Protein AF-A0A7S3W035-F1 (afdb_monomer_lite)

Secondary structure (DSSP, 8-state):
-----------------------------EEEEEESS---STT-HHHHHHHTSSS-EEEEEEE-HHHHTSTT--HHHHHHHHHHHHHHHHHHHHHBSSTT-S-EEEES-HHHHHHHHHHHS-EEEEEEE-----HHHHHHHHHHHHHHHHTT-EEEEE--SS--SS-GGGSPTTHHHHHHHHHHTSPPPPPPS-B-BPPTTTS----PPPGGGGT-SS----TTPPP-SHHHHHHHHHHHHHTGGGGHHHHTTSTTTHHHHS---HHHHHTTSS-HHHHHHHHHHHHHHHHHHHHHT---TTHHHHHHHHHHHHHHHHHHHHHHHH-GGGGTS-SSGGGGGS--S--HHHHHHHHTT-SS-HHHHHHHHHHHHHS---HHHHHHHHHIIIIIS---HHHHHHHHHHH-TT--HHHHHHHHHHHHTTTSSS------HHHHHHHHS-TT-HHHHHH-GGGTTS-TTTTT-GGG--HHHHHHTT--BTTTBPPPSS-HHHHHHHHHHHHHHHHHSHHHHHHHHHHHHHHS----SS-----------------------------PPPPPSEEEEE-SSTTEE-TTT--EE-TT-EEEEEEEEETTEEEEEEEEHHHHHTT-EEEE-SSS--B-TTT-PBPPTTSEEEEEESSSSS-EEEEEHHHHHHHGGGTS-TT----GGGSBTGGGS-HHHHHHHHHHHGGGS---------

Structure (mmCIF, N/CA/C/O backbone):
data_AF-A0A7S3W035-F1
#
_entry.id   AF-A0A7S3W035-F1
#
loop_
_atom_site.group_PDB
_atom_site.id
_atom_site.type_symbol
_atom_site.label_atom_id
_atom_site.label_alt_id
_atom_site.label_comp_id
_atom_site.label_asym_id
_atom_site.label_entity_id
_atom_site.label_seq_id
_atom_site.pdbx_PDB_ins_code
_atom_site.Cartn_x
_atom_site.Cartn_y
_atom_site.Cartn_z
_atom_site.occupancy
_atom_site.B_iso_or_equiv
_atom_site.auth_seq_id
_atom_site.auth_comp_id
_atom_site.auth_asym_id
_atom_site.auth_atom_id
_atom_site.pdbx_PDB_model_num
ATOM 1 N N . ARG A 1 1 ? -17.293 -54.272 6.374 1.00 42.38 1 ARG A N 1
ATOM 2 C CA . ARG A 1 1 ? -18.521 -54.902 5.817 1.00 42.38 1 ARG A CA 1
ATOM 3 C C . ARG A 1 1 ? -19.071 -55.854 6.870 1.00 42.38 1 ARG A C 1
ATOM 5 O O . ARG A 1 1 ? -18.225 -56.438 7.535 1.00 42.38 1 ARG A O 1
ATOM 12 N N . PRO A 1 2 ? -20.395 -56.060 6.983 1.00 57.91 2 PRO A N 1
ATOM 13 C CA . PRO A 1 2 ? -21.488 -55.572 6.114 1.00 57.91 2 PRO A CA 1
ATOM 14 C C . PRO A 1 2 ? -22.520 -54.720 6.912 1.00 57.91 2 PRO A C 1
ATOM 16 O O . PRO A 1 2 ? -22.476 -54.746 8.128 1.00 57.91 2 PRO A O 1
ATOM 19 N N . PHE A 1 3 ? -23.456 -53.915 6.401 1.00 31.78 3 PHE A N 1
ATOM 20 C CA . PHE A 1 3 ? -23.942 -53.481 5.083 1.00 31.78 3 PHE A CA 1
ATOM 21 C C . PHE A 1 3 ? -24.877 -52.262 5.343 1.00 31.78 3 PHE A C 1
ATOM 23 O O . PHE A 1 3 ? -25.584 -52.309 6.339 1.00 31.78 3 PHE A O 1
ATOM 30 N N . SER A 1 4 ? -24.902 -51.267 4.432 1.00 29.27 4 SER A N 1
ATOM 31 C CA . SER A 1 4 ? -26.074 -50.461 3.963 1.00 29.27 4 SER A CA 1
ATOM 32 C C . SER A 1 4 ? -26.972 -49.710 4.991 1.00 29.27 4 SER A C 1
ATOM 34 O O . SER A 1 4 ? -27.381 -50.297 5.973 1.00 29.27 4 SER A O 1
ATOM 36 N N . SER A 1 5 ? -27.443 -48.457 4.859 1.00 29.66 5 SER A N 1
ATOM 37 C CA . SER A 1 5 ? -27.673 -47.534 3.727 1.00 29.66 5 SER A CA 1
ATOM 38 C C . SER A 1 5 ? -27.994 -46.099 4.211 1.00 29.66 5 SER A C 1
ATOM 40 O O . SER A 1 5 ? -28.545 -45.910 5.289 1.00 29.66 5 SER A O 1
ATOM 42 N N . SER A 1 6 ? -27.746 -45.142 3.303 1.00 27.81 6 SER A N 1
ATOM 43 C CA . SER A 1 6 ? -28.499 -43.899 3.006 1.00 27.81 6 SER A CA 1
ATOM 44 C C . SER A 1 6 ? -28.492 -42.684 3.957 1.00 27.81 6 SER A C 1
ATOM 46 O O . SER A 1 6 ? -29.177 -42.654 4.969 1.00 27.81 6 SER A O 1
ATOM 48 N N . PHE A 1 7 ? -27.814 -41.631 3.470 1.00 31.16 7 PHE A N 1
ATOM 49 C CA . PHE A 1 7 ? -28.279 -40.240 3.283 1.00 31.16 7 PHE A CA 1
ATOM 50 C C . PHE A 1 7 ? -29.055 -39.515 4.403 1.00 31.16 7 PHE A C 1
ATOM 52 O O . PHE A 1 7 ? -30.216 -39.811 4.662 1.00 31.16 7 PHE A O 1
ATOM 59 N N . GLY A 1 8 ? -28.491 -38.393 4.882 1.00 24.72 8 GLY A N 1
ATOM 60 C CA . GLY A 1 8 ? -29.287 -37.307 5.472 1.00 24.72 8 GLY A CA 1
ATOM 61 C C . GLY A 1 8 ? -28.534 -36.312 6.363 1.00 24.72 8 GLY A C 1
ATOM 62 O O . GLY A 1 8 ? -28.319 -36.588 7.530 1.00 24.72 8 GLY A O 1
ATOM 63 N N . ARG A 1 9 ? -28.217 -35.132 5.806 1.00 31.11 9 ARG A N 1
ATOM 64 C CA . ARG A 1 9 ? -28.062 -33.802 6.453 1.00 31.11 9 ARG A CA 1
ATOM 65 C C . ARG A 1 9 ? -27.147 -33.662 7.687 1.00 31.11 9 ARG A C 1
ATOM 67 O O . ARG A 1 9 ? -27.488 -34.013 8.809 1.00 31.11 9 ARG A O 1
ATOM 74 N N . LYS A 1 10 ? -26.035 -32.949 7.471 1.00 31.86 10 LYS A N 1
ATOM 75 C CA . LYS A 1 10 ? -25.221 -32.297 8.506 1.00 31.86 10 LYS A CA 1
ATOM 76 C C . LYS A 1 10 ? -26.030 -31.169 9.167 1.00 31.86 10 LYS A C 1
ATOM 78 O O . LYS A 1 10 ? -26.100 -30.073 8.620 1.00 31.86 10 LYS A O 1
ATOM 83 N N . HIS A 1 11 ? -26.617 -31.428 10.331 1.00 30.22 11 HIS A N 1
ATOM 84 C CA . HIS A 1 11 ? -26.972 -30.379 11.285 1.00 30.22 11 HIS A CA 1
ATOM 85 C C . HIS A 1 11 ? -25.835 -30.260 12.302 1.00 30.22 11 HIS A C 1
ATOM 87 O O . HIS A 1 11 ? -25.464 -31.236 12.951 1.00 30.22 11 HIS A O 1
ATOM 93 N N . ALA A 1 12 ? -25.246 -29.068 12.387 1.00 34.44 12 ALA A N 1
ATOM 94 C CA . ALA A 1 12 ? -24.288 -28.722 13.422 1.00 34.44 12 ALA A CA 1
ATOM 95 C C . ALA A 1 12 ? -24.976 -28.783 14.796 1.00 34.44 12 ALA A C 1
ATOM 97 O O . ALA A 1 12 ? -26.074 -28.256 14.976 1.00 34.44 12 ALA A O 1
ATOM 98 N N . HIS A 1 13 ? -24.324 -29.449 15.746 1.00 27.88 13 HIS A N 1
ATOM 99 C CA . HIS A 1 13 ? -24.750 -29.554 17.136 1.00 27.88 13 HIS A CA 1
ATOM 100 C C . HIS A 1 13 ? -24.834 -28.163 17.791 1.00 27.88 13 HIS A C 1
ATOM 102 O O . HIS A 1 13 ? -23.810 -27.557 18.092 1.00 27.88 13 HIS A O 1
ATOM 108 N N . PHE A 1 14 ? -26.051 -27.694 18.068 1.00 34.38 14 PHE A N 1
ATOM 109 C CA . PHE A 1 14 ? -26.333 -26.668 19.073 1.00 34.38 14 PHE A CA 1
ATOM 110 C C . PHE A 1 14 ? -26.990 -27.362 20.268 1.00 34.38 14 PHE A C 1
ATOM 112 O O . PHE A 1 14 ? -28.100 -27.875 20.151 1.00 34.38 14 PHE A O 1
ATOM 119 N N . ALA A 1 15 ? -26.305 -27.402 21.409 1.00 30.62 15 ALA A N 1
ATOM 120 C CA . ALA A 1 15 ? -26.891 -27.817 22.680 1.00 30.62 15 ALA A CA 1
ATOM 121 C C . ALA A 1 15 ? -26.846 -26.621 23.640 1.00 30.62 15 ALA A C 1
ATOM 123 O O . ALA A 1 15 ? -25.821 -26.344 24.260 1.00 30.62 15 ALA A O 1
ATOM 124 N N . LEU A 1 16 ? -27.958 -25.887 23.708 1.00 34.09 16 LEU A N 1
ATOM 125 C CA . LEU A 1 16 ? -28.251 -24.906 24.752 1.00 34.09 16 LEU A CA 1
ATOM 126 C C . LEU A 1 16 ? -28.730 -25.671 25.993 1.00 34.09 16 LEU A C 1
ATOM 128 O O . LEU A 1 16 ? -29.737 -26.373 25.937 1.00 34.09 16 LEU A O 1
ATOM 132 N N . LEU A 1 17 ? -28.009 -25.548 27.107 1.00 32.38 17 LEU A N 1
ATOM 133 C CA . LEU A 1 17 ? -28.499 -25.919 28.435 1.00 32.38 17 LEU A CA 1
ATOM 134 C C . LEU A 1 17 ? -28.838 -24.625 29.178 1.00 32.38 17 LEU A C 1
ATOM 136 O O . LEU A 1 17 ? -27.963 -23.991 29.764 1.00 32.38 17 LEU A O 1
ATOM 140 N N . GLU A 1 18 ? -30.107 -24.229 29.137 1.00 33.41 18 GLU A N 1
ATOM 141 C CA . GLU A 1 18 ? -30.648 -23.192 30.015 1.00 33.41 18 GLU A CA 1
ATOM 142 C C . GLU A 1 18 ? -30.858 -23.764 31.427 1.00 33.41 18 GLU A C 1
ATOM 144 O O . GLU A 1 18 ? -31.394 -24.861 31.601 1.00 33.41 18 GLU A O 1
ATOM 149 N N . ARG A 1 19 ? -30.450 -23.016 32.458 1.00 32.94 19 ARG A N 1
ATOM 150 C CA . ARG A 1 19 ? -30.878 -23.234 33.849 1.00 32.94 19 ARG A CA 1
ATOM 151 C C . ARG A 1 19 ? -31.781 -22.073 34.277 1.00 32.94 19 ARG A C 1
ATOM 153 O O . ARG A 1 19 ? -31.381 -20.926 34.089 1.00 32.94 19 ARG A O 1
ATOM 160 N N . PRO A 1 20 ? -32.941 -22.329 34.904 1.00 35.97 20 PRO A N 1
ATOM 161 C CA . PRO A 1 20 ? -33.797 -21.273 35.423 1.00 35.97 20 PRO A CA 1
ATOM 162 C C . PRO A 1 20 ? -33.386 -20.892 36.851 1.00 35.97 20 PRO A C 1
ATOM 164 O O . PRO A 1 20 ? -33.220 -21.763 37.704 1.00 35.97 20 PRO A O 1
ATOM 167 N N . GLY A 1 21 ? -33.276 -19.588 37.129 1.00 36.16 21 GLY A N 1
ATOM 168 C CA . GLY A 1 21 ? -33.298 -19.083 38.506 1.00 36.16 21 GLY A CA 1
ATOM 169 C C . GLY A 1 21 ? -32.361 -17.921 38.828 1.00 36.16 21 GLY A C 1
ATOM 170 O O . GLY A 1 21 ? -31.463 -18.091 39.642 1.00 36.16 21 GLY A O 1
ATOM 171 N N . TYR A 1 22 ? -32.611 -16.731 38.271 1.00 33.91 22 TYR A N 1
ATOM 172 C CA . TYR A 1 22 ? -32.360 -15.466 38.979 1.00 33.91 22 TYR A CA 1
ATOM 173 C C . TYR A 1 22 ? -33.192 -14.342 38.338 1.00 33.91 22 TYR A C 1
ATOM 175 O O . TYR A 1 22 ? -32.880 -13.871 37.248 1.00 33.91 22 TYR A O 1
ATOM 183 N N . ARG A 1 23 ? -34.293 -13.940 38.989 1.00 37.91 23 ARG A N 1
ATOM 184 C CA . ARG A 1 23 ? -35.063 -12.735 38.640 1.00 37.91 23 ARG A CA 1
ATOM 185 C C . ARG A 1 23 ? -34.602 -11.588 39.533 1.00 37.91 23 ARG A C 1
ATOM 187 O O . ARG A 1 23 ? -35.079 -11.431 40.650 1.00 37.91 23 ARG A O 1
ATOM 194 N N . GLY A 1 24 ? -33.678 -10.803 38.999 1.00 33.62 24 GLY A N 1
ATOM 195 C CA . GLY A 1 24 ? -33.437 -9.413 39.359 1.00 33.62 24 GLY A CA 1
ATOM 196 C C . GLY A 1 24 ? -33.071 -8.709 38.059 1.00 33.62 24 GLY A C 1
ATOM 197 O O . GLY A 1 24 ? -31.995 -8.961 37.526 1.00 33.62 24 GLY A O 1
ATOM 198 N N . GLU A 1 25 ? -33.995 -7.933 37.494 1.00 41.16 25 GLU A N 1
ATOM 199 C CA . GLU A 1 25 ? -33.812 -7.208 36.231 1.00 41.16 25 GLU A CA 1
ATOM 200 C C . GLU A 1 25 ? -32.757 -6.106 36.396 1.00 41.16 25 GLU A C 1
ATOM 202 O O . GLU A 1 25 ? -33.057 -4.945 36.653 1.00 41.16 25 GLU A O 1
ATOM 207 N N . ILE A 1 26 ? -31.492 -6.476 36.233 1.00 46.69 26 ILE A N 1
ATOM 208 C CA . ILE A 1 26 ? -30.501 -5.586 35.642 1.00 46.69 26 ILE A CA 1
ATOM 209 C C . ILE A 1 26 ? -30.361 -6.104 34.214 1.00 46.69 26 ILE A C 1
ATOM 211 O O . ILE A 1 26 ? -29.697 -7.118 33.999 1.00 46.69 26 ILE A O 1
ATOM 215 N N . SER A 1 27 ? -31.028 -5.468 33.243 1.00 52.34 27 SER A N 1
ATOM 216 C CA . SER A 1 27 ? -30.672 -5.681 31.834 1.00 52.34 27 SER A CA 1
ATOM 217 C C . SER A 1 27 ? -29.228 -5.221 31.683 1.00 52.34 27 SER A C 1
ATOM 219 O O . SER A 1 27 ? -28.939 -4.025 31.677 1.00 52.34 27 SER A O 1
ATOM 221 N N . LEU A 1 28 ? -28.297 -6.171 31.700 1.00 77.12 28 LEU A N 1
ATOM 222 C CA . LEU A 1 28 ? -26.893 -5.897 31.452 1.00 77.12 28 LEU A CA 1
ATOM 223 C C . LEU A 1 28 ? -26.729 -5.781 29.942 1.00 77.12 28 LEU A C 1
ATOM 225 O O . LEU A 1 28 ? -26.446 -6.764 29.273 1.00 77.12 28 LEU A O 1
ATOM 229 N N . ASP A 1 29 ? -26.922 -4.589 29.393 1.00 92.12 29 ASP A N 1
ATOM 230 C CA . ASP A 1 29 ? -26.545 -4.355 28.003 1.00 92.12 29 ASP A CA 1
ATOM 231 C C . ASP A 1 29 ? -25.012 -4.402 27.872 1.00 92.12 29 ASP A C 1
ATOM 233 O O . ASP A 1 29 ? -24.284 -4.216 28.852 1.00 92.12 29 ASP A O 1
ATOM 237 N N . MET A 1 30 ? -24.499 -4.600 26.658 1.00 95.56 30 MET A N 1
ATOM 238 C CA . MET A 1 30 ? -23.063 -4.540 26.373 1.00 95.56 30 MET A CA 1
ATOM 239 C C . MET A 1 30 ? -22.697 -3.471 25.345 1.00 95.56 30 MET A C 1
ATOM 241 O O . MET A 1 30 ? -23.485 -3.105 24.469 1.00 95.56 30 MET A O 1
ATOM 245 N N . ASN A 1 31 ? -21.452 -3.008 25.419 1.00 97.31 31 ASN A N 1
ATOM 246 C CA . ASN A 1 31 ? -20.800 -2.280 24.337 1.00 97.31 31 ASN A CA 1
ATOM 247 C C . ASN A 1 31 ? -19.947 -3.265 23.523 1.00 97.31 31 ASN A C 1
ATOM 249 O O . ASN A 1 31 ? -19.255 -4.109 24.092 1.00 97.31 31 ASN A O 1
ATOM 253 N N . VAL A 1 32 ? -19.953 -3.145 22.198 1.00 98.50 32 VAL A N 1
ATOM 254 C CA . VAL A 1 32 ? -19.107 -3.945 21.304 1.00 98.50 32 VAL A CA 1
ATOM 255 C C . VAL A 1 32 ? -18.087 -3.037 20.638 1.00 98.50 32 VAL A C 1
ATOM 257 O O . VAL A 1 32 ? -18.467 -2.091 19.955 1.00 98.50 32 VAL A O 1
ATOM 260 N N . VAL A 1 33 ? -16.797 -3.342 20.784 1.00 98.62 33 VAL A N 1
ATOM 261 C CA . VAL A 1 33 ? -15.747 -2.762 19.935 1.00 98.62 33 VAL A CA 1
ATOM 262 C C . VAL A 1 33 ? -15.455 -3.746 18.818 1.00 98.62 33 VAL A C 1
ATOM 264 O O . VAL A 1 33 ? -14.944 -4.837 19.061 1.00 98.62 33 VAL A O 1
ATOM 267 N N . TRP A 1 34 ? -15.792 -3.361 17.594 1.00 98.62 34 TRP A N 1
ATOM 268 C CA . TRP A 1 34 ? -15.636 -4.198 16.414 1.00 98.62 34 TRP A CA 1
ATOM 269 C C . TRP A 1 34 ? -14.353 -3.865 15.654 1.00 98.62 34 TRP A C 1
ATOM 271 O O . TRP A 1 34 ? -14.269 -2.867 14.925 1.00 98.62 34 TRP A O 1
ATOM 281 N N . LEU A 1 35 ? -13.372 -4.744 15.844 1.00 98.25 35 LEU A N 1
ATOM 282 C CA . LEU A 1 35 ? -12.059 -4.730 15.219 1.00 98.25 35 LEU A CA 1
ATOM 283 C C . LEU A 1 35 ? -12.166 -5.179 13.757 1.00 98.25 35 LEU A C 1
ATOM 285 O O . LEU A 1 35 ? -12.800 -6.189 13.445 1.00 98.25 35 LEU A O 1
ATOM 289 N N . LYS A 1 36 ? -11.511 -4.434 12.867 1.00 95.19 36 LYS A N 1
ATOM 290 C CA . LYS A 1 36 ? -11.405 -4.711 11.428 1.00 95.19 36 LYS A CA 1
ATOM 291 C C . LYS A 1 36 ? -9.947 -4.611 10.976 1.00 95.19 36 LYS A C 1
ATOM 293 O O . LYS A 1 36 ? -9.233 -5.606 10.925 1.00 95.19 36 LYS A O 1
ATOM 298 N N . ARG A 1 37 ? -9.494 -3.390 10.675 1.00 94.31 37 ARG A N 1
ATOM 299 C CA . ARG A 1 37 ? -8.126 -3.039 10.250 1.00 94.31 37 ARG A CA 1
ATOM 300 C C . ARG A 1 37 ? -7.476 -2.123 11.287 1.00 94.31 37 ARG A C 1
ATOM 302 O O . ARG A 1 37 ? -7.019 -1.026 10.972 1.00 94.31 37 ARG A O 1
ATOM 309 N N . ASP A 1 38 ? -7.555 -2.528 12.545 1.00 95.88 38 ASP A N 1
ATOM 310 C CA . ASP A 1 38 ? -7.178 -1.750 13.728 1.00 95.88 38 ASP A CA 1
ATOM 311 C C . ASP A 1 38 ? -6.825 -2.655 14.919 1.00 95.88 38 ASP A C 1
ATOM 313 O O . ASP A 1 38 ? -7.077 -2.310 16.067 1.00 95.88 38 ASP A O 1
ATOM 317 N N . VAL A 1 39 ? -6.215 -3.813 14.647 1.00 95.25 39 VAL A N 1
ATOM 318 C CA . VAL A 1 39 ? -5.842 -4.815 15.660 1.00 95.25 39 VAL A CA 1
ATOM 319 C C . VAL A 1 39 ? -4.646 -4.323 16.494 1.00 95.25 39 VAL A C 1
ATOM 321 O O . VAL A 1 39 ? -3.496 -4.688 16.250 1.00 95.25 39 VAL A O 1
ATOM 324 N N . ARG A 1 40 ? -4.919 -3.428 17.452 1.00 96.19 40 ARG A N 1
ATOM 325 C CA . ARG A 1 40 ? -3.947 -2.798 18.360 1.00 96.19 40 ARG A CA 1
ATOM 326 C C . ARG A 1 40 ? -4.616 -2.277 19.639 1.00 96.19 40 ARG A C 1
ATOM 328 O O . ARG A 1 40 ? -5.827 -2.071 19.660 1.00 96.19 40 ARG A O 1
ATOM 335 N N . LEU A 1 41 ? -3.822 -1.985 20.671 1.00 94.12 41 LEU A N 1
ATOM 336 C CA . LEU A 1 41 ? -4.283 -1.307 21.894 1.00 94.12 41 LEU A CA 1
ATOM 337 C C . LEU A 1 41 ? -3.989 0.192 21.894 1.00 94.12 41 LEU A C 1
ATOM 339 O O . LEU A 1 41 ? -4.834 0.977 22.326 1.00 94.12 41 LEU A O 1
ATOM 343 N N . HIS A 1 42 ? -2.798 0.601 21.445 1.00 93.56 42 HIS A N 1
ATOM 344 C CA . HIS A 1 42 ? -2.399 1.998 21.565 1.00 93.56 42 HIS A CA 1
ATOM 345 C C . HIS A 1 42 ? -3.132 2.852 20.542 1.00 93.56 42 HIS A C 1
ATOM 347 O O . HIS A 1 42 ? -3.320 2.475 19.380 1.00 93.56 42 HIS A O 1
ATOM 353 N N . ASP A 1 43 ? -3.489 4.061 20.962 1.00 96.38 43 ASP A N 1
ATOM 354 C CA . ASP A 1 43 ? -4.095 5.051 20.094 1.00 96.38 43 ASP A CA 1
ATOM 355 C C . ASP A 1 43 ? -5.390 4.549 19.426 1.00 96.38 43 ASP A C 1
ATOM 357 O O . ASP A 1 43 ? -5.606 4.740 18.224 1.00 96.38 43 ASP A O 1
ATOM 361 N N . HIS A 1 44 ? -6.223 3.845 20.201 1.00 97.06 44 HIS A N 1
ATOM 362 C CA . HIS A 1 44 ? -7.436 3.175 19.734 1.00 97.06 44 HIS A CA 1
ATOM 363 C C . HIS A 1 44 ? -8.705 3.833 20.316 1.00 97.06 44 HIS A C 1
ATOM 365 O O . HIS A 1 44 ? -9.233 3.420 21.349 1.00 97.06 44 HIS A O 1
ATOM 371 N N . GLU A 1 45 ? -9.227 4.859 19.633 1.00 96.75 45 GLU A N 1
ATOM 372 C CA . GLU A 1 45 ? -10.331 5.713 20.123 1.00 96.75 45 GLU A CA 1
ATOM 373 C C . GLU A 1 45 ? -11.621 4.942 20.480 1.00 96.75 45 GLU A C 1
ATOM 375 O O . GLU A 1 45 ? -12.114 5.129 21.592 1.00 96.75 45 GLU A O 1
ATOM 380 N N . PRO A 1 46 ? -12.130 4.002 19.655 1.00 97.56 46 PRO A N 1
ATOM 381 C CA . PRO A 1 46 ? -13.303 3.193 20.003 1.00 97.56 46 PRO A CA 1
ATOM 382 C C . PRO A 1 46 ? -13.127 2.379 21.288 1.00 97.56 46 PRO A C 1
ATOM 384 O O . PRO A 1 46 ? -14.084 2.178 22.029 1.00 97.56 46 PRO A O 1
ATOM 387 N N . LEU A 1 47 ? -11.900 1.919 21.552 1.00 96.88 47 LEU A N 1
ATOM 388 C CA . LEU A 1 47 ? -11.595 1.079 22.708 1.00 96.88 47 LEU A CA 1
ATOM 389 C C . LEU A 1 47 ? -11.576 1.923 23.979 1.00 96.88 47 LEU A C 1
ATOM 391 O O . LEU A 1 47 ? -12.194 1.545 24.967 1.00 96.88 47 LEU A O 1
ATOM 395 N N . ALA A 1 48 ? -10.924 3.086 23.934 1.00 96.00 48 ALA A N 1
ATOM 396 C CA . ALA A 1 48 ? -10.909 4.020 25.053 1.00 96.00 48 ALA A CA 1
ATOM 397 C C . ALA A 1 48 ? -12.312 4.548 25.388 1.00 96.00 48 ALA A C 1
ATOM 399 O O . ALA A 1 48 ? -12.682 4.592 26.559 1.00 96.00 48 ALA A O 1
ATOM 400 N N . LEU A 1 49 ? -13.117 4.881 24.369 1.00 95.69 49 LEU A N 1
ATOM 401 C CA . LEU A 1 49 ? -14.515 5.276 24.563 1.00 95.69 49 LEU A CA 1
ATOM 402 C C . LEU A 1 49 ? -15.314 4.164 25.243 1.00 95.69 49 LEU A C 1
ATOM 404 O O . LEU A 1 49 ? -16.016 4.428 26.212 1.00 95.69 49 LEU A O 1
ATOM 408 N N . ALA A 1 50 ? -15.183 2.923 24.772 1.00 95.31 50 ALA A N 1
ATOM 409 C CA . ALA A 1 50 ? -15.914 1.806 25.350 1.00 95.31 50 ALA A CA 1
ATOM 410 C C . ALA A 1 50 ? -15.454 1.457 26.775 1.00 95.31 50 ALA A C 1
ATOM 412 O O . ALA A 1 50 ? -16.285 1.135 27.619 1.00 95.31 50 ALA A O 1
ATOM 413 N N . ALA A 1 51 ? -14.154 1.559 27.063 1.00 93.69 51 ALA A N 1
ATOM 414 C CA . ALA A 1 51 ? -13.595 1.311 28.392 1.00 93.69 51 ALA A CA 1
ATOM 415 C C . ALA A 1 51 ? -14.053 2.343 29.440 1.00 93.69 51 ALA A C 1
ATOM 417 O O . ALA A 1 51 ? -14.142 2.016 30.622 1.00 93.69 51 ALA A O 1
ATOM 418 N N . ALA A 1 52 ? -14.371 3.570 29.017 1.00 93.50 52 ALA A N 1
ATOM 419 C CA . ALA A 1 52 ? -14.884 4.625 29.891 1.00 93.50 52 ALA A CA 1
ATOM 420 C C . ALA A 1 52 ? -16.383 4.479 30.227 1.00 93.50 52 ALA A C 1
ATOM 422 O O . ALA A 1 52 ? -16.897 5.207 31.078 1.00 93.50 52 ALA A O 1
ATOM 423 N N . LEU A 1 53 ? -17.099 3.567 29.563 1.00 92.38 53 LEU A N 1
ATOM 424 C CA . LEU A 1 53 ? -18.534 3.370 29.750 1.00 92.38 53 LEU A CA 1
ATOM 425 C C . LEU A 1 53 ? -18.841 2.351 30.867 1.00 92.38 53 LEU A C 1
ATOM 427 O O . LEU A 1 53 ? -18.041 1.448 31.137 1.00 92.38 53 LEU A O 1
ATOM 431 N N . PRO A 1 54 ? -20.003 2.476 31.540 1.00 90.50 54 PRO A N 1
ATOM 432 C CA . PRO A 1 54 ? -20.383 1.600 32.646 1.00 90.50 54 PRO A CA 1
ATOM 433 C C . PRO A 1 54 ? -20.754 0.177 32.204 1.00 90.50 54 PRO A C 1
ATOM 435 O O . PRO A 1 54 ? -20.642 -0.748 33.007 1.00 90.50 54 PRO A O 1
ATOM 438 N N . GLU A 1 55 ? -21.194 -0.019 30.961 1.00 91.75 55 GLU A N 1
ATOM 439 C CA . GLU A 1 55 ? -21.571 -1.344 30.465 1.00 91.75 55 GLU A CA 1
ATOM 440 C C . GLU A 1 55 ? -20.331 -2.215 30.169 1.00 91.75 55 GLU A C 1
ATOM 442 O O . GLU A 1 55 ? -19.279 -1.688 29.790 1.00 91.75 55 GLU A O 1
ATOM 447 N N . PRO A 1 56 ? -20.412 -3.549 30.339 1.00 92.88 56 PRO A N 1
ATOM 448 C CA . PRO A 1 56 ? -19.330 -4.451 29.965 1.00 92.88 56 PRO A CA 1
ATOM 449 C C . PRO A 1 56 ? -19.036 -4.403 28.460 1.00 92.88 56 PRO A C 1
ATOM 451 O O . PRO A 1 56 ? -19.912 -4.162 27.626 1.00 92.88 56 PRO A O 1
ATOM 454 N N . LEU A 1 57 ? -17.775 -4.659 28.119 1.00 94.62 57 LEU A N 1
ATOM 455 C CA . LEU A 1 57 ? -17.241 -4.580 26.766 1.00 94.62 57 LEU A CA 1
ATOM 456 C C . LEU A 1 57 ? -17.035 -5.967 26.151 1.00 94.62 57 LEU A C 1
ATOM 458 O O . LEU A 1 57 ? -16.468 -6.868 26.768 1.00 94.62 57 LEU A O 1
ATOM 462 N N . LEU A 1 58 ? -17.416 -6.124 24.892 1.00 96.50 58 LEU A N 1
ATOM 463 C CA . LEU A 1 58 ? -17.020 -7.238 24.047 1.00 96.50 58 LEU A CA 1
ATOM 464 C C . LEU A 1 58 ? -16.116 -6.733 22.913 1.00 96.50 58 LEU A C 1
ATOM 466 O O . LEU A 1 58 ? -16.521 -5.903 22.102 1.00 96.50 58 LEU A O 1
ATOM 470 N N . LEU A 1 59 ? -14.881 -7.234 22.854 1.00 97.56 59 LEU A N 1
ATOM 471 C CA . LEU A 1 59 ? -13.968 -6.986 21.734 1.00 97.56 59 LEU A CA 1
ATOM 472 C C . LEU A 1 59 ? -14.235 -8.030 20.654 1.00 97.56 59 LEU A C 1
ATOM 474 O O . LEU A 1 59 ? -13.980 -9.208 20.887 1.00 97.56 59 LEU A O 1
ATOM 478 N N . LEU A 1 60 ? -14.766 -7.623 19.505 1.00 98.69 60 LEU A N 1
ATOM 479 C CA . LEU A 1 60 ? -15.185 -8.518 18.429 1.00 98.69 60 LEU A CA 1
ATOM 480 C C . LEU A 1 60 ? -14.243 -8.413 17.231 1.00 98.69 60 LEU A C 1
ATOM 482 O O . LEU A 1 60 ? -14.049 -7.322 16.705 1.00 98.69 60 LEU A O 1
ATOM 486 N N . TYR A 1 61 ? -13.761 -9.548 16.735 1.00 98.69 61 TYR A N 1
ATOM 487 C CA . TYR A 1 61 ? -13.229 -9.676 15.380 1.00 98.69 61 TYR A CA 1
ATOM 488 C C . TYR A 1 61 ? -14.021 -10.747 14.624 1.00 98.69 61 TYR A C 1
ATOM 490 O O . TYR A 1 61 ? -14.295 -11.826 15.160 1.00 98.69 61 TYR A O 1
ATOM 498 N N . VAL A 1 62 ? -14.396 -10.445 13.381 1.00 98.69 62 VAL A N 1
ATOM 499 C CA . VAL A 1 62 ? -15.163 -11.356 12.525 1.00 98.69 62 VAL A CA 1
ATOM 500 C C . VAL A 1 62 ? -14.310 -11.751 11.325 1.00 98.69 62 VAL A C 1
ATOM 502 O O . VAL A 1 62 ? -13.893 -10.904 10.541 1.00 98.69 62 VAL A O 1
ATOM 505 N N . TYR A 1 63 ? -14.064 -13.048 11.180 1.00 98.56 63 TYR A N 1
ATOM 506 C CA . TYR A 1 63 ? -13.595 -13.667 9.950 1.00 98.56 63 TYR A CA 1
ATOM 507 C C . TYR A 1 63 ? -14.772 -13.690 8.969 1.00 98.56 63 TYR A C 1
ATOM 509 O O . TYR A 1 63 ? -15.708 -14.468 9.131 1.00 98.56 63 TYR A O 1
ATOM 517 N N . GLU A 1 64 ? -14.761 -12.795 7.986 1.00 97.94 64 GLU A N 1
ATOM 518 C CA . GLU A 1 64 ? -15.893 -12.589 7.078 1.00 97.94 64 GLU A CA 1
ATOM 519 C C . GLU A 1 64 ? -15.677 -13.335 5.750 1.00 97.94 64 GLU A C 1
ATOM 521 O O . GLU A 1 64 ? -14.762 -12.968 5.002 1.00 97.94 64 GLU A O 1
ATOM 526 N N . PRO A 1 65 ? -16.514 -14.332 5.392 1.00 97.75 65 PRO A N 1
ATOM 527 C CA . PRO A 1 65 ? -16.357 -15.094 4.149 1.00 97.75 65 PRO A CA 1
ATOM 528 C C . PRO A 1 65 ? -16.292 -14.218 2.893 1.00 97.75 65 PRO A C 1
ATOM 530 O O . PRO A 1 65 ? -15.487 -14.480 2.003 1.00 97.75 65 PRO A O 1
ATOM 533 N N . CYS A 1 66 ? -17.054 -13.117 2.855 1.00 96.56 66 CYS A N 1
ATOM 534 C CA . CYS A 1 66 ? -17.046 -12.174 1.734 1.00 96.56 66 CYS A CA 1
ATOM 535 C C . CYS A 1 66 ? -15.664 -11.551 1.472 1.00 96.56 66 CYS A C 1
ATOM 537 O O . CYS A 1 66 ? -15.343 -11.238 0.329 1.00 96.56 66 CYS A O 1
ATOM 539 N N . HIS A 1 67 ? -14.828 -11.400 2.502 1.00 95.88 67 HIS A N 1
ATOM 540 C CA . HIS A 1 67 ? -13.447 -10.951 2.361 1.00 95.88 67 HIS A CA 1
ATOM 541 C C . HIS A 1 67 ? -12.500 -12.121 2.094 1.00 95.88 67 HIS A C 1
ATOM 543 O O . HIS A 1 67 ? -11.697 -12.043 1.163 1.00 95.88 67 HIS A O 1
ATOM 549 N N . LEU A 1 68 ? -12.614 -13.201 2.873 1.00 97.44 68 LEU A N 1
ATOM 550 C CA . LEU A 1 68 ? -11.728 -14.373 2.821 1.00 97.44 68 LEU A CA 1
ATOM 551 C C . LEU A 1 68 ? -11.740 -15.083 1.459 1.00 97.44 68 LEU A C 1
ATOM 553 O O . LEU A 1 68 ? -10.726 -15.651 1.050 1.00 97.44 68 LEU A O 1
ATOM 557 N N . GLN A 1 69 ? -12.876 -15.026 0.763 1.00 97.06 69 GLN A N 1
ATOM 558 C CA . GLN A 1 69 ? -13.087 -15.637 -0.550 1.00 97.06 69 GLN A CA 1
ATOM 559 C C . GLN A 1 69 ? -12.935 -14.644 -1.711 1.00 97.06 69 GLN A C 1
ATOM 561 O O . GLN A 1 69 ? -13.130 -15.013 -2.865 1.00 97.06 69 GLN A O 1
ATOM 566 N N . SER A 1 70 ? -12.609 -13.378 -1.430 1.00 96.81 70 SER A N 1
ATOM 567 C CA . SER A 1 70 ? -12.478 -12.361 -2.475 1.00 96.81 70 SER A CA 1
ATOM 568 C C . SER A 1 70 ? -11.183 -12.507 -3.272 1.00 96.81 70 SER A C 1
ATOM 570 O O . SER A 1 70 ? -10.126 -12.818 -2.720 1.00 96.81 70 SER A O 1
ATOM 572 N N . ASP A 1 71 ? -11.229 -12.113 -4.546 1.00 95.88 71 ASP A N 1
ATOM 573 C CA . ASP A 1 71 ? -10.070 -12.153 -5.446 1.00 95.88 71 ASP A CA 1
ATOM 574 C C . ASP A 1 71 ? -8.892 -11.273 -4.997 1.00 95.88 71 ASP A C 1
ATOM 576 O O . ASP A 1 71 ? -7.803 -11.367 -5.558 1.00 95.88 71 ASP A O 1
ATOM 580 N N . SER A 1 72 ? -9.089 -10.383 -4.021 1.00 96.50 72 SER A N 1
ATOM 581 C CA . SER A 1 72 ? -8.052 -9.478 -3.503 1.00 96.50 72 SER A CA 1
ATOM 582 C C . SER A 1 72 ? -7.422 -9.948 -2.190 1.00 96.50 72 SER A C 1
ATOM 584 O O . SER A 1 72 ? -6.496 -9.299 -1.702 1.00 96.50 72 SER A O 1
ATOM 586 N N . TYR A 1 73 ? -7.909 -11.047 -1.611 1.00 97.62 73 TYR A N 1
ATOM 587 C CA . TYR A 1 73 ? -7.449 -11.567 -0.327 1.00 97.62 73 TYR A CA 1
ATOM 588 C C . TYR A 1 73 ? -6.559 -12.796 -0.509 1.00 97.62 73 TYR A C 1
ATOM 590 O O . TYR A 1 73 ? -6.738 -13.588 -1.432 1.00 97.62 73 TYR A O 1
ATOM 598 N N . HIS A 1 74 ? -5.563 -12.946 0.356 1.00 97.62 74 HIS A N 1
ATOM 599 C CA . HIS A 1 74 ? -4.613 -14.051 0.306 1.00 97.62 74 HIS A CA 1
ATOM 600 C C . HIS A 1 74 ? -4.309 -14.563 1.712 1.00 97.62 74 HIS A C 1
ATOM 602 O O . HIS A 1 74 ? -4.298 -13.797 2.672 1.00 97.62 74 HIS A O 1
ATOM 608 N N . GLU A 1 75 ? -3.962 -15.841 1.827 1.00 97.50 75 GLU A N 1
ATOM 609 C CA . GLU A 1 75 ? -3.543 -16.486 3.076 1.00 97.50 75 GLU A CA 1
ATOM 610 C C . GLU A 1 75 ? -2.480 -15.688 3.846 1.00 97.50 75 GLU A C 1
ATOM 612 O O . GLU A 1 75 ? -2.570 -15.541 5.055 1.00 97.50 75 GLU A O 1
ATOM 617 N N . ALA A 1 76 ? -1.499 -15.107 3.160 1.00 97.44 76 ALA A N 1
ATOM 618 C CA . ALA A 1 76 ? -0.496 -14.247 3.798 1.00 97.44 76 ALA A CA 1
ATOM 619 C C . ALA A 1 76 ? -1.102 -13.036 4.543 1.00 97.44 76 ALA A C 1
ATOM 621 O O . ALA A 1 76 ? -0.573 -12.641 5.578 1.00 97.44 76 ALA A O 1
ATOM 622 N N . HIS A 1 77 ? -2.208 -12.455 4.054 1.00 97.94 77 HIS A N 1
ATOM 623 C CA . HIS A 1 77 ? -2.944 -11.420 4.795 1.00 97.94 77 HIS A CA 1
ATOM 624 C C . HIS A 1 77 ? -3.570 -12.007 6.055 1.00 97.94 77 HIS A C 1
ATOM 626 O O . HIS A 1 77 ? -3.455 -11.423 7.125 1.00 97.94 77 HIS A O 1
ATOM 632 N N . HIS A 1 78 ? -4.194 -13.178 5.928 1.00 97.69 78 HIS A N 1
ATOM 633 C CA . HIS A 1 78 ? -4.827 -13.886 7.035 1.00 97.69 78 HIS A CA 1
ATOM 634 C C . HIS A 1 78 ? -3.838 -14.228 8.148 1.00 97.69 78 HIS A C 1
ATOM 636 O O . HIS A 1 78 ? -4.080 -13.904 9.305 1.00 97.69 78 HIS A O 1
ATOM 642 N N . VAL A 1 79 ? -2.690 -14.808 7.791 1.00 97.69 79 VAL A N 1
ATOM 643 C CA . VAL A 1 79 ? -1.610 -15.131 8.732 1.00 97.69 79 VAL A CA 1
ATOM 644 C C . VAL A 1 79 ? -1.131 -13.871 9.452 1.00 97.69 79 VAL A C 1
ATOM 646 O O . VAL A 1 79 ? -1.081 -13.862 10.679 1.00 97.69 79 VAL A O 1
ATOM 649 N N . PHE A 1 80 ? -0.874 -12.785 8.716 1.00 98.19 80 PHE A N 1
ATOM 650 C CA . PHE A 1 80 ? -0.443 -11.514 9.302 1.00 98.19 80 PHE A CA 1
ATOM 651 C C . PHE A 1 80 ? -1.464 -10.954 10.299 1.00 98.19 80 PHE A C 1
ATOM 653 O O . PHE A 1 80 ? -1.098 -10.483 11.375 1.00 98.19 80 PHE A O 1
ATOM 660 N N . ILE A 1 81 ? -2.755 -11.012 9.967 1.00 98.00 81 ILE A N 1
ATOM 661 C CA . ILE A 1 81 ? -3.824 -10.562 10.864 1.00 98.00 81 ILE A CA 1
ATOM 662 C C . ILE A 1 81 ? -3.920 -11.473 12.091 1.00 98.00 81 ILE A C 1
ATOM 664 O O . ILE A 1 81 ? -4.031 -10.965 13.200 1.00 98.00 81 ILE A O 1
ATOM 668 N N . ASN A 1 82 ? -3.825 -12.795 11.927 1.00 98.25 82 ASN A N 1
ATOM 669 C CA . ASN A 1 82 ? -3.881 -13.754 13.032 1.00 98.25 82 ASN A CA 1
ATOM 670 C C . ASN A 1 82 ? -2.732 -13.564 14.026 1.00 98.25 82 ASN A C 1
ATOM 672 O O . ASN A 1 82 ? -2.956 -13.620 15.233 1.00 98.25 82 ASN A O 1
ATOM 676 N N . GLU A 1 83 ? -1.522 -13.287 13.540 1.00 98.50 83 GLU A N 1
ATOM 677 C CA . GLU A 1 83 ? -0.388 -12.903 14.389 1.00 98.50 83 GLU A CA 1
ATOM 678 C C . GLU A 1 83 ? -0.691 -11.606 15.160 1.00 98.50 83 GLU A C 1
ATOM 680 O O . GLU A 1 83 ? -0.400 -11.506 16.352 1.00 98.50 83 GLU A O 1
ATOM 685 N N . GLY A 1 84 ? -1.353 -10.641 14.511 1.00 98.38 84 GLY A N 1
ATOM 686 C CA . GLY A 1 84 ? -1.869 -9.431 15.154 1.00 98.38 84 GLY A CA 1
ATOM 687 C C . GLY A 1 84 ? -2.915 -9.698 16.233 1.00 98.38 84 GLY A C 1
ATOM 688 O O . GLY A 1 84 ? -2.835 -9.137 17.325 1.00 98.38 84 GLY A O 1
ATOM 689 N N . LEU A 1 85 ? -3.877 -10.576 15.953 1.00 98.44 85 LEU A N 1
ATOM 690 C CA . LEU A 1 85 ? -4.930 -10.963 16.890 1.00 98.44 85 LEU A CA 1
ATOM 691 C C . LEU A 1 85 ? -4.352 -11.699 18.097 1.00 98.44 85 LEU A C 1
ATOM 693 O O . LEU A 1 85 ? -4.792 -11.441 19.212 1.00 98.44 85 LEU A O 1
ATOM 697 N N . ALA A 1 86 ? -3.352 -12.561 17.900 1.00 98.25 86 ALA A N 1
ATOM 698 C CA . ALA A 1 86 ? -2.662 -13.249 18.988 1.00 98.25 86 ALA A CA 1
ATOM 699 C C . ALA A 1 86 ? -1.904 -12.264 19.894 1.00 98.25 86 ALA A C 1
ATOM 701 O O . ALA A 1 86 ? -2.035 -12.324 21.118 1.00 98.25 86 ALA A O 1
ATOM 702 N N . ASP A 1 87 ? -1.163 -11.322 19.300 1.00 98.06 87 ASP A N 1
ATOM 703 C CA . ASP A 1 87 ? -0.464 -10.256 20.029 1.00 98.06 87 ASP A CA 1
ATOM 704 C C . ASP A 1 87 ? -1.435 -9.349 20.807 1.00 98.06 87 ASP A C 1
ATOM 706 O O . ASP A 1 87 ? -1.175 -8.978 21.955 1.00 98.06 87 ASP A O 1
ATOM 710 N N . LEU A 1 88 ? -2.574 -8.994 20.207 1.00 97.19 88 LEU A N 1
ATOM 711 C CA . LEU A 1 88 ? -3.606 -8.200 20.869 1.00 97.19 88 LEU A CA 1
ATOM 712 C C . LEU A 1 88 ? -4.291 -8.981 22.001 1.00 97.19 88 LEU A C 1
ATOM 714 O O . LEU A 1 88 ? -4.424 -8.449 23.101 1.00 97.19 88 LEU A O 1
ATOM 718 N N . ASP A 1 89 ? -4.703 -10.229 21.761 1.00 96.06 89 ASP A N 1
ATOM 719 C CA . ASP A 1 89 ? -5.394 -11.067 22.750 1.00 96.06 89 ASP A CA 1
ATOM 720 C C . ASP A 1 89 ? -4.536 -11.290 23.999 1.00 96.06 89 ASP A C 1
ATOM 722 O O . ASP A 1 89 ? -5.022 -11.119 25.118 1.00 96.06 89 ASP A O 1
ATOM 726 N N . GLY A 1 90 ? -3.239 -11.568 23.820 1.00 94.94 90 GLY A N 1
ATOM 727 C CA . GLY A 1 90 ? -2.297 -11.712 24.930 1.00 94.94 90 GLY A CA 1
ATOM 728 C C . GLY A 1 90 ? -2.265 -10.481 25.841 1.00 94.94 90 GLY A C 1
ATOM 729 O O . GLY A 1 90 ? -2.302 -10.615 27.061 1.00 94.94 90 GLY A O 1
ATOM 730 N N . ARG A 1 91 ? -2.277 -9.274 25.264 1.00 93.88 91 ARG A N 1
ATOM 731 C CA . ARG A 1 91 ? -2.237 -8.008 26.020 1.00 93.88 91 ARG A CA 1
ATOM 732 C C . ARG A 1 91 ? -3.595 -7.603 26.588 1.00 93.88 91 ARG A C 1
ATOM 734 O O . ARG A 1 91 ? -3.663 -7.048 27.681 1.00 93.88 91 ARG A O 1
ATOM 741 N N . VAL A 1 92 ? -4.690 -7.921 25.900 1.00 94.25 92 VAL A N 1
ATOM 742 C CA . VAL A 1 92 ? -6.047 -7.747 26.442 1.00 94.25 92 VAL A CA 1
ATOM 743 C C . VAL A 1 92 ? -6.227 -8.596 27.700 1.00 94.25 92 VAL A C 1
ATOM 745 O O . VAL A 1 92 ? -6.750 -8.099 28.694 1.00 94.25 92 VAL A O 1
ATOM 748 N N . ARG A 1 93 ? -5.751 -9.848 27.696 1.00 92.75 93 ARG A N 1
ATOM 749 C CA . ARG A 1 93 ? -5.821 -10.739 28.865 1.00 92.75 93 ARG A CA 1
ATOM 750 C C . ARG A 1 93 ? -5.089 -10.182 30.082 1.00 92.75 93 ARG A C 1
ATOM 752 O O . ARG A 1 93 ? -5.565 -10.382 31.191 1.00 92.75 93 ARG A O 1
ATOM 759 N N . THR A 1 94 ? -3.990 -9.445 29.896 1.00 92.12 94 THR A N 1
ATOM 760 C CA . THR A 1 94 ? -3.252 -8.847 31.024 1.00 92.12 94 THR A CA 1
ATOM 761 C C . THR A 1 94 ? -3.972 -7.675 31.689 1.00 92.12 94 THR A C 1
ATOM 763 O O . THR A 1 94 ? -3.693 -7.383 32.846 1.00 92.12 94 THR A O 1
ATOM 766 N N . ILE A 1 95 ? -4.881 -6.998 30.978 1.00 91.88 95 ILE A N 1
ATOM 767 C CA . ILE A 1 95 ? -5.607 -5.819 31.488 1.00 91.88 95 ILE A CA 1
ATOM 768 C C . ILE A 1 95 ? -7.090 -6.106 31.772 1.00 91.88 95 ILE A C 1
ATOM 770 O O . ILE A 1 95 ? -7.808 -5.243 32.274 1.00 91.88 95 ILE A O 1
ATOM 774 N N . ALA A 1 96 ? -7.590 -7.299 31.452 1.00 91.06 96 ALA A N 1
ATOM 775 C CA . ALA A 1 96 ? -8.969 -7.676 31.731 1.00 91.06 96 ALA A CA 1
ATOM 776 C C . ALA A 1 96 ? -9.182 -7.941 33.230 1.00 91.06 96 ALA A C 1
ATOM 778 O O . ALA A 1 96 ? -8.370 -8.590 33.880 1.00 91.06 96 ALA A O 1
ATOM 779 N N . SER A 1 97 ? -10.303 -7.478 33.787 1.00 77.62 97 SER A N 1
ATOM 780 C CA . SER A 1 97 ? -10.610 -7.596 35.224 1.00 77.62 97 SER A CA 1
ATOM 781 C C . SER A 1 97 ? -11.088 -8.996 35.679 1.00 77.62 97 SER A C 1
ATOM 783 O O . SER A 1 97 ? -11.849 -9.089 36.638 1.00 77.62 97 SER A O 1
ATOM 785 N N . GLY A 1 98 ? -10.670 -10.083 35.015 1.00 70.31 98 GLY A N 1
ATOM 786 C CA . GLY A 1 98 ? -11.043 -11.464 35.362 1.00 70.31 98 GLY A CA 1
ATOM 787 C C . GLY A 1 98 ? -10.379 -12.544 34.492 1.00 70.31 98 GLY A C 1
ATOM 788 O O . GLY A 1 98 ? -9.839 -12.247 33.427 1.00 70.31 98 GLY A O 1
ATOM 789 N N . ASP A 1 99 ? -10.461 -13.806 34.933 1.00 69.25 99 ASP A N 1
ATOM 790 C CA . ASP A 1 99 ? -9.730 -14.956 34.358 1.00 69.25 99 ASP A CA 1
ATOM 791 C C . ASP A 1 99 ? -10.211 -15.404 32.958 1.00 69.25 99 ASP A C 1
ATOM 793 O O . ASP A 1 99 ? -9.575 -16.235 32.310 1.00 69.25 99 ASP A O 1
ATOM 797 N N . ASP A 1 100 ? -11.334 -14.871 32.465 1.00 74.38 100 ASP A N 1
ATOM 798 C CA . ASP A 1 100 ? -11.964 -15.230 31.183 1.00 74.38 100 ASP A CA 1
ATOM 799 C C . ASP A 1 100 ? -12.011 -14.066 30.163 1.00 74.38 100 ASP A C 1
ATOM 801 O O . ASP A 1 100 ? -12.781 -14.068 29.186 1.00 74.38 100 ASP A O 1
ATOM 805 N N . GLY A 1 101 ? -11.162 -13.056 30.374 1.00 81.62 101 GLY A N 1
ATOM 806 C CA . GLY A 1 101 ? -10.949 -11.943 29.452 1.00 81.62 101 GLY A CA 1
ATOM 807 C C . GLY A 1 101 ? -10.284 -12.355 28.132 1.00 81.62 101 GLY A C 1
ATOM 808 O O . GLY A 1 101 ? -9.616 -13.384 28.050 1.00 81.62 101 GLY A O 1
ATOM 809 N N . GLY A 1 102 ? -10.480 -11.561 27.077 1.00 91.94 102 GLY A N 1
ATOM 810 C CA . GLY A 1 102 ? -9.874 -11.784 25.760 1.00 91.94 102 GLY A CA 1
ATOM 811 C C . GLY A 1 102 ? -10.733 -11.279 24.602 1.00 91.94 102 GLY A C 1
ATOM 812 O O . GLY A 1 102 ? -11.824 -10.732 24.795 1.00 91.94 102 GLY A O 1
ATOM 813 N N . LEU A 1 103 ? -10.233 -11.484 23.389 1.00 96.12 103 LEU A N 1
ATOM 814 C CA . LEU A 1 103 ? -10.942 -11.210 22.145 1.00 96.12 103 LEU A CA 1
ATOM 815 C C . LEU A 1 103 ? -12.050 -12.236 21.908 1.00 96.12 103 LEU A C 1
ATOM 817 O O . LEU A 1 103 ? -11.907 -13.420 22.195 1.00 96.12 103 LEU A O 1
ATOM 821 N N . THR A 1 104 ? -13.156 -11.774 21.337 1.00 97.44 104 THR A N 1
ATOM 822 C CA . THR A 1 104 ? -14.242 -12.610 20.830 1.00 97.44 104 THR A CA 1
ATOM 823 C C . THR A 1 104 ? -14.109 -12.717 19.316 1.00 97.44 104 THR A C 1
ATOM 825 O O . THR A 1 104 ? -14.183 -11.724 18.598 1.00 97.44 104 THR A O 1
ATOM 828 N N . LEU A 1 105 ? -13.899 -13.934 18.834 1.00 98.06 105 LEU A N 1
ATOM 829 C CA . LEU A 1 105 ? -13.620 -14.289 17.454 1.00 98.06 105 LEU A CA 1
ATOM 830 C C . LEU A 1 105 ? -14.797 -15.087 16.891 1.00 98.06 105 LEU A C 1
ATOM 832 O O . LEU A 1 105 ? -15.301 -16.021 17.530 1.00 98.06 105 LEU A O 1
ATOM 836 N N . ARG A 1 106 ? -15.261 -14.709 15.703 1.00 98.19 106 ARG A N 1
ATOM 837 C CA . ARG A 1 106 ? -16.374 -15.364 15.000 1.00 98.19 106 ARG A CA 1
ATOM 838 C C . ARG A 1 106 ? -16.047 -15.530 13.527 1.00 98.19 106 ARG A C 1
ATOM 840 O O . ARG A 1 106 ? -15.376 -14.679 12.965 1.00 98.19 106 ARG A O 1
ATOM 847 N N . LEU A 1 107 ? -16.536 -16.602 12.916 1.00 98.31 107 LEU A N 1
ATOM 848 C CA . LEU A 1 107 ? -16.540 -16.804 11.467 1.00 98.31 107 LEU A CA 1
ATOM 849 C C . LEU A 1 107 ? -17.982 -16.676 10.985 1.00 98.31 107 LEU A C 1
ATOM 851 O O . LEU A 1 107 ? -18.855 -17.349 11.531 1.00 98.31 107 LEU A O 1
ATOM 855 N N . GLY A 1 108 ? -18.228 -15.818 10.000 1.00 98.25 108 GLY A N 1
ATOM 856 C CA . GLY A 1 108 ? -19.560 -15.642 9.427 1.00 98.25 108 GLY A CA 1
ATOM 857 C C . GLY A 1 108 ? -19.803 -14.254 8.850 1.00 98.25 108 GLY A C 1
ATOM 858 O O . GLY A 1 108 ? -18.901 -13.421 8.764 1.00 98.25 108 GLY A O 1
ATOM 859 N N . ASP A 1 109 ? -21.044 -14.018 8.441 1.00 98.44 109 ASP A N 1
ATOM 860 C CA . ASP A 1 109 ? -21.504 -12.701 8.019 1.00 98.44 109 ASP A CA 1
ATOM 861 C C . ASP A 1 109 ? -21.603 -11.751 9.227 1.00 98.44 109 ASP A C 1
ATOM 863 O O . ASP A 1 109 ? -22.114 -12.122 10.285 1.00 98.44 109 ASP A O 1
ATOM 867 N N . ALA A 1 110 ? -21.110 -10.516 9.090 1.00 98.38 110 ALA A N 1
ATOM 868 C CA . ALA A 1 110 ? -21.057 -9.572 10.206 1.00 98.38 110 ALA A CA 1
ATOM 869 C C . ALA A 1 110 ? -22.435 -9.248 10.801 1.00 98.38 110 ALA A C 1
ATOM 871 O O . ALA A 1 110 ? -22.540 -9.111 12.018 1.00 98.38 110 ALA A O 1
ATOM 872 N N . VAL A 1 111 ? -23.484 -9.145 9.979 1.00 98.69 111 VAL A N 1
ATOM 873 C CA . VAL A 1 111 ? -24.840 -8.850 10.467 1.00 98.69 111 VAL A CA 1
ATOM 874 C C . VAL A 1 111 ? -25.398 -10.046 11.225 1.00 98.69 111 VAL A C 1
ATOM 876 O O . VAL A 1 111 ? -25.931 -9.872 12.316 1.00 98.69 111 VAL A O 1
ATOM 879 N N . GLU A 1 112 ? -25.227 -11.258 10.699 1.00 98.75 112 GLU A N 1
ATOM 880 C CA . GLU A 1 112 ? -25.668 -12.485 11.375 1.00 98.75 112 GLU A CA 1
ATOM 881 C C . GLU A 1 112 ? -24.949 -12.679 12.715 1.00 98.75 112 GLU A C 1
ATOM 883 O O . GLU A 1 112 ? -25.574 -12.999 13.727 1.00 98.75 112 GLU A O 1
ATOM 888 N N . VAL A 1 113 ? -23.638 -12.422 12.749 1.00 98.75 113 VAL A N 1
ATOM 889 C CA . VAL A 1 113 ? -22.834 -12.483 13.974 1.00 98.75 113 VAL A CA 1
ATOM 890 C C . VAL A 1 113 ? -23.298 -11.444 14.994 1.00 98.75 113 VAL A C 1
ATOM 892 O O . VAL A 1 113 ? -23.477 -11.781 16.164 1.00 98.75 113 VAL A O 1
ATOM 895 N N . LEU A 1 114 ? -23.501 -10.191 14.577 1.00 98.75 114 LEU A N 1
ATOM 896 C CA . LEU A 1 114 ? -23.974 -9.126 15.462 1.00 98.75 114 LEU A CA 1
ATOM 897 C C . LEU A 1 114 ? -25.389 -9.410 15.981 1.00 98.75 114 LEU A C 1
ATOM 899 O O . LEU A 1 114 ? -25.626 -9.250 17.176 1.00 98.75 114 LEU A O 1
ATOM 903 N N . ALA A 1 115 ? -26.293 -9.905 15.132 1.00 98.69 115 ALA A N 1
ATOM 904 C CA . ALA A 1 115 ? -27.641 -10.314 15.520 1.00 98.69 115 ALA A CA 1
ATOM 905 C C . ALA A 1 115 ? -27.617 -11.451 16.552 1.00 98.69 115 ALA A C 1
ATOM 907 O O . ALA A 1 115 ? -28.297 -11.373 17.575 1.00 98.69 115 ALA A O 1
ATOM 908 N N . ALA A 1 116 ? -26.786 -12.474 16.333 1.00 98.25 116 ALA A N 1
ATOM 909 C CA . ALA A 1 116 ? -26.628 -13.580 17.273 1.00 98.25 116 ALA A CA 1
ATOM 910 C C . ALA A 1 116 ? -26.055 -13.117 18.622 1.00 98.25 116 ALA A C 1
ATOM 912 O O . ALA A 1 116 ? -26.509 -13.561 19.673 1.00 98.25 116 ALA A O 1
ATOM 913 N N . LEU A 1 117 ? -25.078 -12.204 18.613 1.00 97.75 117 LEU A N 1
ATOM 914 C CA . LEU A 1 117 ? -24.525 -11.628 19.841 1.00 97.75 117 LEU A CA 1
ATOM 915 C C . LEU A 1 117 ? -25.553 -10.759 20.574 1.00 97.75 117 LEU A C 1
ATOM 917 O O . LEU A 1 117 ? -25.672 -10.883 21.789 1.00 97.75 117 LEU A O 1
ATOM 921 N N . HIS A 1 118 ? -26.315 -9.938 19.847 1.00 97.38 118 HIS A N 1
ATOM 922 C CA . HIS A 1 118 ? -27.382 -9.102 20.400 1.00 97.38 118 HIS A CA 1
ATOM 923 C C . HIS A 1 118 ? -28.500 -9.935 21.042 1.00 97.38 118 HIS A C 1
ATOM 925 O O . HIS A 1 118 ? -29.034 -9.542 22.074 1.00 97.38 118 HIS A O 1
ATOM 931 N N . ALA A 1 119 ? -28.818 -11.105 20.477 1.00 95.88 119 ALA A N 1
ATOM 932 C CA . ALA A 1 119 ? -29.789 -12.034 21.053 1.00 95.88 119 ALA A CA 1
ATOM 933 C C . ALA A 1 119 ? -29.305 -12.689 22.362 1.00 95.88 119 ALA A C 1
ATOM 935 O O . ALA A 1 119 ? -30.125 -13.018 23.214 1.00 95.88 119 ALA A O 1
ATOM 936 N N . LEU A 1 120 ? -27.990 -12.883 22.532 1.00 94.31 120 LEU A N 1
ATOM 937 C CA . LEU A 1 120 ? -27.408 -13.426 23.769 1.00 94.31 120 LEU A CA 1
ATOM 938 C C . LEU A 1 120 ? -27.293 -12.370 24.872 1.00 94.31 120 LEU A C 1
ATOM 940 O O . LEU A 1 120 ? -27.523 -12.664 26.043 1.00 94.31 120 LEU A O 1
ATOM 944 N N . LEU A 1 121 ? -26.888 -11.157 24.499 1.00 94.88 121 LEU A N 1
ATOM 945 C CA . LEU A 1 121 ? -26.768 -10.015 25.393 1.00 94.88 121 LEU A CA 1
ATOM 946 C C . LEU A 1 121 ? -27.023 -8.742 24.576 1.00 94.88 121 LEU A C 1
ATOM 948 O O . LEU A 1 121 ? -26.263 -8.489 23.637 1.00 94.88 121 LEU A O 1
ATOM 952 N N . PRO A 1 122 ? -28.047 -7.931 24.896 1.00 96.38 122 PRO A N 1
ATOM 953 C CA . PRO A 1 122 ? -28.383 -6.761 24.095 1.00 96.38 122 PRO A CA 1
ATOM 954 C C . PRO A 1 122 ? -27.179 -5.840 23.877 1.00 96.38 122 PRO A C 1
ATOM 956 O O . PRO A 1 122 ? -26.529 -5.376 24.816 1.00 96.38 122 PRO A O 1
ATOM 959 N N . ILE A 1 123 ? -26.866 -5.573 22.611 1.00 98.06 123 ILE A N 1
ATOM 960 C CA . ILE A 1 123 ? -25.838 -4.598 22.236 1.00 98.06 123 ILE A CA 1
ATOM 961 C C . ILE A 1 123 ? -26.457 -3.211 22.349 1.00 98.06 123 ILE A C 1
ATOM 963 O O . ILE A 1 123 ? -27.363 -2.882 21.594 1.00 98.06 123 ILE A O 1
ATOM 967 N N . LYS A 1 124 ? -25.931 -2.374 23.239 1.00 97.19 124 LYS A N 1
ATOM 968 C CA . LYS A 1 124 ? -26.342 -0.971 23.361 1.00 97.19 124 LYS A CA 1
ATOM 969 C C . LYS A 1 124 ? -25.617 -0.077 22.370 1.00 97.19 124 LYS A C 1
ATOM 971 O O . LYS A 1 124 ? -26.204 0.822 21.768 1.00 97.19 124 LYS A O 1
ATOM 976 N N . ARG A 1 125 ? -24.308 -0.302 22.230 1.00 98.25 125 ARG A N 1
ATOM 977 C CA . ARG A 1 125 ? -23.440 0.487 21.353 1.00 98.25 125 ARG A CA 1
ATOM 978 C C . ARG A 1 125 ? -22.488 -0.409 20.592 1.00 98.25 125 ARG A C 1
ATOM 980 O O . ARG A 1 125 ? -21.826 -1.266 21.175 1.00 98.25 125 ARG A O 1
ATOM 987 N N . LEU A 1 126 ? -22.376 -0.139 19.302 1.00 98.75 126 LEU A N 1
ATOM 988 C CA . LEU A 1 126 ? -21.318 -0.644 18.448 1.00 98.75 126 LEU A CA 1
ATOM 989 C C . LEU A 1 126 ? -20.296 0.482 18.272 1.00 98.75 126 LEU A C 1
ATOM 991 O O . LEU A 1 126 ? -20.650 1.604 17.922 1.00 98.75 126 LEU A O 1
ATOM 995 N N . LEU A 1 127 ? -19.022 0.211 18.518 1.00 98.69 127 LEU A N 1
ATOM 996 C CA . LEU A 1 127 ? -17.934 1.166 18.353 1.00 98.69 127 LEU A CA 1
ATOM 997 C C . LEU A 1 127 ? -16.884 0.563 17.431 1.00 98.69 127 LEU A C 1
ATOM 999 O O . LEU A 1 127 ? -16.512 -0.600 17.562 1.00 98.69 127 LEU A O 1
ATOM 1003 N N . SER A 1 128 ? -16.377 1.344 16.489 1.00 98.38 128 SER A N 1
ATOM 1004 C CA . SER A 1 128 ? -15.269 0.900 15.643 1.00 98.38 128 SER A CA 1
ATOM 1005 C C . SER A 1 128 ? -14.528 2.078 15.045 1.00 98.38 128 SER A C 1
ATOM 1007 O O . SER A 1 128 ? -15.053 3.190 15.030 1.00 98.38 128 SER A O 1
ATOM 1009 N N . HIS A 1 129 ? -13.335 1.862 14.502 1.00 97.12 129 HIS A N 1
ATOM 1010 C CA . HIS A 1 129 ? -12.810 2.853 13.581 1.00 97.12 129 HIS A CA 1
ATOM 1011 C C . HIS A 1 129 ? -13.541 2.772 12.239 1.00 97.12 129 HIS A C 1
ATOM 1013 O O . HIS A 1 129 ? -13.954 1.694 11.792 1.00 97.12 129 HIS A O 1
ATOM 1019 N N . ARG A 1 130 ? -13.661 3.926 11.582 1.00 93.62 130 ARG A N 1
ATOM 1020 C CA . ARG A 1 130 ? -14.077 4.008 10.184 1.00 93.62 130 ARG A CA 1
ATOM 1021 C C . ARG A 1 130 ? -13.042 3.310 9.301 1.00 93.62 130 ARG A C 1
ATOM 1023 O O . ARG A 1 130 ? -11.836 3.460 9.502 1.00 93.62 130 ARG A O 1
ATOM 1030 N N . GLU A 1 131 ? -13.530 2.582 8.305 1.00 90.75 131 GLU A N 1
ATOM 1031 C CA . GLU A 1 131 ? -12.718 1.946 7.269 1.00 90.75 131 GLU A CA 1
ATOM 1032 C C . GLU A 1 131 ? -12.962 2.637 5.922 1.00 90.75 131 GLU A C 1
ATOM 1034 O O . GLU A 1 131 ? -14.106 2.771 5.485 1.00 90.75 131 GLU A O 1
ATOM 1039 N N . VAL A 1 132 ? -11.889 3.046 5.242 1.00 89.94 132 VAL A N 1
ATOM 1040 C CA . VAL A 1 132 ? -11.938 3.467 3.834 1.00 89.94 132 VAL A CA 1
ATOM 1041 C C . VAL A 1 132 ? -11.574 2.269 2.972 1.00 89.94 132 VAL A C 1
ATOM 1043 O O . VAL A 1 132 ? -10.421 2.070 2.595 1.00 89.94 132 VAL A O 1
ATOM 1046 N N . GLY A 1 133 ? -12.572 1.429 2.722 1.00 92.25 133 GLY A N 1
ATOM 1047 C CA . GLY A 1 133 ? -12.370 0.143 2.075 1.00 92.25 133 GLY A CA 1
ATOM 1048 C C . GLY A 1 133 ? -12.978 0.019 0.675 1.00 92.25 133 GLY A C 1
ATOM 1049 O O . GLY A 1 133 ? -13.510 0.961 0.077 1.00 92.25 133 GLY A O 1
ATOM 1050 N N . ASN A 1 134 ? -12.845 -1.191 0.140 1.00 95.81 134 ASN A N 1
ATOM 1051 C CA . ASN A 1 134 ? -13.333 -1.611 -1.172 1.00 95.81 134 ASN A CA 1
ATOM 1052 C C . ASN A 1 134 ? -14.859 -1.865 -1.171 1.00 95.81 134 ASN A C 1
ATOM 1054 O O . ASN A 1 134 ? -15.516 -1.738 -0.134 1.00 95.81 134 ASN A O 1
ATOM 1058 N N . ALA A 1 135 ? -15.432 -2.241 -2.314 1.00 96.88 135 ALA A N 1
ATOM 1059 C CA . ALA A 1 135 ? -16.871 -2.435 -2.491 1.00 96.88 135 ALA A CA 1
ATOM 1060 C C . ALA A 1 135 ? -17.462 -3.420 -1.479 1.00 96.88 135 ALA A C 1
ATOM 1062 O O . ALA A 1 135 ? -18.521 -3.150 -0.916 1.00 96.88 135 ALA A O 1
ATOM 1063 N N . ILE A 1 136 ? -16.729 -4.495 -1.183 1.00 96.81 136 ILE A N 1
ATOM 1064 C CA . ILE A 1 136 ? -17.120 -5.529 -0.219 1.00 96.81 136 ILE A CA 1
ATOM 1065 C C . ILE A 1 136 ? -17.299 -4.917 1.175 1.00 96.81 136 ILE A C 1
ATOM 1067 O O . ILE A 1 136 ? -18.380 -5.007 1.755 1.00 96.81 136 ILE A O 1
ATOM 1071 N N . SER A 1 137 ? -16.281 -4.215 1.684 1.00 96.00 137 SER A N 1
ATOM 1072 C CA . SER A 1 137 ? -16.341 -3.590 3.017 1.00 96.00 137 SER A CA 1
ATOM 1073 C C . SER A 1 137 ? -17.405 -2.489 3.121 1.00 96.00 137 SER A C 1
ATOM 1075 O O . SER A 1 137 ? -18.034 -2.341 4.169 1.00 96.00 137 SER A O 1
ATOM 1077 N N . ARG A 1 138 ? -17.647 -1.736 2.034 1.00 96.19 138 ARG A N 1
ATOM 1078 C CA . ARG A 1 138 ? -18.680 -0.689 1.980 1.00 96.19 138 ARG A CA 1
ATOM 1079 C C . ARG A 1 138 ? -20.081 -1.289 2.027 1.00 96.19 138 ARG A C 1
ATOM 1081 O O . ARG A 1 138 ? -20.893 -0.839 2.827 1.00 96.19 138 ARG A O 1
ATOM 1088 N N . ALA A 1 139 ? -20.344 -2.315 1.215 1.00 97.31 139 ALA A N 1
ATOM 1089 C CA . ALA A 1 139 ? -21.622 -3.023 1.211 1.00 97.31 139 ALA A CA 1
ATOM 1090 C C . ALA A 1 139 ? -21.898 -3.674 2.574 1.00 97.31 139 ALA A C 1
ATOM 1092 O O . ALA A 1 139 ? -22.995 -3.559 3.118 1.00 97.31 139 ALA A O 1
ATOM 1093 N N . ARG A 1 140 ? -20.868 -4.282 3.170 1.00 97.44 140 ARG A N 1
ATOM 1094 C CA . ARG A 1 140 ? -20.908 -4.830 4.526 1.00 97.44 140 ARG A CA 1
ATOM 1095 C C . ARG A 1 140 ? -21.250 -3.759 5.565 1.00 97.44 140 ARG A C 1
ATOM 1097 O O . ARG A 1 140 ? -22.143 -3.972 6.376 1.00 97.44 140 ARG A O 1
ATOM 1104 N N . ASN A 1 141 ? -20.592 -2.598 5.533 1.00 96.94 141 ASN A N 1
ATOM 1105 C CA . ASN A 1 141 ? -20.872 -1.508 6.474 1.00 96.94 141 ASN A CA 1
ATOM 1106 C C . ASN A 1 141 ? -22.286 -0.933 6.305 1.00 96.94 141 ASN A C 1
ATOM 1108 O O . ASN A 1 141 ? -22.918 -0.629 7.310 1.00 96.94 141 ASN A O 1
ATOM 1112 N N . ALA A 1 142 ? -22.797 -0.811 5.075 1.00 97.56 142 ALA A N 1
ATOM 1113 C CA . ALA A 1 142 ? -24.168 -0.356 4.833 1.00 97.56 142 ALA A CA 1
ATOM 1114 C C . ALA A 1 142 ? -25.188 -1.287 5.508 1.00 97.56 142 ALA A C 1
ATOM 1116 O O . ALA A 1 142 ? -26.013 -0.832 6.295 1.00 97.56 142 ALA A O 1
ATOM 1117 N N . ARG A 1 143 ? -25.035 -2.602 5.313 1.00 98.50 143 ARG A N 1
ATOM 1118 C CA . ARG A 1 143 ? -25.886 -3.615 5.951 1.00 98.50 143 ARG A CA 1
ATOM 1119 C C . ARG A 1 143 ? -25.796 -3.610 7.481 1.00 98.50 143 ARG A C 1
ATOM 1121 O O . ARG A 1 143 ? -26.803 -3.798 8.154 1.00 98.50 143 ARG A O 1
ATOM 1128 N N . VAL A 1 144 ? -24.603 -3.403 8.044 1.00 98.56 144 VAL A N 1
ATOM 1129 C CA . VAL A 1 144 ? -24.430 -3.278 9.505 1.00 98.56 144 VAL A CA 1
ATOM 1130 C C . VAL A 1 144 ? -25.096 -2.007 10.036 1.00 98.56 144 VAL A C 1
ATOM 1132 O O . VAL A 1 144 ? -25.675 -2.056 11.117 1.00 98.56 144 VAL A O 1
ATOM 1135 N N . SER A 1 145 ? -25.066 -0.902 9.282 1.00 98.38 145 SER A N 1
ATOM 1136 C CA . SER A 1 145 ? -25.790 0.325 9.640 1.00 98.38 145 SER A CA 1
ATOM 1137 C C . SER A 1 145 ? -27.294 0.080 9.697 1.00 98.38 145 SER A C 1
ATOM 1139 O O . SER A 1 145 ? -27.911 0.357 10.717 1.00 98.38 145 SER A O 1
ATOM 1141 N N . GLU A 1 146 ? -27.860 -0.508 8.639 1.00 98.62 146 GLU A N 1
ATOM 1142 C CA . GLU A 1 146 ? -29.288 -0.838 8.563 1.00 98.62 146 GLU A CA 1
ATOM 1143 C C . GLU A 1 146 ? -29.716 -1.762 9.712 1.00 98.62 146 GLU A C 1
ATOM 1145 O O . GLU A 1 146 ? -30.747 -1.541 10.347 1.00 98.62 146 GLU A O 1
ATOM 1150 N N . TRP A 1 147 ? -28.901 -2.776 10.022 1.00 98.75 147 TRP A N 1
ATOM 1151 C CA . TRP A 1 147 ? -29.145 -3.663 11.156 1.00 98.75 147 TRP A CA 1
ATOM 1152 C C . TRP A 1 147 ? -29.107 -2.918 12.496 1.00 98.75 147 TRP A C 1
ATOM 1154 O O . TRP A 1 147 ? -29.984 -3.136 13.333 1.00 98.75 147 TRP A O 1
ATOM 1164 N N . ALA A 1 148 ? -28.117 -2.045 12.702 1.00 98.62 148 ALA A N 1
ATOM 1165 C CA . ALA A 1 148 ? -27.960 -1.292 13.941 1.00 98.62 148 ALA A CA 1
ATOM 1166 C C . ALA A 1 148 ? -29.152 -0.350 14.175 1.00 98.62 148 ALA A C 1
ATOM 1168 O O . ALA A 1 148 ? -29.727 -0.356 15.265 1.00 98.62 148 ALA A O 1
ATOM 1169 N N . ASP A 1 149 ? -29.580 0.367 13.132 1.00 98.19 149 ASP A N 1
ATOM 1170 C CA . ASP A 1 149 ? -30.743 1.257 13.170 1.00 98.19 149 ASP A CA 1
ATOM 1171 C C . ASP A 1 149 ? -32.030 0.481 13.500 1.00 98.19 149 ASP A C 1
ATOM 1173 O O . ASP A 1 149 ? -32.803 0.894 14.367 1.00 98.19 149 ASP A O 1
ATOM 1177 N N . ALA A 1 150 ? -32.230 -0.689 12.882 1.00 98.38 150 ALA A N 1
ATOM 1178 C CA . ALA A 1 150 ? -33.406 -1.532 13.111 1.00 98.38 150 ALA A CA 1
ATOM 1179 C C . ALA A 1 150 ? -33.505 -2.102 14.541 1.00 98.38 150 ALA A C 1
ATOM 1181 O O . ALA A 1 150 ? -34.603 -2.428 14.990 1.00 98.38 150 ALA A O 1
ATOM 1182 N N . HIS A 1 151 ? -32.383 -2.218 15.258 1.00 98.06 151 HIS A N 1
ATOM 1183 C CA . HIS A 1 151 ? -32.320 -2.789 16.611 1.00 98.06 151 HIS A CA 1
ATOM 1184 C C . HIS A 1 151 ? -32.034 -1.738 17.696 1.00 98.06 151 HIS A C 1
ATOM 1186 O O . HIS A 1 151 ? -31.764 -2.093 18.842 1.00 98.06 151 HIS A O 1
ATOM 1192 N N . GLY A 1 152 ? -32.066 -0.443 17.357 1.00 97.56 152 GLY A N 1
ATOM 1193 C CA . GLY A 1 152 ? -31.778 0.636 18.308 1.00 97.56 152 GLY A CA 1
ATOM 1194 C C . GLY A 1 152 ? -30.337 0.630 18.837 1.00 97.56 152 GLY A C 1
ATOM 1195 O O . GLY A 1 152 ? -30.069 1.163 19.914 1.00 97.56 152 GLY A O 1
ATOM 1196 N N . VAL A 1 153 ? -29.403 0.028 18.097 1.00 98.25 153 VAL A N 1
ATOM 1197 C CA . VAL A 1 153 ? -27.984 -0.039 18.452 1.00 98.25 153 VAL A CA 1
ATOM 1198 C C . VAL A 1 153 ? -27.289 1.226 17.966 1.00 98.25 153 VAL A C 1
ATOM 1200 O O . VAL A 1 153 ? -27.208 1.486 16.769 1.00 98.25 153 VAL A O 1
ATOM 1203 N N . SER A 1 154 ? -26.704 2.005 18.877 1.00 97.56 154 SER A N 1
ATOM 1204 C CA . SER A 1 154 ? -25.945 3.194 18.473 1.00 97.56 154 SER A CA 1
ATOM 1205 C C . SER A 1 154 ? -24.583 2.795 17.899 1.00 97.56 154 SER A C 1
ATOM 1207 O O . SER A 1 154 ? -23.713 2.327 18.639 1.00 97.56 154 SER A O 1
ATOM 1209 N N . TRP A 1 155 ? -24.372 2.990 16.592 1.00 98.38 155 TRP A N 1
ATOM 1210 C CA . TRP A 1 155 ? -23.078 2.737 15.954 1.00 98.38 155 TRP A CA 1
ATOM 1211 C C . TRP A 1 155 ? -22.225 4.006 15.835 1.00 98.38 155 TRP A C 1
ATOM 1213 O O . TRP A 1 155 ? -22.519 4.915 15.064 1.00 98.38 155 TRP A O 1
ATOM 1223 N N . THR A 1 156 ? -21.117 4.052 16.578 1.00 97.88 156 THR A N 1
ATOM 1224 C CA . THR A 1 156 ? -20.122 5.133 16.519 1.00 97.88 156 THR A CA 1
ATOM 1225 C C . THR A 1 156 ? -18.885 4.701 15.733 1.00 97.88 156 THR A C 1
ATOM 1227 O O . THR A 1 156 ? -18.257 3.684 16.041 1.00 97.88 156 THR A O 1
ATOM 1230 N N . GLN A 1 157 ? -18.500 5.505 14.737 1.00 96.00 157 GLN A N 1
ATOM 1231 C CA . GLN A 1 157 ? -17.307 5.277 13.918 1.00 96.00 157 GLN A CA 1
ATOM 1232 C C . GLN A 1 157 ? -16.272 6.394 14.106 1.00 96.00 157 GLN A C 1
ATOM 1234 O O . GLN A 1 157 ? -16.515 7.544 13.745 1.00 96.00 157 GLN A O 1
ATOM 1239 N N . CYS A 1 158 ? -15.098 6.060 14.644 1.00 95.00 158 CYS A N 1
ATOM 1240 C CA . CYS A 1 158 ? -14.015 7.018 14.896 1.00 95.00 158 CYS A CA 1
ATOM 1241 C C . CYS A 1 158 ? -13.035 7.090 13.713 1.00 95.00 158 CYS A C 1
ATOM 1243 O O . CYS A 1 158 ? -12.633 6.067 13.157 1.00 95.00 158 CYS A O 1
ATOM 1245 N N . ALA A 1 159 ? -12.599 8.290 13.329 1.00 91.75 159 ALA A N 1
ATOM 1246 C CA . ALA A 1 159 ? -11.655 8.477 12.225 1.00 91.75 159 ALA A CA 1
ATOM 1247 C C . ALA A 1 159 ? -10.191 8.254 12.663 1.00 91.75 159 ALA A C 1
ATOM 1249 O O . ALA A 1 159 ? -9.734 8.881 13.617 1.00 91.75 159 ALA A O 1
ATOM 1250 N N . GLN A 1 160 ? -9.414 7.460 11.913 1.00 91.19 160 GLN A N 1
ATOM 1251 C CA . GLN A 1 160 ? -7.998 7.161 12.234 1.00 91.19 160 GLN A CA 1
ATOM 1252 C C . GLN A 1 160 ? -6.997 7.372 11.086 1.00 91.19 160 GLN A C 1
ATOM 1254 O O . GLN A 1 160 ? -5.787 7.417 11.299 1.00 91.19 160 GLN A O 1
ATOM 1259 N N . ASP A 1 161 ? -7.477 7.481 9.854 1.00 87.44 161 ASP A N 1
ATOM 1260 C CA . ASP A 1 161 ? -6.684 7.318 8.633 1.00 87.44 161 ASP A CA 1
ATOM 1261 C C . ASP A 1 161 ? -6.312 8.636 7.942 1.00 87.44 161 ASP A C 1
ATOM 1263 O O . ASP A 1 161 ? -5.662 8.615 6.897 1.00 87.44 161 ASP A O 1
ATOM 1267 N N . GLY A 1 162 ? -6.688 9.778 8.522 1.00 88.94 162 GLY A N 1
ATOM 1268 C CA . GLY A 1 162 ? -6.458 11.088 7.920 1.00 88.94 162 GLY A CA 1
ATOM 1269 C C . GLY A 1 162 ? -7.409 11.425 6.767 1.00 88.94 162 GLY A C 1
ATOM 1270 O O . GLY A 1 162 ? -7.152 12.398 6.056 1.00 88.94 162 GLY A O 1
ATOM 1271 N N . VAL A 1 163 ? -8.458 10.628 6.540 1.00 91.00 163 VAL A N 1
ATOM 1272 C CA . VAL A 1 163 ? -9.474 10.880 5.510 1.00 91.00 163 VAL A CA 1
ATOM 1273 C C . VAL A 1 163 ? -10.596 11.735 6.096 1.00 91.00 163 VAL A C 1
ATOM 1275 O O . VAL A 1 163 ? -11.080 11.480 7.198 1.00 91.00 163 VAL A O 1
ATOM 1278 N N . SER A 1 164 ? -10.997 12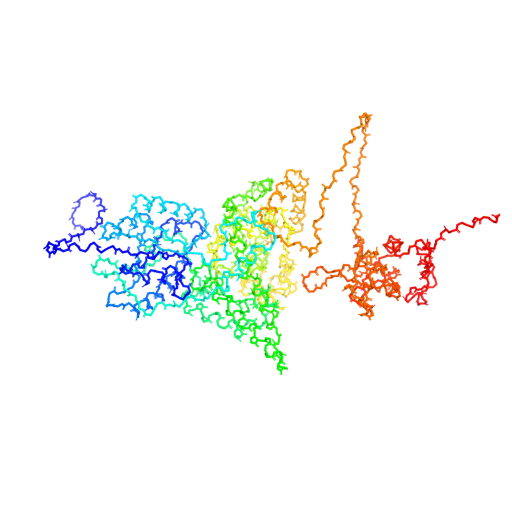.772 5.364 1.00 85.44 164 SER A N 1
ATOM 1279 C CA . SER A 1 164 ? -12.058 13.705 5.743 1.00 85.44 164 SER A CA 1
ATOM 1280 C C . SER A 1 164 ? -13.392 13.265 5.142 1.00 85.44 164 SER A C 1
ATOM 1282 O O . SER A 1 164 ? -13.432 12.914 3.970 1.00 85.44 164 SER A O 1
ATOM 1284 N N . ASP A 1 165 ? -14.485 13.409 5.897 1.00 80.62 165 ASP A N 1
ATOM 1285 C CA . ASP A 1 165 ? -15.855 13.188 5.383 1.00 80.62 165 ASP A CA 1
ATOM 1286 C C . ASP A 1 165 ? -16.350 14.324 4.470 1.00 80.62 165 ASP A C 1
ATOM 1288 O O . ASP A 1 165 ? -17.356 14.206 3.783 1.00 80.62 165 ASP A O 1
ATOM 1292 N N . VAL A 1 166 ? -15.634 15.451 4.468 1.00 76.81 166 VAL A N 1
ATOM 1293 C CA . VAL A 1 166 ? -15.868 16.555 3.536 1.00 76.81 166 VAL A CA 1
ATOM 1294 C C . VAL A 1 166 ? -15.064 16.261 2.282 1.00 76.81 166 VAL A C 1
ATOM 1296 O O . VAL A 1 166 ? -13.836 16.126 2.371 1.00 76.81 166 VAL A O 1
ATOM 1299 N N . ARG A 1 167 ? -15.748 16.180 1.137 1.00 71.25 167 ARG A N 1
ATOM 1300 C CA . ARG A 1 167 ? -15.121 15.796 -0.130 1.00 71.25 167 ARG A CA 1
ATOM 1301 C C . ARG A 1 167 ? -14.028 16.772 -0.505 1.00 71.25 167 ARG A C 1
ATOM 1303 O O . ARG A 1 167 ? -14.130 17.971 -0.241 1.00 71.25 167 ARG A O 1
ATOM 1310 N N . HIS A 1 168 ? -13.001 16.290 -1.199 1.00 69.62 168 HIS A N 1
ATOM 1311 C CA . HIS A 1 168 ? -11.924 17.164 -1.625 1.00 69.62 168 HIS A CA 1
ATOM 1312 C C . HIS A 1 168 ? -12.452 18.318 -2.490 1.00 69.62 168 HIS A C 1
ATOM 1314 O O . HIS A 1 168 ? -12.026 19.440 -2.267 1.00 69.62 168 HIS A O 1
ATOM 1320 N N . SER A 1 169 ? -13.447 18.129 -3.357 1.00 60.94 169 SER A N 1
ATOM 1321 C CA . SER A 1 169 ? -14.081 19.229 -4.113 1.00 60.94 169 SER A CA 1
ATOM 1322 C C . SER A 1 169 ? -14.710 20.329 -3.239 1.00 60.94 169 SER A C 1
ATOM 1324 O O . SER A 1 169 ? -14.740 21.483 -3.646 1.00 60.94 169 SER A O 1
ATOM 1326 N N . GLU A 1 170 ? -15.160 20.003 -2.026 1.00 61.56 170 GLU A N 1
ATOM 1327 C CA . GLU A 1 170 ? -15.892 20.898 -1.105 1.00 61.56 170 GLU A CA 1
ATOM 1328 C C . GLU A 1 170 ? -14.980 21.626 -0.109 1.00 61.56 170 GLU A C 1
ATOM 1330 O O . GLU A 1 170 ? -15.415 22.443 0.697 1.00 61.56 170 GLU A O 1
ATOM 1335 N N . LEU A 1 171 ? -13.696 21.294 -0.125 1.00 64.44 171 LEU A N 1
ATOM 1336 C CA . LEU A 1 171 ? -12.686 21.868 0.750 1.00 64.44 171 LEU A CA 1
ATOM 1337 C C . LEU A 1 171 ? -12.101 23.145 0.115 1.00 64.44 171 LEU A C 1
ATOM 1339 O O . LEU A 1 171 ? -11.826 23.145 -1.073 1.00 64.44 171 LEU A O 1
ATOM 1343 N N . ASP A 1 172 ? -11.785 24.203 0.860 1.00 60.91 172 ASP A N 1
ATOM 1344 C CA . ASP A 1 172 ? -10.991 25.317 0.301 1.00 60.91 172 ASP A CA 1
ATOM 1345 C C . ASP A 1 172 ? -9.528 24.903 0.047 1.00 60.91 172 ASP A C 1
ATOM 1347 O O . ASP A 1 172 ? -9.053 23.888 0.577 1.00 60.91 172 ASP A O 1
ATOM 1351 N N . GLU A 1 173 ? -8.770 25.692 -0.725 1.00 53.47 173 GLU A N 1
ATOM 1352 C CA . GLU A 1 173 ? -7.352 25.417 -1.000 1.00 53.47 173 GLU A CA 1
ATOM 1353 C C . GLU A 1 173 ? -6.536 25.177 0.286 1.00 53.47 173 GLU A C 1
ATOM 1355 O O . GLU A 1 173 ? -6.537 25.963 1.236 1.00 53.47 173 GLU A O 1
ATOM 1360 N N . GLY A 1 174 ? -5.805 24.060 0.326 1.00 59.97 174 GLY A N 1
ATOM 1361 C CA . GLY A 1 174 ? -4.970 23.684 1.470 1.00 59.97 174 GLY A CA 1
ATOM 1362 C C . GLY A 1 174 ? -5.725 23.264 2.739 1.00 59.97 174 GLY A C 1
ATOM 1363 O O . GLY A 1 174 ? -5.070 22.897 3.718 1.00 59.97 174 GLY A O 1
ATOM 1364 N N . SER A 1 175 ? -7.062 23.264 2.752 1.00 76.44 175 SER A N 1
ATOM 1365 C CA . SER A 1 175 ? -7.842 22.889 3.941 1.00 76.44 175 SER A CA 1
ATOM 1366 C C . SER A 1 175 ? -7.767 21.389 4.256 1.00 76.44 175 SER A C 1
ATOM 1368 O O . SER A 1 175 ? -7.673 21.044 5.431 1.00 76.44 175 SER A O 1
ATOM 1370 N N . TRP A 1 176 ? -7.659 20.501 3.254 1.00 85.19 176 TRP A N 1
ATOM 1371 C CA . TRP A 1 176 ? -7.434 19.064 3.495 1.00 85.19 176 TRP A CA 1
ATOM 1372 C C . TRP A 1 176 ? -6.136 18.810 4.269 1.00 85.19 176 TRP A C 1
ATOM 1374 O O . TRP A 1 176 ? -6.142 18.160 5.308 1.00 85.19 176 TRP A O 1
ATOM 1384 N N . ALA A 1 177 ? -5.016 19.385 3.815 1.00 83.88 177 ALA A N 1
ATOM 1385 C CA . ALA A 1 177 ? -3.721 19.191 4.466 1.00 83.88 177 ALA A CA 1
ATOM 1386 C C . ALA A 1 177 ? -3.707 19.754 5.898 1.00 83.88 177 ALA A C 1
ATOM 1388 O O . ALA A 1 177 ? -3.074 19.168 6.780 1.00 83.88 177 ALA A O 1
ATOM 1389 N N . LYS A 1 178 ? -4.422 20.863 6.142 1.00 85.38 178 LYS A N 1
ATOM 1390 C CA . LYS A 1 178 ? -4.615 21.424 7.486 1.00 85.38 178 LYS A CA 1
ATOM 1391 C C . LYS A 1 178 ? -5.432 20.478 8.366 1.00 85.38 178 LYS A C 1
ATOM 1393 O O . LYS A 1 178 ? -4.979 20.176 9.463 1.00 85.38 178 LYS A O 1
ATOM 1398 N N . LYS A 1 179 ? -6.571 19.968 7.876 1.00 88.00 179 LYS A N 1
ATOM 1399 C CA . LYS A 1 179 ? -7.413 18.992 8.594 1.00 88.00 179 LYS A CA 1
ATOM 1400 C C . LYS A 1 179 ? -6.638 17.718 8.925 1.00 88.00 179 LYS A C 1
ATOM 1402 O O . LYS A 1 179 ? -6.610 17.304 10.079 1.00 88.00 179 LYS A O 1
ATOM 1407 N N . TRP A 1 180 ? -5.927 17.170 7.941 1.00 91.75 180 TRP A N 1
ATOM 1408 C CA . TRP A 1 180 ? -5.038 16.027 8.125 1.00 91.75 180 TRP A CA 1
ATOM 1409 C C . TRP A 1 180 ? -3.998 16.296 9.215 1.00 91.75 180 TRP A C 1
ATOM 1411 O O . TRP A 1 180 ? -3.846 15.507 10.142 1.00 91.75 180 TRP A O 1
ATOM 1421 N N . SER A 1 181 ? -3.307 17.440 9.143 1.00 91.94 181 SER A N 1
ATOM 1422 C CA . SER A 1 181 ? -2.271 17.786 10.125 1.00 91.94 181 SER A CA 1
ATOM 1423 C C . SER A 1 181 ? -2.866 17.960 11.521 1.00 91.94 181 SER A C 1
ATOM 1425 O O . SER A 1 181 ? -2.304 17.446 12.479 1.00 91.94 181 SER A O 1
ATOM 1427 N N . ALA A 1 182 ? -4.024 18.614 11.638 1.00 91.75 182 ALA A N 1
ATOM 1428 C CA . ALA A 1 182 ? -4.724 18.766 12.908 1.00 91.75 182 ALA A CA 1
ATOM 1429 C C . ALA A 1 182 ? -5.085 17.404 13.518 1.00 91.75 182 ALA A C 1
ATOM 1431 O O . ALA A 1 182 ? -4.835 17.186 14.699 1.00 91.75 182 ALA A O 1
ATOM 1432 N N . GLN A 1 183 ? -5.590 16.460 12.715 1.00 92.44 183 GLN A N 1
ATOM 1433 C CA . GLN A 1 183 ? -5.903 15.108 13.183 1.00 92.44 183 GLN A CA 1
ATOM 1434 C C . GLN A 1 183 ? -4.652 14.353 13.651 1.00 92.44 183 GLN A C 1
ATOM 1436 O O . GLN A 1 183 ? -4.671 13.754 14.725 1.00 92.44 183 GLN A O 1
ATOM 1441 N N . MET A 1 184 ? -3.556 14.411 12.888 1.00 95.25 184 MET A N 1
ATOM 1442 C CA . MET A 1 184 ? -2.301 13.734 13.241 1.00 95.25 184 MET A CA 1
ATOM 1443 C C . MET A 1 184 ? -1.585 14.371 14.441 1.00 95.25 184 MET A C 1
ATOM 1445 O O . MET A 1 184 ? -0.795 13.704 15.108 1.00 95.25 184 MET A O 1
ATOM 1449 N N . CYS A 1 185 ? -1.868 15.640 14.741 1.00 95.06 185 CYS A N 1
ATOM 1450 C CA . CYS A 1 185 ? -1.355 16.343 15.918 1.00 95.06 185 CYS A CA 1
ATOM 1451 C C . CYS A 1 185 ? -2.260 16.234 17.156 1.00 95.06 185 CYS A C 1
ATOM 1453 O O . CYS A 1 185 ? -1.875 16.743 18.207 1.00 95.06 185 CYS A O 1
ATOM 1455 N N . ARG A 1 186 ? -3.439 15.593 17.076 1.00 95.31 186 ARG A N 1
ATOM 1456 C CA . ARG A 1 186 ? -4.251 15.312 18.277 1.00 95.31 186 ARG A CA 1
ATOM 1457 C C . ARG A 1 186 ? -3.420 14.499 19.284 1.00 95.31 186 ARG A C 1
ATOM 1459 O O . ARG A 1 186 ? -2.614 13.679 18.845 1.00 95.31 186 ARG A O 1
ATOM 1466 N N . PRO A 1 187 ? -3.621 14.664 20.602 1.00 95.75 187 PRO A N 1
ATOM 1467 C CA . PRO A 1 187 ? -2.991 13.795 21.591 1.00 95.75 187 PRO A CA 1
ATOM 1468 C C . PRO A 1 187 ? -3.229 12.315 21.275 1.00 95.75 187 PRO A C 1
ATOM 1470 O O . PRO A 1 187 ? -4.288 11.950 20.750 1.00 95.75 187 PRO A O 1
ATOM 1473 N N . GLN A 1 188 ? -2.224 11.485 21.556 1.00 94.25 188 GLN A N 1
ATOM 1474 C CA . GLN A 1 188 ? -2.387 10.035 21.484 1.00 94.25 188 GLN A CA 1
ATOM 1475 C C . GLN A 1 188 ? -3.360 9.591 22.568 1.00 94.25 188 GLN A C 1
ATOM 1477 O O . GLN A 1 188 ? -3.482 10.241 23.605 1.00 94.25 188 GLN A O 1
ATOM 1482 N N . ILE A 1 189 ? -4.053 8.491 22.307 1.00 93.94 189 ILE A N 1
ATOM 1483 C CA . ILE A 1 189 ? -4.939 7.875 23.288 1.00 93.94 189 ILE A CA 1
ATOM 1484 C C . ILE A 1 189 ? -4.183 6.723 23.941 1.00 93.94 189 ILE A C 1
ATOM 1486 O O . ILE A 1 189 ? -3.771 5.785 23.252 1.00 93.94 189 ILE A O 1
ATOM 1490 N N . ASP A 1 190 ? -3.999 6.809 25.254 1.00 90.00 190 ASP A N 1
ATOM 1491 C CA . ASP A 1 190 ? -3.365 5.747 26.026 1.00 90.00 190 ASP A CA 1
ATOM 1492 C C . ASP A 1 190 ? -4.217 4.474 26.004 1.00 90.00 190 ASP A C 1
ATOM 1494 O O . ASP A 1 190 ? -5.450 4.517 25.935 1.00 90.00 190 ASP A O 1
ATOM 1498 N N . ALA A 1 191 ? -3.547 3.323 26.050 1.00 89.00 191 ALA A N 1
ATOM 1499 C CA . ALA A 1 191 ? -4.238 2.054 26.210 1.00 89.00 191 ALA A CA 1
ATOM 1500 C C . ALA A 1 191 ? -4.951 2.029 27.580 1.00 89.00 191 ALA A C 1
ATOM 1502 O O . ALA A 1 191 ? -4.366 2.477 28.571 1.00 89.00 191 ALA A O 1
ATOM 1503 N N . PRO A 1 192 ? -6.186 1.503 27.674 1.00 90.06 192 PRO A N 1
ATOM 1504 C CA . PRO A 1 192 ? -6.869 1.380 28.958 1.00 90.06 192 PRO A CA 1
ATOM 1505 C C . PRO A 1 192 ? -6.053 0.547 29.954 1.00 90.06 192 PRO A C 1
ATOM 1507 O O . PRO A 1 192 ? -5.564 -0.527 29.611 1.00 90.06 192 PRO A O 1
ATOM 1510 N N . GLY A 1 193 ? -5.934 1.027 31.196 1.00 89.12 193 GLY A N 1
ATOM 1511 C CA . GLY A 1 193 ? -5.231 0.303 32.263 1.00 89.12 193 GLY A CA 1
ATOM 1512 C C . GLY A 1 193 ? -5.992 -0.923 32.777 1.00 89.12 193 GLY A C 1
ATOM 1513 O O . GLY A 1 193 ? -5.385 -1.848 33.308 1.00 89.12 193 GLY A O 1
ATOM 1514 N N . SER A 1 194 ? -7.315 -0.947 32.601 1.00 91.44 194 SER A N 1
ATOM 1515 C CA . SER A 1 194 ? -8.156 -2.107 32.880 1.00 91.44 194 SER A CA 1
ATOM 1516 C C . SER A 1 194 ? -9.362 -2.159 31.941 1.00 91.44 194 SER A C 1
ATOM 1518 O O . SER A 1 194 ? -9.847 -1.127 31.471 1.00 91.44 194 SER A O 1
ATOM 1520 N N . LEU A 1 195 ? -9.848 -3.368 31.652 1.00 92.75 195 LEU A N 1
ATOM 1521 C CA . LEU A 1 195 ? -11.024 -3.615 30.820 1.00 92.75 195 LEU A CA 1
ATOM 1522 C C . LEU A 1 195 ? -12.042 -4.493 31.553 1.00 92.75 195 LEU A C 1
ATOM 1524 O O . LEU A 1 195 ? -11.761 -5.638 31.916 1.00 92.75 195 LEU A O 1
ATOM 1528 N N . ARG A 1 196 ? -13.271 -3.985 31.683 1.00 92.62 196 ARG A N 1
ATOM 1529 C CA . ARG A 1 196 ? -14.431 -4.765 32.125 1.00 92.62 196 ARG A CA 1
ATOM 1530 C C . ARG A 1 196 ? -15.038 -5.488 30.928 1.00 92.62 196 ARG A C 1
ATOM 1532 O O . ARG A 1 196 ? -15.874 -4.930 30.220 1.00 92.62 196 ARG A O 1
ATOM 1539 N N . LEU A 1 197 ? -14.595 -6.715 30.689 1.00 93.25 197 LEU A N 1
ATOM 1540 C CA . LEU A 1 197 ? -15.081 -7.518 29.570 1.00 93.25 197 LEU A CA 1
ATOM 1541 C C . LEU A 1 197 ? -16.343 -8.312 29.940 1.00 93.25 197 LEU A C 1
ATOM 1543 O O . LEU A 1 197 ? -16.500 -8.738 31.082 1.00 93.25 197 LEU A O 1
ATOM 1547 N N . VAL A 1 198 ? -17.227 -8.546 28.967 1.00 91.69 198 VAL A N 1
ATOM 1548 C CA . VAL A 1 198 ? -18.341 -9.509 29.095 1.00 91.69 198 VAL A CA 1
ATOM 1549 C C . VAL A 1 198 ? -17.757 -10.880 29.413 1.00 91.69 198 VAL A C 1
ATOM 1551 O O . VAL A 1 198 ? -16.878 -11.304 28.675 1.00 91.69 198 VAL A O 1
ATOM 1554 N N . SER A 1 199 ? -18.225 -11.580 30.449 1.00 85.56 199 SER A N 1
ATOM 1555 C CA . SER A 1 199 ? -17.678 -12.889 30.843 1.00 85.56 199 SER A CA 1
ATOM 1556 C C . SER A 1 199 ? -17.666 -13.890 29.682 1.00 85.56 199 SER A C 1
ATOM 1558 O O . SER A 1 199 ? -18.642 -14.031 28.939 1.00 85.56 199 SER A O 1
ATOM 1560 N N . GLY A 1 200 ? -16.567 -14.638 29.569 1.00 77.75 200 GLY A N 1
ATOM 1561 C CA . GLY A 1 200 ? -16.416 -15.756 28.640 1.00 77.75 200 GLY A CA 1
ATOM 1562 C C . GLY A 1 200 ? -17.392 -16.907 28.909 1.00 77.75 200 GLY A C 1
ATOM 1563 O O . GLY A 1 200 ? -17.624 -17.726 28.023 1.00 77.75 200 GLY A O 1
ATOM 1564 N N . ARG A 1 201 ? -17.999 -16.954 30.105 1.00 79.62 201 ARG A N 1
ATOM 1565 C CA . ARG A 1 201 ? -19.095 -17.875 30.445 1.00 79.62 201 ARG A CA 1
ATOM 1566 C C . ARG A 1 201 ? -20.431 -17.449 29.834 1.00 79.62 201 ARG A C 1
ATOM 1568 O O . ARG A 1 201 ? -21.249 -18.311 29.540 1.00 79.62 201 ARG A O 1
ATOM 1575 N N . THR A 1 202 ? -20.643 -16.146 29.643 1.00 83.88 202 THR A N 1
ATOM 1576 C CA . THR A 1 202 ? -21.838 -15.598 28.982 1.00 83.88 202 THR A CA 1
ATOM 1577 C C . THR A 1 202 ? -21.694 -15.678 27.467 1.00 83.88 202 THR A C 1
ATOM 1579 O O . THR A 1 202 ? -22.578 -16.182 26.783 1.00 83.88 202 THR A O 1
ATOM 1582 N N . ILE A 1 203 ? -20.560 -15.210 26.934 1.00 87.56 203 ILE A N 1
ATOM 1583 C CA . ILE A 1 203 ? -20.266 -15.252 25.500 1.00 87.56 203 ILE A CA 1
ATOM 1584 C C . ILE A 1 203 ? -18.900 -15.897 25.285 1.00 87.56 203 ILE A C 1
ATOM 1586 O O . ILE A 1 203 ? -17.860 -15.309 25.583 1.00 87.56 203 ILE A O 1
ATOM 1590 N N . LEU A 1 204 ? -18.902 -17.096 24.696 1.00 90.25 204 LEU A N 1
ATOM 1591 C CA . LEU A 1 204 ? -17.678 -17.833 24.380 1.00 90.25 204 LEU A CA 1
ATOM 1592 C C . LEU A 1 204 ? -16.763 -17.016 23.457 1.00 90.25 204 LEU A C 1
ATOM 1594 O O . LEU A 1 204 ? -17.210 -16.456 22.455 1.00 90.25 204 LEU A O 1
ATOM 1598 N N . ARG A 1 205 ? -15.460 -16.990 23.743 1.00 90.19 205 ARG A N 1
ATOM 1599 C CA . ARG A 1 205 ? -14.486 -16.201 22.971 1.00 90.19 205 ARG A CA 1
ATOM 1600 C C . ARG A 1 205 ? -14.235 -16.728 21.562 1.00 90.19 205 ARG A C 1
ATOM 1602 O O . ARG A 1 205 ? -14.003 -15.932 20.671 1.00 90.19 205 ARG A O 1
ATOM 1609 N N . GLY A 1 206 ? -14.361 -18.030 21.318 1.00 91.25 206 GLY A N 1
ATOM 1610 C CA . GLY A 1 206 ? -13.875 -18.627 20.069 1.00 91.25 206 GLY A CA 1
ATOM 1611 C C . GLY A 1 206 ? -12.344 -18.711 20.043 1.00 91.25 206 GLY A C 1
ATOM 1612 O O . GLY A 1 206 ? -11.685 -18.413 21.038 1.00 91.25 206 GLY A O 1
ATOM 1613 N N . ALA A 1 207 ? -11.783 -19.150 18.919 1.00 94.44 207 ALA A N 1
ATOM 1614 C CA . ALA A 1 207 ? -10.345 -19.333 18.738 1.00 94.44 207 ALA A CA 1
ATOM 1615 C C . ALA A 1 207 ? -9.855 -18.600 17.485 1.00 94.44 207 ALA A C 1
ATOM 1617 O O . ALA A 1 207 ? -10.639 -18.312 16.579 1.00 94.44 207 ALA A O 1
ATOM 1618 N N . ILE A 1 208 ? -8.553 -18.307 17.432 1.00 97.12 208 ILE A N 1
ATOM 1619 C CA . ILE A 1 208 ? -7.906 -17.866 16.194 1.00 97.12 208 ILE A CA 1
ATOM 1620 C C . ILE A 1 208 ? -7.948 -19.044 15.225 1.00 97.12 208 ILE A C 1
ATOM 1622 O O . ILE A 1 208 ? -7.469 -20.134 15.541 1.00 97.12 208 ILE A O 1
ATOM 1626 N N . LEU A 1 209 ? -8.572 -18.830 14.072 1.00 97.38 209 LEU A N 1
ATOM 1627 C CA . LEU A 1 209 ? -8.807 -19.881 13.094 1.00 97.38 209 LEU A CA 1
ATOM 1628 C C . LEU A 1 209 ? -7.692 -19.855 12.045 1.00 97.38 209 LEU A C 1
ATOM 1630 O O . LEU A 1 209 ? -7.389 -18.782 11.531 1.00 97.38 209 LEU A O 1
ATOM 1634 N N . PRO A 1 210 ? -7.073 -20.999 11.708 1.00 96.94 210 PRO A N 1
ATOM 1635 C CA . PRO A 1 210 ? -6.129 -21.062 10.597 1.00 96.94 210 PRO A CA 1
ATOM 1636 C C . PRO A 1 210 ? -6.851 -20.879 9.254 1.00 96.94 210 PRO A C 1
ATOM 1638 O O . PRO A 1 210 ? -8.053 -21.127 9.153 1.00 96.94 210 PRO A O 1
ATOM 1641 N N . SER A 1 211 ? -6.102 -20.556 8.194 1.00 95.50 211 SER A N 1
ATOM 1642 C CA . SER A 1 211 ? -6.640 -20.295 6.846 1.00 95.50 211 SER A CA 1
ATOM 1643 C C . SER A 1 211 ? -7.586 -21.391 6.346 1.00 95.50 211 SER A C 1
ATOM 1645 O O . SER A 1 211 ? -8.626 -21.096 5.766 1.00 95.50 211 SER A O 1
ATOM 1647 N N . VAL A 1 212 ? -7.240 -22.656 6.614 1.00 95.00 212 VAL A N 1
ATOM 1648 C CA . VAL A 1 212 ? -8.030 -23.835 6.225 1.00 95.00 212 VAL A CA 1
ATOM 1649 C C . VAL A 1 212 ? -9.386 -23.905 6.926 1.00 95.00 212 VAL A C 1
ATOM 1651 O O . VAL A 1 212 ? -10.351 -24.358 6.331 1.00 95.00 212 VAL A O 1
ATOM 1654 N N . ALA A 1 213 ? -9.485 -23.442 8.174 1.00 96.25 213 ALA A N 1
ATOM 1655 C CA . ALA A 1 213 ? -10.746 -23.428 8.915 1.00 96.25 213 ALA A CA 1
ATOM 1656 C C . ALA A 1 213 ? -11.657 -22.259 8.500 1.00 96.25 213 ALA A C 1
ATOM 1658 O O . ALA A 1 213 ? -12.829 -22.239 8.862 1.00 96.25 213 ALA A O 1
ATOM 1659 N N . CYS A 1 214 ? -11.106 -21.289 7.767 1.00 95.00 214 CYS A N 1
ATOM 1660 C CA . CYS A 1 214 ? -11.793 -20.100 7.274 1.00 95.00 214 CYS A CA 1
ATOM 1661 C C . CYS A 1 214 ? -12.131 -20.176 5.774 1.00 95.00 214 CYS A C 1
ATOM 1663 O O . CYS A 1 214 ? -12.618 -19.187 5.232 1.00 95.00 214 CYS A O 1
ATOM 1665 N N . ASP A 1 215 ? -11.831 -21.290 5.095 1.00 96.25 215 ASP A N 1
ATOM 1666 C CA . ASP A 1 215 ? -12.006 -21.454 3.644 1.00 96.25 215 ASP A CA 1
ATOM 1667 C C . ASP A 1 215 ? -11.405 -20.292 2.822 1.00 96.25 215 ASP A C 1
ATOM 1669 O O . ASP A 1 215 ? -12.027 -19.763 1.897 1.00 96.25 215 ASP A O 1
ATOM 1673 N N . VAL A 1 216 ? -10.185 -19.858 3.172 1.00 97.12 216 VAL A N 1
ATOM 1674 C CA . VAL A 1 216 ? -9.473 -18.805 2.426 1.00 97.12 216 VAL A CA 1
ATOM 1675 C C . VAL A 1 216 ? -9.224 -19.266 0.986 1.00 97.12 216 VAL A C 1
ATOM 1677 O O . VAL A 1 216 ? -8.529 -20.256 0.763 1.00 97.12 216 VAL A O 1
ATOM 1680 N N . ALA A 1 217 ? -9.747 -18.523 0.004 1.00 96.81 217 ALA A N 1
ATOM 1681 C CA . ALA A 1 217 ? -9.782 -18.969 -1.395 1.00 96.81 217 ALA A CA 1
ATOM 1682 C C . ALA A 1 217 ? -8.406 -19.020 -2.080 1.00 96.81 217 ALA A C 1
ATOM 1684 O O . ALA A 1 217 ? -8.190 -19.819 -2.991 1.00 96.81 217 ALA A O 1
ATOM 1685 N N . HIS A 1 218 ? -7.468 -18.167 -1.661 1.00 96.94 218 HIS A N 1
ATOM 1686 C CA . HIS A 1 218 ? -6.148 -18.061 -2.279 1.00 96.94 218 HIS A CA 1
ATOM 1687 C C . HIS A 1 218 ? -5.038 -18.297 -1.256 1.00 96.94 218 HIS A C 1
ATOM 1689 O O . HIS A 1 218 ? -4.786 -17.460 -0.385 1.00 96.94 218 HIS A O 1
ATOM 1695 N N . THR A 1 219 ? -4.348 -19.425 -1.396 1.00 95.56 219 THR A N 1
ATOM 1696 C CA . THR A 1 219 ? -3.313 -19.897 -0.467 1.00 95.56 219 THR A CA 1
ATOM 1697 C C . THR A 1 219 ? -1.932 -19.916 -1.112 1.00 95.56 219 THR A C 1
ATOM 1699 O O . THR A 1 219 ? -1.810 -20.049 -2.330 1.00 95.56 219 THR A O 1
ATOM 1702 N N . GLY A 1 220 ? -0.880 -19.840 -0.300 1.00 91.75 220 GLY A N 1
ATOM 1703 C CA . GLY A 1 220 ? 0.494 -19.866 -0.794 1.00 91.75 220 GLY A CA 1
ATOM 1704 C C . GLY A 1 220 ? 1.507 -19.385 0.238 1.00 91.75 220 GLY A C 1
ATOM 1705 O O . GLY A 1 220 ? 1.308 -18.373 0.913 1.00 91.75 220 GLY A O 1
ATOM 1706 N N . ARG A 1 221 ? 2.639 -20.090 0.341 1.00 88.00 221 ARG A N 1
ATOM 1707 C CA . ARG A 1 221 ? 3.706 -19.724 1.282 1.00 88.00 221 ARG A CA 1
ATOM 1708 C C . ARG A 1 221 ? 4.462 -18.483 0.814 1.00 88.00 221 ARG A C 1
ATOM 1710 O O . ARG A 1 221 ? 4.841 -18.384 -0.348 1.00 88.00 221 ARG A O 1
ATOM 1717 N N . ARG A 1 222 ? 4.757 -17.587 1.760 1.00 93.56 222 ARG A N 1
ATOM 1718 C CA . ARG A 1 222 ? 5.631 -16.417 1.572 1.00 93.56 222 ARG A CA 1
ATOM 1719 C C . ARG A 1 222 ? 6.685 -16.370 2.673 1.00 93.56 222 ARG A C 1
ATOM 1721 O O . ARG A 1 222 ? 6.457 -15.728 3.695 1.00 93.56 222 ARG A O 1
ATOM 1728 N N . PRO A 1 223 ? 7.814 -17.075 2.505 1.00 89.88 223 PRO A N 1
ATOM 1729 C CA . PRO A 1 223 ? 8.787 -17.267 3.580 1.00 89.88 223 PRO A CA 1
ATOM 1730 C C . PRO A 1 223 ? 9.384 -15.967 4.130 1.00 89.88 223 PRO A C 1
ATOM 1732 O O . PRO A 1 223 ? 9.773 -15.926 5.288 1.00 89.88 223 PRO A O 1
ATOM 1735 N N . SER A 1 224 ? 9.459 -14.909 3.314 1.00 93.56 224 SER A N 1
ATOM 1736 C CA . SER A 1 224 ? 9.986 -13.596 3.725 1.00 93.56 224 SER A CA 1
ATOM 1737 C C . SER A 1 224 ? 8.903 -12.549 4.016 1.00 93.56 224 SER A C 1
ATOM 1739 O O . SER A 1 224 ? 9.202 -11.351 4.028 1.00 93.56 224 SER A O 1
ATOM 1741 N N . ALA A 1 225 ? 7.641 -12.958 4.191 1.00 94.62 225 ALA A N 1
ATOM 1742 C CA . ALA A 1 225 ? 6.598 -12.044 4.646 1.00 94.62 225 ALA A CA 1
ATOM 1743 C C . ALA A 1 225 ? 6.925 -11.523 6.057 1.00 94.62 225 ALA A C 1
ATOM 1745 O O . ALA A 1 225 ? 7.479 -12.239 6.885 1.00 94.62 225 ALA A O 1
ATOM 1746 N N . GLN A 1 226 ? 6.599 -10.257 6.326 1.00 96.06 226 GLN A N 1
ATOM 1747 C CA . GLN A 1 226 ? 6.721 -9.709 7.680 1.00 96.06 226 GLN A CA 1
ATOM 1748 C C . GLN A 1 226 ? 5.692 -10.364 8.599 1.00 96.06 226 GLN A C 1
ATOM 1750 O O . GLN A 1 226 ? 4.607 -10.698 8.135 1.00 96.06 226 GLN A O 1
ATOM 1755 N N . HIS A 1 227 ? 6.012 -10.464 9.887 1.00 96.94 227 HIS A N 1
ATOM 1756 C CA . HIS A 1 227 ? 5.074 -10.932 10.902 1.00 96.94 227 HIS A CA 1
ATOM 1757 C C . HIS A 1 227 ? 4.171 -9.799 11.404 1.00 96.94 227 HIS A C 1
ATOM 1759 O O . HIS A 1 227 ? 4.590 -8.639 11.474 1.00 96.94 227 HIS A O 1
ATOM 1765 N N . GLY A 1 228 ? 2.928 -10.139 11.735 1.00 97.88 228 GLY A N 1
ATOM 1766 C CA . GLY A 1 228 ? 1.929 -9.255 12.321 1.00 97.88 228 GLY A CA 1
ATOM 1767 C C . GLY A 1 228 ? 2.162 -8.947 13.799 1.00 97.88 228 GLY A C 1
ATOM 1768 O O . GLY A 1 228 ? 3.134 -9.383 14.409 1.00 97.88 228 GLY A O 1
ATOM 1769 N N . GLY A 1 229 ? 1.259 -8.154 14.377 1.00 98.25 229 GLY A N 1
ATOM 1770 C CA . GLY A 1 229 ? 1.379 -7.663 15.749 1.00 98.25 229 GLY A CA 1
ATOM 1771 C C . GLY A 1 229 ? 1.776 -6.198 15.842 1.00 98.25 229 GLY A C 1
ATOM 1772 O O . GLY A 1 229 ? 2.581 -5.674 15.067 1.00 98.25 229 GLY A O 1
ATOM 1773 N N . GLU A 1 230 ? 1.213 -5.527 16.837 1.00 97.44 230 GLU A N 1
ATOM 1774 C CA . GLU A 1 230 ? 1.585 -4.166 17.201 1.00 97.44 230 GLU A CA 1
ATOM 1775 C C . GLU A 1 230 ? 2.994 -4.135 17.788 1.00 97.44 230 GLU A C 1
ATOM 1777 O O . GLU A 1 230 ? 3.757 -3.226 17.472 1.00 97.44 230 GLU A O 1
ATOM 1782 N N . ALA A 1 231 ? 3.384 -5.144 18.575 1.00 97.00 231 ALA A N 1
ATOM 1783 C CA . ALA A 1 231 ? 4.744 -5.249 19.101 1.00 97.00 231 ALA A CA 1
ATOM 1784 C C . ALA A 1 231 ? 5.792 -5.267 17.969 1.00 97.00 231 ALA A C 1
ATOM 1786 O O . ALA A 1 231 ? 6.743 -4.476 17.982 1.00 97.00 231 ALA A O 1
ATOM 1787 N N . ALA A 1 232 ? 5.577 -6.103 16.946 1.00 98.19 232 ALA A N 1
ATOM 1788 C CA . ALA A 1 232 ? 6.423 -6.173 15.754 1.00 98.19 232 ALA A CA 1
ATOM 1789 C C . ALA A 1 232 ? 6.401 -4.859 14.950 1.00 98.19 232 ALA A C 1
ATOM 1791 O O . ALA A 1 232 ? 7.445 -4.368 14.501 1.00 98.19 232 ALA A O 1
ATOM 1792 N N . GLY A 1 233 ? 5.226 -4.237 14.822 1.00 98.25 233 GLY A N 1
ATOM 1793 C CA . GLY A 1 233 ? 5.062 -2.946 14.157 1.00 98.25 233 GLY A CA 1
ATOM 1794 C C . GLY A 1 233 ? 5.812 -1.807 14.851 1.00 98.25 233 GLY A C 1
ATOM 1795 O O . GLY A 1 233 ? 6.528 -1.047 14.195 1.00 98.25 233 GLY A O 1
ATOM 1796 N N . LEU A 1 234 ? 5.717 -1.713 16.178 1.00 97.69 234 LEU A N 1
ATOM 1797 C CA . LEU A 1 234 ? 6.420 -0.716 16.987 1.00 97.69 234 LEU A CA 1
ATOM 1798 C C . LEU A 1 234 ? 7.936 -0.951 16.995 1.00 97.69 234 LEU A C 1
ATOM 1800 O O . LEU A 1 234 ? 8.697 0.013 16.921 1.00 97.69 234 LEU A O 1
ATOM 1804 N N . ALA A 1 235 ? 8.393 -2.207 17.022 1.00 98.25 235 ALA A N 1
ATOM 1805 C CA . ALA A 1 235 ? 9.812 -2.533 16.868 1.00 98.25 235 ALA A CA 1
ATOM 1806 C C . ALA A 1 235 ? 10.345 -2.105 15.489 1.00 98.25 235 ALA A C 1
ATOM 1808 O O . ALA A 1 235 ? 11.396 -1.467 15.395 1.00 98.25 235 ALA A O 1
ATOM 1809 N N . THR A 1 236 ? 9.578 -2.371 14.426 1.00 98.44 236 THR A N 1
ATOM 1810 C CA . THR A 1 236 ? 9.905 -1.937 13.058 1.00 98.44 236 THR A CA 1
ATOM 1811 C C . THR A 1 236 ? 9.985 -0.410 12.962 1.00 98.44 236 THR A C 1
ATOM 1813 O O . THR A 1 236 ? 10.908 0.127 12.342 1.00 98.44 236 THR A O 1
ATOM 1816 N N . LEU A 1 237 ? 9.039 0.286 13.602 1.00 98.38 237 LEU A N 1
ATOM 1817 C CA . LEU A 1 237 ? 8.959 1.745 13.659 1.00 98.38 237 LEU A CA 1
ATOM 1818 C C . LEU A 1 237 ? 10.172 2.357 14.360 1.00 98.38 237 LEU A C 1
ATOM 1820 O O . LEU A 1 237 ? 10.793 3.257 13.792 1.00 98.38 237 LEU A O 1
ATOM 1824 N N . ARG A 1 238 ? 10.526 1.860 15.554 1.00 98.19 238 ARG A N 1
ATOM 1825 C CA . ARG A 1 238 ? 11.707 2.320 16.303 1.00 98.19 238 ARG A CA 1
ATOM 1826 C C . ARG A 1 238 ? 12.977 2.113 15.494 1.00 98.19 238 ARG A C 1
ATOM 1828 O O . ARG A 1 238 ? 13.681 3.074 15.213 1.00 98.19 238 ARG A O 1
ATOM 1835 N N . SER A 1 239 ? 13.187 0.896 14.990 1.00 98.00 239 SER A N 1
ATOM 1836 C CA . SER A 1 239 ? 14.333 0.573 14.136 1.00 98.00 239 SER A CA 1
ATOM 1837 C C . SER A 1 239 ? 14.449 1.514 12.928 1.00 98.00 239 SER A C 1
ATOM 1839 O O . SER A 1 239 ? 15.544 1.944 12.579 1.00 98.00 239 SER A O 1
ATOM 1841 N N . PHE A 1 240 ? 13.336 1.895 12.295 1.00 98.44 240 PHE A N 1
ATOM 1842 C CA . PHE A 1 240 ? 13.384 2.857 11.194 1.00 98.44 240 PHE A CA 1
ATOM 1843 C C . PHE A 1 240 ? 13.784 4.265 11.649 1.00 98.44 240 PHE A C 1
ATOM 1845 O O . PHE A 1 240 ? 14.665 4.866 11.041 1.00 98.44 240 PHE A O 1
ATOM 1852 N N . PHE A 1 241 ? 13.134 4.816 12.675 1.00 98.06 241 PHE A N 1
ATOM 1853 C CA . PHE A 1 241 ? 13.370 6.206 13.072 1.00 98.06 241 PHE A CA 1
ATOM 1854 C C . PHE A 1 241 ? 14.680 6.414 13.833 1.00 98.06 241 PHE A C 1
ATOM 1856 O O . PHE A 1 241 ? 15.232 7.510 13.778 1.00 98.06 241 PHE A O 1
ATOM 1863 N N . GLU A 1 242 ? 15.193 5.385 14.501 1.00 95.25 242 GLU A N 1
ATOM 1864 C CA . GLU A 1 242 ? 16.403 5.471 15.317 1.00 95.25 242 GLU A CA 1
ATOM 1865 C C . GLU A 1 242 ? 17.660 5.082 14.531 1.00 95.25 242 GLU A C 1
ATOM 1867 O O . GLU A 1 242 ? 18.694 5.719 14.721 1.00 95.25 242 GLU A O 1
ATOM 1872 N N . THR A 1 243 ? 17.581 4.096 13.620 1.00 93.62 243 THR A N 1
ATOM 1873 C CA . THR A 1 243 ? 18.770 3.540 12.945 1.00 93.62 243 THR A CA 1
ATOM 1874 C C . THR A 1 243 ? 18.652 3.460 11.418 1.00 93.62 243 THR A C 1
ATOM 1876 O O . THR A 1 243 ? 19.339 4.191 10.710 1.00 93.62 243 THR A O 1
ATOM 1879 N N . ARG A 1 244 ? 17.774 2.612 10.865 1.00 96.44 244 ARG A N 1
ATOM 1880 C CA . ARG A 1 244 ? 17.767 2.264 9.422 1.00 96.44 244 ARG A CA 1
ATOM 1881 C C . ARG A 1 244 ? 17.363 3.410 8.488 1.00 96.44 244 ARG A C 1
ATOM 1883 O O . ARG A 1 244 ? 17.686 3.393 7.302 1.00 96.44 244 ARG A O 1
ATOM 1890 N N . GLY A 1 245 ? 16.593 4.374 8.987 1.00 96.94 245 GLY A N 1
ATOM 1891 C CA . GLY A 1 245 ? 15.919 5.378 8.165 1.00 96.94 245 GLY A CA 1
ATOM 1892 C C . GLY A 1 245 ? 16.798 6.516 7.658 1.00 96.94 245 GLY A C 1
ATOM 1893 O O . GLY A 1 245 ? 16.316 7.319 6.857 1.00 96.94 245 GLY A O 1
ATOM 1894 N N . GLU A 1 246 ? 18.064 6.605 8.068 1.00 96.56 246 GLU A N 1
ATOM 1895 C CA . GLU A 1 246 ? 18.948 7.716 7.703 1.00 96.56 246 GLU A CA 1
ATOM 1896 C C . GLU A 1 246 ? 19.082 7.885 6.185 1.00 96.56 246 GLU A C 1
ATOM 1898 O O . GLU A 1 246 ? 18.925 8.990 5.656 1.00 96.56 246 GLU A O 1
ATOM 1903 N N . ARG A 1 247 ? 19.304 6.778 5.470 1.00 96.69 247 ARG A N 1
ATOM 1904 C CA . ARG A 1 247 ? 19.552 6.755 4.020 1.00 96.69 247 ARG A CA 1
ATOM 1905 C C . ARG A 1 247 ? 18.292 6.531 3.184 1.00 96.69 247 ARG A C 1
ATOM 1907 O O . ARG A 1 247 ? 18.360 6.479 1.957 1.00 96.69 247 ARG A O 1
ATOM 1914 N N . TYR A 1 248 ? 17.117 6.501 3.821 1.00 97.75 248 TYR A N 1
ATOM 1915 C CA . TYR A 1 248 ? 15.823 6.265 3.171 1.00 97.75 248 TYR A CA 1
ATOM 1916 C C . TYR A 1 248 ? 15.626 7.080 1.885 1.00 97.75 248 TYR A C 1
ATOM 1918 O O . TYR A 1 248 ? 15.239 6.536 0.854 1.00 97.75 248 TYR A O 1
ATOM 1926 N N . SER A 1 249 ? 15.896 8.390 1.914 1.00 96.25 249 SER A N 1
ATOM 1927 C CA . SER A 1 249 ? 15.670 9.258 0.747 1.00 96.25 249 SER A CA 1
ATOM 1928 C C . SER A 1 249 ? 16.563 8.948 -0.459 1.00 96.25 249 SER A C 1
ATOM 1930 O O . SER A 1 249 ? 16.205 9.314 -1.580 1.00 96.25 249 SER A O 1
ATOM 1932 N N . GLU A 1 250 ? 17.703 8.299 -0.241 1.00 95.06 250 GLU A N 1
ATOM 1933 C CA . GLU A 1 250 ? 18.676 7.929 -1.270 1.00 95.06 250 GLU A CA 1
ATOM 1934 C C . GLU A 1 250 ? 18.398 6.522 -1.799 1.00 95.06 250 GLU A C 1
ATOM 1936 O O . GLU A 1 250 ? 18.437 6.289 -3.005 1.00 95.06 250 GLU A O 1
ATOM 1941 N N . GLU A 1 251 ? 18.024 5.609 -0.906 1.00 96.12 251 GLU A N 1
ATOM 1942 C CA . GLU A 1 251 ? 17.976 4.175 -1.182 1.00 96.12 251 GLU A CA 1
ATOM 1943 C C . GLU A 1 251 ? 16.580 3.645 -1.545 1.00 96.12 251 GLU A C 1
ATOM 1945 O O . GLU A 1 251 ? 16.474 2.601 -2.185 1.00 96.12 251 GLU A O 1
ATOM 1950 N N . LEU A 1 252 ? 15.493 4.392 -1.281 1.00 95.44 252 LEU A N 1
ATOM 1951 C CA . LEU A 1 252 ? 14.105 3.932 -1.509 1.00 95.44 252 LEU A CA 1
ATOM 1952 C C . LEU A 1 252 ? 13.783 3.462 -2.940 1.00 95.44 252 LEU A C 1
ATOM 1954 O O . LEU A 1 252 ? 12.730 2.864 -3.187 1.00 95.44 252 LEU A O 1
ATOM 1958 N N . SER A 1 253 ? 14.620 3.824 -3.913 1.00 95.88 253 SER A N 1
ATOM 1959 C CA . SER A 1 253 ? 14.388 3.573 -5.338 1.00 95.88 253 SER A CA 1
ATOM 1960 C C . SER A 1 253 ? 14.853 2.194 -5.787 1.00 95.88 253 SER A C 1
ATOM 1962 O O . SER A 1 253 ? 14.222 1.631 -6.683 1.00 95.88 253 SER A O 1
ATOM 1964 N N . SER A 1 254 ? 15.900 1.654 -5.162 1.00 97.25 254 SER A N 1
ATOM 1965 C CA . SER A 1 254 ? 16.390 0.313 -5.461 1.00 97.25 254 SER A CA 1
ATOM 1966 C C . SER A 1 254 ? 15.585 -0.724 -4.682 1.00 97.25 254 SER A C 1
ATOM 1968 O O . SER A 1 254 ? 15.324 -0.512 -3.499 1.00 97.25 254 SER A O 1
ATOM 1970 N N . PRO A 1 255 ? 15.163 -1.839 -5.299 1.00 96.75 255 PRO A N 1
ATOM 1971 C CA . PRO A 1 255 ? 14.552 -2.936 -4.558 1.00 96.75 255 PRO A CA 1
ATOM 1972 C C . PRO A 1 255 ? 15.562 -3.697 -3.682 1.00 96.75 255 PRO A C 1
ATOM 1974 O O . PRO A 1 255 ? 15.137 -4.381 -2.757 1.00 96.75 255 PRO A O 1
ATOM 1977 N N . LEU A 1 256 ? 16.872 -3.557 -3.937 1.00 94.94 256 LEU A N 1
ATOM 1978 C CA . LEU A 1 256 ? 17.933 -4.159 -3.130 1.00 94.94 256 LEU A CA 1
ATOM 1979 C C . LEU A 1 256 ? 18.102 -3.390 -1.815 1.00 94.94 256 LEU A C 1
ATOM 1981 O O . LEU A 1 256 ? 17.789 -3.909 -0.751 1.00 94.94 256 LEU A O 1
ATOM 1985 N N . THR A 1 257 ? 18.511 -2.121 -1.885 1.00 96.19 257 THR A N 1
ATOM 1986 C CA . THR A 1 257 ? 18.726 -1.297 -0.680 1.00 96.19 257 THR A CA 1
ATOM 1987 C C . THR A 1 257 ? 17.417 -0.814 -0.059 1.00 96.19 257 THR A C 1
ATOM 1989 O O . THR A 1 257 ? 17.330 -0.579 1.145 1.00 96.19 257 THR A O 1
ATOM 1992 N N . GLY A 1 258 ? 16.352 -0.695 -0.854 1.00 95.94 258 GLY A N 1
ATOM 1993 C CA . GLY A 1 258 ? 15.017 -0.352 -0.378 1.00 95.94 258 GLY A CA 1
ATOM 1994 C C . GLY A 1 258 ? 14.428 -1.393 0.569 1.00 95.94 258 GLY A C 1
ATOM 1995 O O . GLY A 1 258 ? 13.572 -1.026 1.373 1.00 95.94 258 GLY A O 1
ATOM 1996 N N . TRP A 1 259 ? 14.879 -2.652 0.506 1.00 94.69 259 TRP A N 1
ATOM 1997 C CA . TRP A 1 259 ? 14.451 -3.703 1.429 1.00 94.69 259 TRP A CA 1
ATOM 1998 C C . TRP A 1 259 ? 14.733 -3.316 2.889 1.00 94.69 259 TRP A C 1
ATOM 2000 O O . TRP A 1 259 ? 13.819 -3.387 3.712 1.00 94.69 259 TRP A O 1
ATOM 2010 N N . ASP A 1 260 ? 15.937 -2.806 3.164 1.00 94.06 260 ASP A N 1
ATOM 2011 C CA . ASP A 1 260 ? 16.396 -2.450 4.511 1.00 94.06 260 ASP A CA 1
ATOM 2012 C C . ASP A 1 260 ? 16.206 -0.970 4.854 1.00 94.06 260 ASP A C 1
ATOM 2014 O O . ASP A 1 260 ? 15.940 -0.632 6.006 1.00 94.06 260 ASP A O 1
ATOM 2018 N N . SER A 1 261 ? 16.311 -0.069 3.875 1.00 95.12 261 SER A N 1
ATOM 2019 C CA . SER A 1 261 ? 16.246 1.383 4.115 1.00 95.12 261 SER A CA 1
ATOM 2020 C C . SER A 1 261 ? 14.824 1.943 4.156 1.00 95.12 261 SER A C 1
ATOM 2022 O O . SER A 1 261 ? 14.587 3.006 4.736 1.00 95.12 261 SER A O 1
ATOM 2024 N N . CYS A 1 262 ? 13.842 1.264 3.547 1.00 96.94 262 CYS A N 1
ATOM 2025 C CA . CYS A 1 262 ? 12.443 1.670 3.672 1.00 96.94 262 CYS A CA 1
ATOM 2026 C C . CYS A 1 262 ? 11.916 1.405 5.083 1.00 96.94 262 CYS A C 1
ATOM 2028 O O . CYS A 1 262 ? 12.385 0.527 5.804 1.00 96.94 262 CYS A O 1
ATOM 2030 N N . SER A 1 263 ? 10.869 2.135 5.473 1.00 97.88 263 SER A N 1
ATOM 2031 C CA . SER A 1 263 ? 10.317 1.995 6.823 1.00 97.88 263 SER A CA 1
ATOM 2032 C C . SER A 1 263 ? 9.772 0.607 7.122 1.00 97.88 263 SER A C 1
ATOM 2034 O O . SER A 1 263 ? 9.783 0.207 8.280 1.00 97.88 263 SER A O 1
ATOM 2036 N N . ARG A 1 264 ? 9.336 -0.138 6.094 1.00 97.50 264 ARG A N 1
ATOM 2037 C CA . ARG A 1 264 ? 8.664 -1.443 6.234 1.00 97.50 264 ARG A CA 1
ATOM 2038 C C . ARG A 1 264 ? 7.401 -1.374 7.106 1.00 97.50 264 ARG A C 1
ATOM 2040 O O . ARG A 1 264 ? 6.925 -2.390 7.600 1.00 97.50 264 ARG A O 1
ATOM 2047 N N . LEU A 1 265 ? 6.829 -0.171 7.247 1.00 98.25 265 LEU A N 1
ATOM 2048 C CA . LEU A 1 265 ? 5.627 0.090 8.043 1.00 98.25 265 LEU A CA 1
ATOM 2049 C C . LEU A 1 265 ? 4.316 -0.143 7.288 1.00 98.25 265 LEU A C 1
ATOM 2051 O O . LEU A 1 265 ? 3.253 -0.122 7.901 1.00 98.25 265 LEU A O 1
ATOM 2055 N N . SER A 1 266 ? 4.359 -0.340 5.969 1.00 98.06 266 SER A N 1
ATOM 2056 C CA . SER A 1 266 ? 3.147 -0.399 5.154 1.00 98.06 266 SER A CA 1
ATOM 2057 C C . SER A 1 266 ? 2.183 -1.536 5.533 1.00 98.06 266 SER A C 1
ATOM 2059 O O . SER A 1 266 ? 0.995 -1.226 5.616 1.00 98.06 266 SER A O 1
ATOM 2061 N N . PRO A 1 267 ? 2.612 -2.778 5.866 1.00 98.00 267 PRO A N 1
ATOM 2062 C CA . PRO A 1 267 ? 1.677 -3.814 6.319 1.00 98.00 267 PRO A CA 1
ATOM 2063 C C . PRO A 1 267 ? 1.007 -3.453 7.648 1.00 98.00 267 PRO A C 1
ATOM 2065 O O . PRO A 1 267 ? -0.211 -3.534 7.778 1.00 98.00 267 PRO A O 1
ATOM 2068 N N . TYR A 1 268 ? 1.785 -2.960 8.617 1.00 98.56 268 TYR A N 1
ATOM 2069 C CA . TYR A 1 268 ? 1.264 -2.582 9.933 1.00 98.56 268 TYR A CA 1
ATOM 2070 C C . TYR A 1 268 ? 0.288 -1.403 9.869 1.00 98.56 268 TYR A C 1
ATOM 2072 O O . TYR A 1 268 ? -0.655 -1.351 10.652 1.00 98.56 268 TYR A O 1
ATOM 2080 N N . LEU A 1 269 ? 0.488 -0.468 8.933 1.00 97.75 269 LEU A N 1
ATOM 2081 C CA . LEU A 1 269 ? -0.447 0.633 8.690 1.00 97.75 269 LEU A CA 1
ATOM 2082 C C . LEU A 1 269 ? -1.709 0.175 7.939 1.00 97.75 269 LEU A C 1
ATOM 2084 O O . LEU A 1 269 ? -2.781 0.701 8.214 1.00 97.75 269 LEU A O 1
ATOM 2088 N N . ALA A 1 270 ? -1.597 -0.768 6.996 1.00 96.94 270 ALA A N 1
ATOM 2089 C CA . ALA A 1 270 ? -2.729 -1.270 6.203 1.00 96.94 270 ALA A CA 1
ATOM 2090 C C . ALA A 1 270 ? -3.705 -2.135 7.023 1.00 96.94 270 ALA A C 1
ATOM 2092 O O . ALA A 1 270 ? -4.911 -2.111 6.774 1.00 96.94 270 ALA A O 1
ATOM 2093 N N . TRP A 1 271 ? -3.181 -2.873 8.007 1.00 96.56 271 TRP A N 1
ATOM 2094 C CA . TRP A 1 271 ? -3.956 -3.725 8.922 1.00 96.56 271 TRP A CA 1
ATOM 2095 C C . TRP A 1 271 ? -4.140 -3.109 10.319 1.00 96.56 271 TRP A C 1
ATOM 2097 O O . TRP A 1 271 ? -4.746 -3.712 11.200 1.00 96.56 271 TRP A O 1
ATOM 2107 N N . GLY A 1 272 ? -3.634 -1.889 10.520 1.00 96.00 272 GLY A N 1
ATOM 2108 C CA . GLY A 1 272 ? -3.844 -1.085 11.724 1.00 96.00 272 GLY A CA 1
ATOM 2109 C C . GLY A 1 272 ? -3.207 -1.622 13.001 1.00 96.00 272 GLY A C 1
ATOM 2110 O O . GLY A 1 272 ? -3.657 -1.256 14.086 1.00 96.00 272 GLY A O 1
ATOM 2111 N N . HIS A 1 273 ? -2.145 -2.420 12.878 1.00 97.94 273 HIS A N 1
ATOM 2112 C CA . HIS A 1 273 ? -1.288 -2.832 13.995 1.00 97.94 273 HIS A CA 1
ATOM 2113 C C . HIS A 1 273 ? -0.491 -1.653 14.569 1.00 97.94 273 HIS A C 1
ATOM 2115 O O . HIS A 1 273 ? -0.043 -1.702 15.706 1.00 97.94 273 HIS A O 1
ATOM 2121 N N . VAL A 1 274 ? -0.302 -0.578 13.796 1.00 97.25 274 VAL A N 1
ATOM 2122 C CA . VAL A 1 274 ? 0.307 0.675 14.264 1.00 97.25 274 VAL A CA 1
ATOM 2123 C C . VAL A 1 274 ? -0.552 1.848 13.813 1.00 97.25 274 VAL A C 1
ATOM 2125 O O . VAL A 1 274 ? -0.967 1.923 12.657 1.00 97.25 274 VAL A O 1
ATOM 2128 N N . SER A 1 275 ? -0.787 2.803 14.713 1.00 97.19 275 SER A N 1
ATOM 2129 C CA . SER A 1 275 ? -1.513 4.028 14.381 1.00 97.19 275 SER A CA 1
ATOM 2130 C C . SER A 1 275 ? -0.719 4.942 13.435 1.00 97.19 275 SER A C 1
ATOM 2132 O O . SER A 1 275 ? 0.481 5.199 13.612 1.00 97.19 275 SER A O 1
ATOM 2134 N N . LEU A 1 276 ? -1.420 5.521 12.455 1.00 96.88 276 LEU A N 1
ATOM 2135 C CA . LEU A 1 276 ? -0.872 6.557 11.581 1.00 96.88 276 LEU A CA 1
ATOM 2136 C C . LEU A 1 276 ? -0.501 7.825 12.365 1.00 96.88 276 LEU A C 1
ATOM 2138 O O . LEU A 1 276 ? 0.560 8.406 12.120 1.00 96.88 276 LEU A O 1
ATOM 2142 N N . ARG A 1 277 ? -1.339 8.222 13.330 1.00 96.94 277 ARG A N 1
ATOM 2143 C CA . ARG A 1 277 ? -1.096 9.364 14.221 1.00 96.94 277 ARG A CA 1
ATOM 2144 C C . ARG A 1 277 ? 0.140 9.123 15.081 1.00 96.94 277 ARG A C 1
ATOM 2146 O O . ARG A 1 277 ? 1.027 9.975 15.112 1.00 96.94 277 ARG A O 1
ATOM 2153 N N . TYR A 1 278 ? 0.260 7.937 15.678 1.00 96.56 278 TYR A N 1
ATOM 2154 C CA . TYR A 1 278 ? 1.460 7.547 16.422 1.00 96.56 278 TYR A CA 1
ATOM 2155 C C . TYR A 1 278 ? 2.721 7.646 15.550 1.00 96.56 278 TYR A C 1
ATOM 2157 O O . TYR A 1 278 ? 3.709 8.274 15.934 1.00 96.56 278 TYR A O 1
ATOM 2165 N N . THR A 1 279 ? 2.662 7.095 14.333 1.00 98.06 279 THR A N 1
ATOM 2166 C CA . THR A 1 279 ? 3.777 7.118 13.373 1.00 98.06 279 THR A CA 1
ATOM 2167 C C . THR A 1 279 ? 4.179 8.540 12.985 1.00 98.06 279 THR A C 1
ATOM 2169 O O . THR A 1 279 ? 5.368 8.852 12.905 1.00 98.06 279 THR A O 1
ATOM 2172 N N . PHE A 1 280 ? 3.206 9.422 12.752 1.00 98.00 280 PHE A N 1
ATOM 2173 C CA . PHE A 1 280 ? 3.472 10.821 12.429 1.00 98.00 280 PHE A CA 1
ATOM 2174 C C . PHE A 1 280 ? 4.106 11.578 13.599 1.00 98.00 280 PHE A C 1
ATOM 2176 O O . PHE A 1 280 ? 5.019 12.374 13.394 1.00 98.00 280 PHE A O 1
ATOM 2183 N N . GLN A 1 281 ? 3.666 11.325 14.827 1.00 97.69 281 GLN A N 1
ATOM 2184 C CA . GLN A 1 281 ? 4.235 11.988 15.997 1.00 97.69 281 GLN A CA 1
ATOM 2185 C C . GLN A 1 281 ? 5.636 11.474 16.332 1.00 97.69 281 GLN A C 1
ATOM 2187 O O . GLN A 1 281 ? 6.500 12.278 16.668 1.00 97.69 281 GLN A O 1
ATOM 2192 N N . ALA A 1 282 ? 5.903 10.175 16.158 1.00 98.06 282 ALA A N 1
ATOM 2193 C CA . ALA A 1 282 ? 7.256 9.624 16.252 1.00 98.06 282 ALA A CA 1
ATOM 2194 C C . ALA A 1 282 ? 8.199 10.256 15.215 1.00 98.06 282 ALA A C 1
ATOM 2196 O O . ALA A 1 282 ? 9.308 10.670 15.551 1.00 98.06 282 ALA A O 1
ATOM 2197 N N . LEU A 1 283 ? 7.724 10.426 13.976 1.00 98.19 283 LEU A N 1
ATOM 2198 C CA . LEU A 1 283 ? 8.437 11.171 12.941 1.00 98.19 283 LEU A CA 1
ATOM 2199 C C . LEU A 1 283 ? 8.748 12.611 13.387 1.00 98.19 283 LEU A C 1
ATOM 2201 O O . LEU A 1 283 ? 9.873 13.070 13.198 1.00 98.19 283 LEU A O 1
ATOM 2205 N N . SER A 1 284 ? 7.763 13.333 13.928 1.00 97.81 284 SER A N 1
ATOM 2206 C CA . SER A 1 284 ? 7.930 14.728 14.361 1.00 97.81 284 SER A CA 1
ATOM 2207 C C . SER A 1 284 ? 8.943 14.859 15.499 1.00 97.81 284 SER A C 1
ATOM 2209 O O . SER A 1 284 ? 9.855 15.677 15.383 1.00 97.81 284 SER A O 1
ATOM 2211 N N . ARG A 1 285 ? 8.864 13.994 16.524 1.00 98.06 285 ARG A N 1
ATOM 2212 C CA . ARG A 1 285 ? 9.854 13.928 17.615 1.00 98.06 285 ARG A CA 1
ATOM 2213 C C . ARG A 1 285 ? 11.259 13.690 17.076 1.00 98.06 285 ARG A C 1
ATOM 2215 O O . ARG A 1 285 ? 12.163 14.477 17.338 1.00 98.06 285 ARG A O 1
ATOM 2222 N N . ARG A 1 286 ? 11.420 12.694 16.199 1.00 98.06 286 ARG A N 1
ATOM 2223 C CA . ARG A 1 286 ? 12.723 12.400 15.594 1.00 98.06 286 ARG A CA 1
ATOM 2224 C C . ARG A 1 286 ? 13.262 13.563 14.760 1.00 98.06 286 ARG A C 1
ATOM 2226 O O . ARG A 1 286 ? 14.457 13.835 14.762 1.00 98.06 286 ARG A O 1
ATOM 2233 N N . GLN A 1 287 ? 12.400 14.288 14.045 1.00 98.00 287 GLN A N 1
ATOM 2234 C CA . GLN A 1 287 ? 12.824 15.496 13.333 1.00 98.00 287 GLN A CA 1
ATOM 2235 C C . GLN A 1 287 ? 13.301 16.596 14.284 1.00 98.00 287 GLN A C 1
ATOM 2237 O O . GLN A 1 287 ? 14.235 17.318 13.941 1.00 98.00 287 GLN A O 1
ATOM 2242 N N . GLU A 1 288 ? 12.651 16.773 15.430 1.00 97.88 288 GLU A N 1
ATOM 2243 C CA . GLU A 1 288 ? 13.043 17.760 16.439 1.00 97.88 288 GLU A CA 1
ATOM 2244 C C . GLU A 1 288 ? 14.373 17.400 17.098 1.00 97.88 288 GLU A C 1
ATOM 2246 O O . GLU A 1 288 ? 15.249 18.264 17.148 1.00 97.88 288 GLU A O 1
ATOM 2251 N N . GLU A 1 289 ? 14.560 16.136 17.481 1.00 97.56 289 GLU A N 1
ATOM 2252 C CA . GLU A 1 289 ? 15.827 15.590 17.985 1.00 97.56 289 GLU A CA 1
ATOM 2253 C C . GLU A 1 289 ? 16.969 15.857 17.001 1.00 97.56 289 GLU A C 1
ATOM 2255 O O . GLU A 1 289 ? 17.944 16.523 17.334 1.00 97.56 289 GLU A O 1
ATOM 2260 N N . VAL A 1 290 ? 16.819 15.437 15.741 1.00 97.31 290 VAL A N 1
ATOM 2261 C CA . VAL A 1 290 ? 17.857 15.623 14.718 1.00 97.31 290 VAL A CA 1
ATOM 2262 C C . VAL A 1 290 ? 18.108 17.112 14.444 1.00 97.31 290 VAL A C 1
ATOM 2264 O O . VAL A 1 290 ? 19.244 17.529 14.228 1.00 97.31 290 VAL A O 1
ATOM 2267 N N . ARG A 1 291 ? 17.075 17.967 14.476 1.00 97.56 291 ARG A N 1
ATOM 2268 C CA . ARG A 1 291 ? 17.271 19.425 14.372 1.00 97.56 291 ARG A CA 1
ATOM 2269 C C . ARG A 1 291 ? 18.020 19.986 15.580 1.00 97.56 291 ARG A C 1
ATOM 2271 O O . ARG A 1 291 ? 18.735 20.966 15.399 1.00 97.56 291 ARG A O 1
ATOM 2278 N N . ALA A 1 292 ? 17.829 19.434 16.776 1.00 97.50 292 ALA A N 1
ATOM 2279 C CA . ALA A 1 292 ? 18.550 19.842 17.975 1.00 97.50 292 ALA A CA 1
ATOM 2280 C C . ALA A 1 292 ? 20.032 19.465 17.880 1.00 97.50 292 ALA A C 1
ATOM 2282 O O . ALA A 1 292 ? 20.860 20.360 18.021 1.00 97.50 292 ALA A O 1
ATOM 2283 N N . LEU A 1 293 ? 20.346 18.222 17.497 1.00 96.38 293 LEU A N 1
ATOM 2284 C CA . LEU A 1 293 ? 21.719 17.760 17.234 1.00 96.38 293 LEU A CA 1
ATOM 2285 C C . LEU A 1 293 ? 22.417 18.636 16.181 1.00 96.38 293 LEU A C 1
ATOM 2287 O O . LEU A 1 293 ? 23.531 19.120 16.352 1.00 96.38 293 LEU A O 1
ATOM 2291 N N . LYS A 1 294 ? 21.709 18.969 15.096 1.00 95.00 294 LYS A N 1
ATOM 2292 C CA . LYS A 1 294 ? 22.256 19.875 14.079 1.00 95.00 294 LYS A CA 1
ATOM 2293 C C . LYS A 1 294 ? 22.550 21.282 14.623 1.00 95.00 294 LYS A C 1
ATOM 2295 O O . LYS A 1 294 ? 23.465 21.939 14.135 1.00 95.00 294 LYS A O 1
ATOM 2300 N N . ARG A 1 295 ? 21.766 21.778 15.589 1.00 96.06 295 ARG A N 1
ATOM 2301 C CA . ARG A 1 295 ? 22.009 23.080 16.239 1.00 96.06 295 ARG A CA 1
ATOM 2302 C C . ARG A 1 295 ? 23.165 23.026 17.241 1.00 96.06 295 ARG A C 1
ATOM 2304 O O . ARG A 1 295 ? 23.810 24.054 17.408 1.00 96.06 295 ARG A O 1
ATOM 2311 N N . SER A 1 296 ? 23.433 21.877 17.867 1.00 96.19 296 SER A N 1
ATOM 2312 C CA . SER A 1 296 ? 24.611 21.668 18.727 1.00 96.19 296 SER A CA 1
ATOM 2313 C C . SER A 1 296 ? 25.909 21.447 17.939 1.00 96.19 296 SER A C 1
ATOM 2315 O O . SER A 1 296 ? 26.972 21.364 18.542 1.00 96.19 296 SER A O 1
ATOM 2317 N N . GLY A 1 297 ? 25.847 21.411 16.602 1.00 94.56 297 GLY A N 1
ATOM 2318 C CA . GLY A 1 297 ? 27.011 21.233 15.731 1.00 94.56 297 GLY A CA 1
ATOM 2319 C C . GLY A 1 297 ? 27.322 19.774 15.392 1.00 94.56 297 GLY A C 1
ATOM 2320 O O . GLY A 1 297 ? 28.326 19.515 14.735 1.00 94.56 297 GLY A O 1
ATOM 2321 N N . GLU A 1 298 ? 26.469 18.830 15.795 1.00 94.25 298 GLU A N 1
ATOM 2322 C CA . GLU A 1 298 ? 26.651 17.410 15.498 1.00 94.25 298 GLU A CA 1
ATOM 2323 C C . GLU A 1 298 ? 26.297 17.068 14.045 1.00 94.25 298 GLU A C 1
ATOM 2325 O O . GLU A 1 298 ? 25.386 17.641 13.426 1.00 94.25 298 GLU A O 1
ATOM 2330 N N . GLU A 1 299 ? 27.013 16.086 13.495 1.00 90.62 299 GLU A N 1
ATOM 2331 C CA . GLU A 1 299 ? 26.709 15.538 12.181 1.00 90.62 299 GLU A CA 1
ATOM 2332 C C . GLU A 1 299 ? 25.411 14.726 12.240 1.00 90.62 299 GLU A C 1
ATOM 2334 O O . GLU A 1 299 ? 25.217 13.852 13.076 1.00 90.62 299 GLU A O 1
ATOM 2339 N N . THR A 1 300 ? 24.488 15.040 11.333 1.00 91.06 300 THR A N 1
ATOM 2340 C CA . THR A 1 300 ? 23.143 14.439 11.293 1.00 91.06 300 THR A CA 1
ATOM 2341 C C . THR A 1 300 ? 22.864 13.695 9.990 1.00 91.06 300 THR A C 1
ATOM 2343 O O . THR A 1 300 ? 21.731 13.268 9.754 1.00 91.06 300 THR A O 1
ATOM 2346 N N . GLY A 1 301 ? 23.886 13.584 9.134 1.00 93.19 301 GLY A N 1
ATOM 2347 C CA . GLY A 1 301 ? 23.855 12.891 7.851 1.00 93.19 301 GLY A CA 1
ATOM 2348 C C . GLY A 1 301 ? 22.575 13.115 7.039 1.00 93.19 301 GLY A C 1
ATOM 2349 O O . GLY A 1 301 ? 22.109 14.246 6.842 1.00 93.19 301 GLY A O 1
ATOM 2350 N N . GLY A 1 302 ? 21.993 12.018 6.552 1.00 95.19 302 GLY A N 1
ATOM 2351 C CA . GLY A 1 302 ? 20.811 12.021 5.679 1.00 95.19 302 GLY A CA 1
ATOM 2352 C C . GLY A 1 302 ? 19.467 12.239 6.389 1.00 95.19 302 GLY A C 1
ATOM 2353 O O . GLY A 1 302 ? 18.437 12.413 5.721 1.00 95.19 302 GLY A O 1
ATOM 2354 N N . TRP A 1 303 ? 19.442 12.262 7.728 1.00 97.19 303 TRP A N 1
ATOM 2355 C CA . TRP A 1 303 ? 18.219 12.106 8.522 1.00 97.19 303 TRP A CA 1
ATOM 2356 C C . TRP A 1 303 ? 17.119 13.109 8.185 1.00 97.19 303 TRP A C 1
ATOM 2358 O O . TRP A 1 303 ? 15.998 12.709 7.880 1.00 97.19 303 TRP A O 1
ATOM 2368 N N . LEU A 1 304 ? 17.394 14.417 8.188 1.00 96.94 304 LEU A N 1
ATOM 2369 C CA . LEU A 1 304 ? 16.336 15.417 7.970 1.00 96.94 304 LEU A CA 1
ATOM 2370 C C . LEU A 1 304 ? 15.670 15.284 6.593 1.00 96.94 304 LEU A C 1
ATOM 2372 O O . LEU A 1 304 ? 14.452 15.445 6.472 1.00 96.94 304 LEU A O 1
ATOM 2376 N N . LYS A 1 305 ? 16.454 14.967 5.558 1.00 96.94 305 LYS A N 1
ATOM 2377 C CA . LYS A 1 305 ? 15.957 14.742 4.194 1.00 96.94 305 LYS A CA 1
ATOM 2378 C C . LYS A 1 305 ? 15.108 13.471 4.137 1.00 96.94 305 LYS A C 1
ATOM 2380 O O . LYS A 1 305 ? 14.013 13.486 3.571 1.00 96.94 305 LYS A O 1
ATOM 2385 N N . SER A 1 306 ? 15.580 12.402 4.768 1.00 97.88 306 SER A N 1
ATOM 2386 C CA . SER A 1 306 ? 14.895 11.113 4.850 1.00 97.88 306 SER A CA 1
ATOM 2387 C C . SER A 1 306 ? 13.587 11.172 5.638 1.00 97.88 306 SER A C 1
ATOM 2389 O O . SER A 1 306 ? 12.547 10.742 5.137 1.00 97.88 306 SER A O 1
ATOM 2391 N N . LEU A 1 307 ? 13.579 11.816 6.804 1.00 98.12 307 LEU A N 1
ATOM 2392 C CA . LEU A 1 307 ? 12.374 12.041 7.604 1.00 98.12 307 LEU A CA 1
ATOM 2393 C C . LEU A 1 307 ? 11.361 12.916 6.849 1.00 98.12 307 LEU A C 1
ATOM 2395 O O . LEU A 1 307 ? 10.163 12.625 6.851 1.00 98.12 307 LEU A O 1
ATOM 2399 N N . ALA A 1 308 ? 11.808 13.965 6.151 1.00 97.19 308 ALA A N 1
ATOM 2400 C CA . ALA A 1 308 ? 10.921 14.785 5.323 1.00 97.19 308 ALA A CA 1
ATOM 2401 C C . ALA A 1 308 ? 10.282 13.973 4.181 1.00 97.19 308 ALA A C 1
ATOM 2403 O O . ALA A 1 308 ? 9.075 14.095 3.935 1.00 97.19 308 ALA A O 1
ATOM 2404 N N . ALA A 1 309 ? 11.064 13.116 3.514 1.00 96.81 309 ALA A N 1
ATOM 2405 C CA . ALA A 1 309 ? 10.573 12.220 2.473 1.00 96.81 309 ALA A CA 1
ATOM 2406 C C . ALA A 1 309 ? 9.552 11.210 3.025 1.00 96.81 309 ALA A C 1
ATOM 2408 O O . ALA A 1 309 ? 8.488 11.037 2.427 1.00 96.81 309 ALA A O 1
ATOM 2409 N N . HIS A 1 310 ? 9.820 10.601 4.185 1.00 97.81 310 HIS A N 1
ATOM 2410 C CA . HIS A 1 310 ? 8.895 9.669 4.835 1.00 97.81 310 HIS A CA 1
ATOM 2411 C C . HIS A 1 310 ? 7.584 10.361 5.240 1.00 97.81 310 HIS A C 1
ATOM 2413 O O . HIS A 1 310 ? 6.496 9.883 4.918 1.00 97.81 310 HIS A O 1
ATOM 2419 N N . GLY A 1 311 ? 7.663 11.550 5.848 1.00 96.75 311 GLY A N 1
ATOM 2420 C CA . GLY A 1 311 ? 6.485 12.343 6.211 1.00 96.75 311 GLY A CA 1
ATOM 2421 C C . GLY A 1 311 ? 5.601 12.721 5.023 1.00 96.75 311 GLY A C 1
ATOM 2422 O O . GLY A 1 311 ? 4.378 12.772 5.149 1.00 96.75 311 GLY A O 1
ATOM 2423 N N . ALA A 1 312 ? 6.190 12.944 3.844 1.00 94.88 312 ALA A N 1
ATOM 2424 C CA . ALA A 1 312 ? 5.413 13.135 2.622 1.00 94.88 312 ALA A CA 1
ATOM 2425 C C . ALA A 1 312 ? 4.623 11.873 2.237 1.00 94.88 312 ALA A C 1
ATOM 2427 O O . ALA A 1 312 ? 3.474 11.996 1.817 1.00 94.88 312 ALA A O 1
ATOM 2428 N N . ARG A 1 313 ? 5.185 10.672 2.432 1.00 95.81 313 ARG A N 1
ATOM 2429 C CA . ARG A 1 313 ? 4.502 9.402 2.135 1.00 95.81 313 ARG A CA 1
ATOM 2430 C C . ARG A 1 313 ? 3.344 9.101 3.082 1.00 95.81 313 ARG A C 1
ATOM 2432 O O . ARG A 1 313 ? 2.318 8.625 2.606 1.00 95.81 313 ARG A O 1
ATOM 2439 N N . LEU A 1 314 ? 3.447 9.462 4.363 1.00 96.06 314 LEU A N 1
ATOM 2440 C CA . LEU A 1 314 ? 2.321 9.358 5.307 1.00 96.06 314 LEU A CA 1
ATOM 2441 C C . LEU A 1 314 ? 1.126 10.224 4.870 1.00 96.06 314 L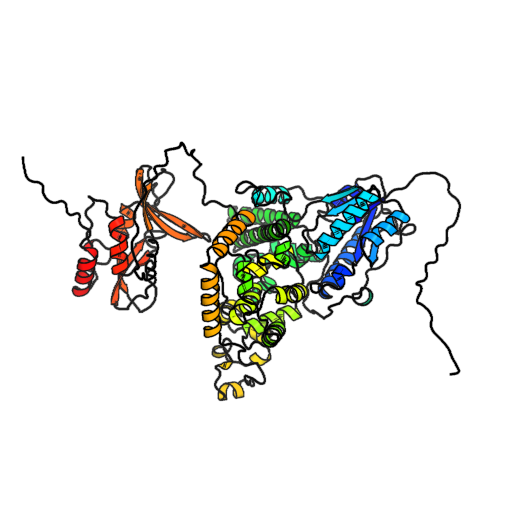EU A C 1
ATOM 2443 O O . LEU A 1 314 ? -0.019 9.769 4.872 1.00 96.06 314 LEU A O 1
ATOM 2447 N N . ARG A 1 315 ? 1.394 11.452 4.405 1.00 93.62 315 ARG A N 1
ATOM 2448 C CA . ARG A 1 315 ? 0.354 12.312 3.814 1.00 93.62 315 ARG A CA 1
ATOM 2449 C C . ARG A 1 315 ? -0.209 11.728 2.525 1.00 93.62 315 ARG A C 1
ATOM 2451 O O . ARG A 1 315 ? -1.419 11.744 2.332 1.00 93.62 315 ARG A O 1
ATOM 2458 N N . TRP A 1 316 ? 0.651 11.205 1.648 1.00 93.00 316 TRP A N 1
ATOM 2459 C CA . TRP A 1 316 ? 0.214 10.603 0.387 1.00 93.00 316 TRP A CA 1
ATOM 2460 C C . TRP A 1 316 ? -0.716 9.421 0.612 1.00 93.00 316 TRP A C 1
ATOM 2462 O O . TRP A 1 316 ? -1.722 9.354 -0.081 1.00 93.00 316 TRP A O 1
ATOM 2472 N N . ARG A 1 317 ? -0.433 8.548 1.590 1.00 94.75 317 ARG A N 1
ATOM 2473 C CA . ARG A 1 317 ? -1.340 7.454 1.974 1.00 94.75 317 ARG A CA 1
ATOM 2474 C C . ARG A 1 317 ? -2.769 7.966 2.152 1.00 94.75 317 ARG A C 1
ATOM 2476 O O . ARG A 1 317 ? -3.666 7.521 1.451 1.00 94.75 317 ARG A O 1
ATOM 2483 N N . SER A 1 318 ? -2.941 8.954 3.024 1.00 94.31 318 SER A N 1
ATOM 2484 C CA . SER A 1 318 ? -4.267 9.478 3.381 1.00 94.31 318 SER A CA 1
ATOM 2485 C C . SER A 1 318 ? -4.917 10.219 2.209 1.00 94.31 318 SER A C 1
ATOM 2487 O O . SER A 1 318 ? -6.114 10.102 1.980 1.00 94.31 318 SER A O 1
ATOM 2489 N N . HIS A 1 319 ? -4.118 10.936 1.414 1.00 92.19 319 HIS A N 1
ATOM 2490 C CA . HIS A 1 319 ? -4.599 11.618 0.214 1.00 92.19 319 HIS A CA 1
ATOM 2491 C C . HIS A 1 319 ? -5.082 10.638 -0.865 1.00 92.19 319 HIS A C 1
ATOM 2493 O O . HIS A 1 319 ? -6.045 10.931 -1.562 1.00 92.19 319 HIS A O 1
ATOM 2499 N N . PHE A 1 320 ? -4.426 9.487 -1.038 1.00 93.44 320 PHE A N 1
ATOM 2500 C CA . PHE A 1 320 ? -4.918 8.459 -1.957 1.00 93.44 320 PHE A CA 1
ATOM 2501 C C . PHE A 1 320 ? -6.190 7.805 -1.427 1.00 93.44 320 PHE A C 1
ATOM 2503 O O . PHE A 1 320 ? -7.163 7.739 -2.175 1.00 93.44 320 PHE A O 1
ATOM 2510 N N . SER A 1 321 ? -6.233 7.445 -0.139 1.00 95.00 321 SER A N 1
ATOM 2511 C CA . SER A 1 321 ? -7.449 6.910 0.482 1.00 95.00 321 SER A CA 1
ATOM 2512 C C . SER A 1 321 ? -8.636 7.870 0.359 1.00 95.00 321 SER A C 1
ATOM 2514 O O . SER A 1 321 ? -9.734 7.426 0.036 1.00 95.00 321 SER A O 1
ATOM 2516 N N . GLN A 1 322 ? -8.411 9.185 0.478 1.00 93.44 322 GLN A N 1
ATOM 2517 C CA . GLN A 1 322 ? -9.441 10.199 0.222 1.00 93.44 322 GLN A CA 1
ATOM 2518 C C . GLN A 1 322 ? -10.059 10.069 -1.176 1.00 93.44 322 GLN A C 1
ATOM 2520 O O . GLN A 1 322 ? -11.264 10.225 -1.314 1.00 93.44 322 GLN A O 1
ATOM 2525 N N . LYS A 1 323 ? -9.278 9.743 -2.214 1.00 93.44 323 LYS A N 1
ATOM 2526 C CA . LYS A 1 323 ? -9.820 9.597 -3.574 1.00 93.44 323 LYS A CA 1
ATOM 2527 C C . LYS A 1 323 ? -10.817 8.453 -3.672 1.00 93.44 323 LYS A C 1
ATOM 2529 O O . LYS A 1 323 ? -11.859 8.621 -4.295 1.00 93.44 323 LYS A O 1
ATOM 2534 N N . LEU A 1 324 ? -10.502 7.308 -3.063 1.00 94.94 324 LEU A N 1
ATOM 2535 C CA . LEU A 1 324 ? -11.423 6.171 -3.032 1.00 94.94 324 LEU A CA 1
ATOM 2536 C C . LEU A 1 324 ? -12.666 6.494 -2.195 1.00 94.94 324 LEU A C 1
ATOM 2538 O O . LEU A 1 324 ? -13.767 6.121 -2.582 1.00 94.94 324 LEU A O 1
ATOM 2542 N N . HIS A 1 325 ? -12.498 7.219 -1.086 1.00 93.81 325 HIS A N 1
ATOM 2543 C CA . HIS A 1 325 ? -13.620 7.695 -0.281 1.00 93.81 325 HIS A CA 1
ATOM 2544 C C . HIS A 1 325 ? -14.545 8.636 -1.079 1.00 93.81 325 HIS A C 1
ATOM 2546 O O . HIS A 1 325 ? -15.755 8.435 -1.101 1.00 93.81 325 HIS A O 1
ATOM 2552 N N . ASP A 1 326 ? -13.980 9.604 -1.806 1.00 92.44 326 ASP A N 1
ATOM 2553 C CA . ASP A 1 326 ? -14.726 10.590 -2.602 1.00 92.44 326 ASP A CA 1
ATOM 2554 C C . ASP A 1 326 ? -15.322 9.999 -3.895 1.00 92.44 326 ASP A C 1
ATOM 2556 O O . ASP A 1 326 ? -16.299 10.520 -4.451 1.00 92.44 326 ASP A O 1
ATOM 2560 N N . GLN A 1 327 ? -14.705 8.949 -4.440 1.00 93.69 327 GLN A N 1
ATOM 2561 C CA . GLN A 1 327 ? -15.166 8.240 -5.632 1.00 93.69 327 GLN A CA 1
ATOM 2562 C C . GLN A 1 327 ? -14.925 6.728 -5.504 1.00 93.69 327 GLN A C 1
ATOM 2564 O O . GLN A 1 327 ? -13.949 6.201 -6.045 1.00 93.69 327 GLN A O 1
ATOM 2569 N N . PRO A 1 328 ? -15.862 6.010 -4.863 1.00 95.38 328 PRO A N 1
ATOM 2570 C CA . PRO A 1 328 ? -15.810 4.557 -4.734 1.00 95.38 328 PRO A CA 1
ATOM 2571 C C . PRO A 1 328 ? -15.676 3.803 -6.063 1.00 95.38 328 PRO A C 1
ATOM 2573 O O . PRO A 1 328 ? -15.079 2.729 -6.098 1.00 95.38 328 PRO A O 1
ATOM 2576 N N . SER A 1 329 ? -16.186 4.370 -7.164 1.00 95.94 329 SER A N 1
ATOM 2577 C CA . SER A 1 329 ? -16.153 3.724 -8.480 1.00 95.94 329 SER A CA 1
ATOM 2578 C C . SER A 1 329 ? -14.748 3.573 -9.077 1.00 95.94 329 SER A C 1
ATOM 2580 O O . SER A 1 329 ? -14.561 2.713 -9.929 1.00 95.94 329 SER A O 1
ATOM 2582 N N . ILE A 1 330 ? -13.728 4.289 -8.568 1.00 95.50 330 ILE A N 1
ATOM 2583 C CA . ILE A 1 330 ? -12.303 4.130 -8.959 1.00 95.50 330 ILE A CA 1
ATOM 2584 C C . ILE A 1 330 ? -11.817 2.678 -8.838 1.00 95.50 330 ILE A C 1
ATOM 2586 O O . ILE A 1 330 ? -10.854 2.268 -9.485 1.00 95.50 330 ILE A O 1
ATOM 2590 N N . GLU A 1 331 ? -12.463 1.893 -7.987 1.00 96.50 331 GLU A N 1
ATOM 2591 C CA . GLU A 1 331 ? -12.198 0.470 -7.840 1.00 96.50 331 GLU A CA 1
ATOM 2592 C C . GLU A 1 331 ? -12.400 -0.334 -9.135 1.00 96.50 331 GLU A C 1
ATOM 2594 O O . GLU A 1 331 ? -11.647 -1.272 -9.393 1.00 96.50 331 GLU A O 1
ATOM 2599 N N . HIS A 1 332 ? -13.375 0.049 -9.963 1.00 96.12 332 HIS A N 1
ATOM 2600 C CA . HIS A 1 332 ? -13.799 -0.711 -11.145 1.00 96.12 332 HIS A CA 1
ATOM 2601 C C . HIS A 1 332 ? -13.794 0.116 -12.438 1.00 96.12 332 HIS A C 1
ATOM 2603 O O . HIS A 1 332 ? -13.715 -0.437 -13.533 1.00 96.12 332 HIS A O 1
ATOM 2609 N N . GLU A 1 333 ? -13.845 1.439 -12.335 1.00 96.38 333 GLU A N 1
ATOM 2610 C CA . GLU A 1 333 ? -14.003 2.364 -13.453 1.00 96.38 333 GLU A CA 1
ATOM 2611 C C . GLU A 1 333 ? -12.797 3.289 -13.568 1.00 96.38 333 GLU A C 1
ATOM 2613 O O . GLU A 1 333 ? -12.215 3.710 -12.564 1.00 96.38 333 GLU A O 1
ATOM 2618 N N . ASN A 1 334 ? -12.431 3.651 -14.796 1.00 96.44 334 ASN A N 1
ATOM 2619 C CA . ASN A 1 334 ? -11.464 4.717 -15.005 1.00 96.44 334 ASN A CA 1
ATOM 2620 C C . ASN A 1 334 ? -12.046 6.047 -14.511 1.00 96.44 334 ASN A C 1
ATOM 2622 O O . ASN A 1 334 ? -13.210 6.352 -14.751 1.00 96.44 334 ASN A O 1
ATOM 2626 N N . MET A 1 335 ? -11.216 6.872 -13.864 1.00 94.31 335 MET A N 1
ATOM 2627 C CA . MET A 1 335 ? -11.616 8.238 -13.489 1.00 94.31 335 MET A CA 1
ATOM 2628 C C . MET A 1 335 ? -12.041 9.073 -14.708 1.00 94.31 335 MET A C 1
ATOM 2630 O O . MET A 1 335 ? -12.880 9.957 -14.574 1.00 94.31 335 MET A O 1
ATOM 2634 N N . VAL A 1 336 ? -11.432 8.797 -15.866 1.00 95.62 336 VAL A N 1
ATOM 2635 C CA . VAL A 1 336 ? -11.777 9.362 -17.174 1.00 95.62 336 VAL A CA 1
ATOM 2636 C C . VAL A 1 336 ? -12.205 8.207 -18.082 1.00 95.62 336 VAL A C 1
ATOM 2638 O O . VAL A 1 336 ? -11.377 7.378 -18.473 1.00 95.62 336 VAL A O 1
ATOM 2641 N N . SER A 1 337 ? -13.500 8.140 -18.376 1.00 95.69 337 SER A N 1
ATOM 2642 C CA . SER A 1 337 ? -14.193 7.047 -19.060 1.00 95.69 337 SER A CA 1
ATOM 2643 C C . SER A 1 337 ? -13.684 6.823 -20.484 1.00 95.69 337 SER A C 1
ATOM 2645 O O . SER A 1 337 ? -13.580 5.687 -20.939 1.00 95.69 337 SER A O 1
ATOM 2647 N N . THR A 1 338 ? -13.237 7.875 -21.176 1.00 94.94 338 THR A N 1
ATOM 2648 C CA . THR A 1 338 ? -12.724 7.762 -22.553 1.00 94.94 338 THR A CA 1
ATOM 2649 C C . THR A 1 338 ? -11.478 6.874 -22.676 1.00 94.94 338 THR A C 1
ATOM 2651 O O . THR A 1 338 ? -11.168 6.386 -23.766 1.00 94.94 338 THR A O 1
ATOM 2654 N N . TYR A 1 339 ? -10.761 6.613 -21.574 1.00 95.75 339 TYR A N 1
ATOM 2655 C CA . TYR A 1 339 ? -9.656 5.651 -21.556 1.00 95.75 339 TYR A CA 1
ATOM 2656 C C . TYR A 1 339 ? -10.106 4.184 -21.613 1.00 95.75 339 TYR A C 1
ATOM 2658 O O . TYR A 1 339 ? -9.263 3.322 -21.877 1.00 95.75 339 TYR A O 1
ATOM 2666 N N . ASP A 1 340 ? -11.397 3.884 -21.443 1.00 94.44 340 ASP A N 1
ATOM 2667 C CA . ASP A 1 340 ? -11.957 2.535 -21.621 1.00 94.44 340 ASP A CA 1
ATOM 2668 C C . ASP A 1 340 ? -11.794 2.022 -23.056 1.00 94.44 340 ASP A C 1
ATOM 2670 O O . ASP A 1 340 ? -11.768 0.819 -23.306 1.00 94.44 340 ASP A O 1
ATOM 2674 N N . GLU A 1 341 ? -11.581 2.923 -24.015 1.00 92.69 341 GLU A N 1
ATOM 2675 C CA . GLU A 1 341 ? -11.313 2.552 -25.399 1.00 92.69 341 GLU A CA 1
ATOM 2676 C C . GLU A 1 341 ? -9.914 1.971 -25.643 1.00 92.69 341 GLU A C 1
ATOM 2678 O O . GLU A 1 341 ? -9.699 1.366 -26.692 1.00 92.69 341 GLU A O 1
ATOM 2683 N N . LEU A 1 342 ? -8.951 2.173 -24.733 1.00 93.25 342 LEU A N 1
ATOM 2684 C CA . LEU A 1 342 ? -7.547 1.834 -24.993 1.00 93.25 342 LEU A CA 1
ATOM 2685 C C . LEU A 1 342 ? -7.283 0.325 -25.030 1.00 93.25 342 LEU A C 1
ATOM 2687 O O . LEU A 1 342 ? -6.459 -0.123 -25.826 1.00 93.25 342 LEU A O 1
ATOM 2691 N N . ARG A 1 343 ? -7.908 -0.451 -24.139 1.00 93.81 343 ARG A N 1
ATOM 2692 C CA . ARG A 1 343 ? -7.507 -1.837 -23.826 1.00 93.81 343 ARG A CA 1
ATOM 2693 C C . ARG A 1 343 ? -8.708 -2.780 -23.811 1.00 93.81 343 ARG A C 1
ATOM 2695 O O . ARG A 1 343 ? -9.009 -3.393 -22.796 1.00 93.81 343 ARG A O 1
ATOM 2702 N N . LYS A 1 344 ? -9.418 -2.839 -24.940 1.00 89.38 344 LYS A N 1
ATOM 2703 C CA . LYS A 1 344 ? -10.631 -3.659 -25.090 1.00 89.38 344 LYS A CA 1
ATOM 2704 C C . LYS A 1 344 ? -10.333 -5.158 -25.127 1.00 89.38 344 LYS A C 1
ATOM 2706 O O . LYS A 1 344 ? -11.095 -5.941 -24.572 1.00 89.38 344 LYS A O 1
ATOM 2711 N N . ASP A 1 345 ? -9.214 -5.530 -25.740 1.00 90.62 345 ASP A N 1
ATOM 2712 C CA . ASP A 1 345 ? -8.777 -6.920 -25.838 1.00 90.62 345 ASP A CA 1
ATOM 2713 C C . ASP A 1 345 ? -7.833 -7.272 -24.685 1.00 90.62 345 ASP A C 1
ATOM 2715 O O . ASP A 1 345 ? -6.995 -6.458 -24.280 1.00 90.62 345 ASP A O 1
ATOM 2719 N N . PHE A 1 346 ? -7.938 -8.503 -24.181 1.00 94.25 346 PHE A N 1
ATOM 2720 C CA . PHE A 1 346 ? -7.073 -9.014 -23.123 1.00 94.25 346 PHE A CA 1
ATOM 2721 C C . PHE A 1 346 ? -6.281 -10.228 -23.607 1.00 94.25 346 PHE A C 1
ATOM 2723 O O . PHE A 1 346 ? -6.851 -11.240 -24.004 1.00 94.25 346 PHE A O 1
ATOM 2730 N N . ASP A 1 347 ? -4.957 -10.114 -23.567 1.00 97.62 347 ASP A N 1
ATOM 2731 C CA . ASP A 1 347 ? -4.038 -11.173 -23.973 1.00 97.62 347 ASP A CA 1
ATOM 2732 C C . ASP A 1 347 ? -3.643 -12.008 -22.747 1.00 97.62 347 ASP A C 1
ATOM 2734 O O . ASP A 1 347 ? -2.773 -11.618 -21.961 1.00 97.62 347 ASP A O 1
ATOM 2738 N N . GLU A 1 348 ? -4.312 -13.150 -22.576 1.00 97.75 348 GLU A N 1
ATOM 2739 C CA . GLU A 1 348 ? -4.112 -14.042 -21.428 1.00 97.75 348 GLU A CA 1
ATOM 2740 C C . GLU A 1 348 ? -2.681 -14.607 -21.386 1.00 97.75 348 GLU A C 1
ATOM 2742 O O . GLU A 1 348 ? -2.093 -14.742 -20.317 1.00 97.75 348 GLU A O 1
ATOM 2747 N N . THR A 1 349 ? -2.057 -14.851 -22.544 1.00 98.19 349 THR A N 1
ATOM 2748 C CA . THR A 1 349 ? -0.675 -15.346 -22.614 1.00 98.19 349 THR A CA 1
ATOM 2749 C C . THR A 1 349 ? 0.318 -14.312 -22.085 1.00 98.19 349 THR A C 1
ATOM 2751 O O . THR A 1 349 ? 1.206 -14.652 -21.299 1.00 98.19 349 THR A O 1
ATOM 2754 N N . LYS A 1 350 ? 0.167 -13.035 -22.461 1.00 98.50 350 LYS A N 1
ATOM 2755 C CA . LYS A 1 350 ? 0.999 -11.951 -21.910 1.00 98.50 350 LYS A CA 1
ATOM 2756 C C . LYS A 1 350 ? 0.755 -11.743 -20.421 1.00 98.50 350 LYS A C 1
ATOM 2758 O O . LYS A 1 350 ? 1.709 -11.473 -19.689 1.00 98.50 350 LYS A O 1
ATOM 2763 N N . TYR A 1 351 ? -0.497 -11.849 -19.982 1.00 98.62 351 TYR A N 1
ATOM 2764 C CA . TYR A 1 351 ? -0.850 -11.747 -18.571 1.00 98.62 351 TYR A CA 1
ATOM 2765 C C . TYR A 1 351 ? -0.170 -12.834 -17.739 1.00 98.62 351 TYR A C 1
ATOM 2767 O O . TYR A 1 351 ? 0.516 -12.503 -16.775 1.00 98.62 351 TYR A O 1
ATOM 2775 N N . GLU A 1 352 ? -0.268 -14.097 -18.150 1.00 98.56 352 GLU A N 1
ATOM 2776 C CA . GLU A 1 352 ? 0.354 -15.218 -17.442 1.00 98.56 352 GLU A CA 1
ATOM 2777 C C . GLU A 1 352 ? 1.884 -15.126 -17.438 1.00 98.56 352 GLU A C 1
ATOM 2779 O O . GLU A 1 352 ? 2.525 -15.352 -16.408 1.00 98.56 352 GLU A O 1
ATOM 2784 N N . ALA A 1 353 ? 2.497 -14.728 -18.556 1.00 98.69 353 ALA A N 1
ATOM 2785 C CA . ALA A 1 353 ? 3.941 -14.511 -18.612 1.00 98.69 353 ALA A CA 1
ATOM 2786 C C . ALA A 1 353 ? 4.393 -13.403 -17.646 1.00 98.69 353 ALA A C 1
ATOM 2788 O O . ALA A 1 353 ? 5.395 -13.558 -16.947 1.00 98.69 353 ALA A O 1
ATOM 2789 N N . TRP A 1 354 ? 3.643 -12.301 -17.563 1.00 98.75 354 TRP A N 1
ATOM 2790 C CA . TRP A 1 354 ? 3.902 -11.233 -16.599 1.00 98.75 354 TRP A CA 1
ATOM 2791 C C . TRP A 1 354 ? 3.692 -11.691 -15.162 1.00 98.75 354 TRP A C 1
ATOM 2793 O O . TRP A 1 354 ? 4.580 -11.502 -14.334 1.00 98.75 354 TRP A O 1
ATOM 2803 N N . LEU A 1 355 ? 2.565 -12.339 -14.869 1.00 98.25 355 LEU A N 1
ATOM 2804 C CA . LEU A 1 355 ? 2.220 -12.780 -13.525 1.00 98.25 355 LEU A CA 1
ATOM 2805 C C . LEU A 1 355 ? 3.280 -13.727 -12.945 1.00 98.25 355 LEU A C 1
ATOM 2807 O O . LEU A 1 355 ? 3.616 -13.632 -11.765 1.00 98.25 355 LEU A O 1
ATOM 2811 N N . ASN A 1 356 ? 3.840 -14.602 -13.776 1.00 98.12 356 ASN A N 1
ATOM 2812 C CA . ASN A 1 356 ? 4.821 -15.602 -13.360 1.00 98.12 356 ASN A CA 1
ATOM 2813 C C . ASN A 1 356 ? 6.283 -15.136 -13.498 1.00 98.12 356 ASN A C 1
ATOM 2815 O O . ASN A 1 356 ? 7.196 -15.914 -13.228 1.00 98.12 356 ASN A O 1
ATOM 2819 N N . GLY A 1 357 ? 6.536 -13.888 -13.913 1.00 98.50 357 GLY A N 1
ATOM 2820 C CA . GLY A 1 357 ? 7.896 -13.375 -14.113 1.00 98.50 357 GLY A CA 1
ATOM 2821 C C . GLY A 1 357 ? 8.671 -14.157 -15.180 1.00 98.50 357 GLY A C 1
ATOM 2822 O O . GLY A 1 357 ? 9.781 -14.635 -14.926 1.00 98.50 357 GLY A O 1
ATOM 2823 N N . ARG A 1 358 ? 8.046 -14.334 -16.349 1.00 98.62 358 ARG A N 1
ATOM 2824 C CA . ARG A 1 358 ? 8.568 -15.038 -17.532 1.00 98.62 358 ARG A CA 1
ATOM 2825 C C . ARG A 1 358 ? 8.423 -14.186 -18.798 1.00 98.62 358 ARG A C 1
ATOM 2827 O O . ARG A 1 358 ? 8.083 -14.689 -19.866 1.00 98.62 358 ARG A O 1
ATOM 2834 N N . THR A 1 359 ? 8.624 -12.880 -18.675 1.00 98.69 359 THR A N 1
ATOM 2835 C CA . THR A 1 359 ? 8.446 -11.915 -19.768 1.00 98.69 359 THR A CA 1
ATOM 2836 C C . THR A 1 359 ? 9.666 -11.802 -20.676 1.00 98.69 359 THR A C 1
ATOM 2838 O O . THR A 1 359 ? 9.560 -11.239 -21.766 1.00 98.69 359 THR A O 1
ATOM 2841 N N . GLY A 1 360 ? 10.827 -12.283 -20.226 1.00 98.38 360 GLY A N 1
ATOM 2842 C CA . GLY A 1 360 ? 12.096 -12.089 -20.922 1.00 98.38 360 GLY A CA 1
ATOM 2843 C C . GLY A 1 360 ? 12.729 -10.722 -20.641 1.00 98.38 360 GLY A C 1
ATOM 2844 O O . GLY A 1 360 ? 13.763 -10.394 -21.220 1.00 98.38 360 GLY A O 1
ATOM 2845 N N . PHE A 1 361 ? 12.156 -9.933 -19.721 1.00 98.69 361 PHE A N 1
ATOM 2846 C CA . PHE A 1 361 ? 12.694 -8.659 -19.233 1.00 98.69 361 PHE A CA 1
ATOM 2847 C C . PHE A 1 361 ? 13.201 -8.833 -17.791 1.00 98.69 361 PHE A C 1
ATOM 2849 O O . PHE A 1 361 ? 12.395 -8.766 -16.858 1.00 98.69 361 PHE A O 1
ATOM 2856 N N . PRO A 1 362 ? 14.521 -8.997 -17.572 1.00 98.69 362 PRO A N 1
ATOM 2857 C CA . PRO A 1 362 ? 15.060 -9.504 -16.302 1.00 98.69 362 PRO A CA 1
ATOM 2858 C C . PRO A 1 362 ? 14.642 -8.723 -15.060 1.00 98.69 362 PRO A C 1
ATOM 2860 O O . PRO A 1 362 ? 14.308 -9.315 -14.039 1.00 98.69 362 PRO A O 1
ATOM 2863 N N . MET A 1 363 ? 14.568 -7.392 -15.147 1.00 98.62 363 MET A N 1
ATOM 2864 C CA . MET A 1 363 ? 14.115 -6.572 -14.021 1.00 98.62 363 MET A CA 1
ATOM 2865 C C . MET A 1 363 ? 12.631 -6.779 -13.684 1.00 98.62 363 MET A C 1
ATOM 2867 O O . MET A 1 363 ? 12.264 -6.782 -12.513 1.00 98.62 363 MET A O 1
ATOM 2871 N N . VAL A 1 364 ? 11.768 -6.949 -14.691 1.00 98.81 364 VAL A N 1
ATOM 2872 C CA . VAL A 1 364 ? 10.331 -7.209 -14.483 1.00 98.81 364 VAL A CA 1
ATOM 2873 C C . VAL A 1 364 ? 10.149 -8.585 -13.854 1.00 98.81 364 VAL A C 1
ATOM 2875 O O . VAL A 1 364 ? 9.441 -8.716 -12.854 1.00 98.81 364 VAL A O 1
ATOM 2878 N N . ASP A 1 365 ? 10.848 -9.579 -14.397 1.00 98.88 365 ASP A N 1
ATOM 2879 C CA . ASP A 1 365 ? 10.777 -10.968 -13.954 1.00 98.88 365 ASP A CA 1
ATOM 2880 C C . ASP A 1 365 ? 11.303 -11.118 -12.519 1.00 98.88 365 ASP A C 1
ATOM 2882 O O . ASP A 1 365 ? 10.608 -11.670 -11.662 1.00 98.88 365 ASP A O 1
ATOM 2886 N N . ALA A 1 366 ? 12.449 -10.503 -12.207 1.00 98.81 366 ALA A N 1
ATOM 2887 C CA . ALA A 1 366 ? 12.999 -10.429 -10.855 1.00 98.81 366 ALA A CA 1
ATOM 2888 C C . ALA A 1 366 ? 12.017 -9.787 -9.861 1.00 98.81 366 ALA A C 1
ATOM 2890 O O . ALA A 1 366 ? 11.817 -10.292 -8.756 1.00 98.81 366 ALA A O 1
ATOM 2891 N N . CYS A 1 367 ? 11.373 -8.679 -10.243 1.00 98.75 367 CYS A N 1
ATOM 2892 C CA . CYS A 1 367 ? 10.402 -7.999 -9.389 1.00 98.75 367 CYS A CA 1
ATOM 2893 C C . CYS A 1 367 ? 9.162 -8.855 -9.104 1.00 98.75 367 CYS A C 1
ATOM 2895 O O . CYS A 1 367 ? 8.720 -8.890 -7.956 1.00 98.75 367 CYS A O 1
ATOM 2897 N N . MET A 1 368 ? 8.616 -9.552 -10.104 1.00 98.62 368 MET A N 1
ATOM 2898 C CA . MET A 1 368 ? 7.461 -10.435 -9.908 1.00 98.62 368 MET A CA 1
ATOM 2899 C C . MET A 1 368 ? 7.806 -11.624 -9.015 1.00 98.62 368 MET A C 1
ATOM 2901 O O . MET A 1 368 ? 7.086 -11.897 -8.055 1.00 98.62 368 MET A O 1
ATOM 2905 N N . ARG A 1 369 ? 8.943 -12.282 -9.257 1.00 98.38 369 ARG A N 1
ATOM 2906 C CA . ARG A 1 369 ? 9.402 -13.427 -8.454 1.00 98.38 369 ARG A CA 1
ATOM 2907 C C . ARG A 1 369 ? 9.708 -13.028 -7.007 1.00 98.38 369 ARG A C 1
ATOM 2909 O O . ARG A 1 369 ? 9.260 -13.695 -6.075 1.00 98.38 369 ARG A O 1
ATOM 2916 N N . SER A 1 370 ? 10.378 -11.890 -6.806 1.00 97.88 370 SER A N 1
ATOM 2917 C CA . SER A 1 370 ? 10.620 -11.319 -5.474 1.00 97.88 370 SER A CA 1
ATOM 2918 C C . SER A 1 370 ? 9.320 -11.019 -4.728 1.00 97.88 370 SER A C 1
ATOM 2920 O O . SER A 1 370 ? 9.197 -11.292 -3.529 1.00 97.88 370 SER A O 1
ATOM 2922 N N . LEU A 1 371 ? 8.330 -10.480 -5.441 1.00 97.25 371 LEU A N 1
ATOM 2923 C CA . LEU A 1 371 ? 7.037 -10.139 -4.873 1.00 97.25 371 LEU A CA 1
ATOM 2924 C C . LEU A 1 371 ? 6.236 -11.391 -4.476 1.00 97.25 371 LEU A C 1
ATOM 2926 O O . LEU A 1 371 ? 5.678 -11.407 -3.381 1.00 97.25 371 LEU A O 1
ATOM 2930 N N . HIS A 1 372 ? 6.233 -12.450 -5.293 1.00 97.06 372 HIS A N 1
ATOM 2931 C CA . HIS A 1 372 ? 5.630 -13.743 -4.929 1.00 97.06 372 HIS A CA 1
ATOM 2932 C C . HIS A 1 372 ? 6.238 -14.325 -3.652 1.00 97.06 372 HIS A C 1
ATOM 2934 O O . HIS A 1 372 ? 5.511 -14.815 -2.791 1.00 97.06 372 HIS A O 1
ATOM 2940 N N . HIS A 1 373 ? 7.559 -14.222 -3.495 1.00 96.31 373 HIS A N 1
ATOM 2941 C CA . HIS A 1 373 ? 8.267 -14.782 -2.345 1.00 96.31 373 HIS A CA 1
ATOM 2942 C C . HIS A 1 373 ? 8.058 -13.991 -1.042 1.00 96.31 373 HIS A C 1
ATOM 2944 O O . HIS A 1 373 ? 7.934 -14.571 0.038 1.00 96.31 373 HIS A O 1
ATOM 2950 N N . SER A 1 374 ? 8.058 -12.658 -1.125 1.00 95.25 374 SER A N 1
ATOM 2951 C CA . SER A 1 374 ? 8.117 -11.777 0.052 1.00 95.25 374 SER A CA 1
ATOM 2952 C C . SER A 1 374 ? 6.811 -11.058 0.380 1.00 95.25 374 SER A C 1
ATOM 2954 O O . SER A 1 374 ? 6.611 -10.605 1.505 1.00 95.25 374 SER A O 1
ATOM 2956 N N . GLY A 1 375 ? 5.928 -10.896 -0.602 1.00 96.88 375 GLY A N 1
ATOM 2957 C CA . GLY A 1 375 ? 4.733 -10.073 -0.485 1.00 96.88 375 GLY A CA 1
ATOM 2958 C C . GLY A 1 375 ? 4.993 -8.563 -0.379 1.00 96.88 375 GLY A C 1
ATOM 2959 O O . GLY A 1 375 ? 4.072 -7.807 -0.063 1.00 96.88 375 GLY A O 1
ATOM 2960 N N . TRP A 1 376 ? 6.225 -8.095 -0.614 1.00 97.81 376 TRP A N 1
ATOM 2961 C CA . TRP A 1 376 ? 6.571 -6.676 -0.556 1.00 97.81 376 TRP A CA 1
ATOM 2962 C C . TRP A 1 376 ? 7.550 -6.279 -1.658 1.00 97.81 376 TRP A C 1
ATOM 2964 O O . TRP A 1 376 ? 8.510 -6.976 -1.958 1.00 97.81 376 TRP A O 1
ATOM 2974 N N . LEU A 1 377 ? 7.336 -5.093 -2.220 1.00 97.38 377 LEU A N 1
ATOM 2975 C CA . LEU A 1 377 ? 8.237 -4.482 -3.190 1.00 97.38 377 LEU A CA 1
ATOM 2976 C C . LEU A 1 377 ? 8.281 -2.967 -2.965 1.00 97.38 377 LEU A C 1
ATOM 2978 O O . LEU A 1 377 ? 7.284 -2.375 -2.534 1.00 97.38 377 LEU A O 1
ATOM 2982 N N . ASN A 1 378 ? 9.400 -2.305 -3.260 1.00 97.31 378 ASN A N 1
ATOM 2983 C CA . ASN A 1 378 ? 9.481 -0.853 -3.124 1.00 97.31 378 ASN A CA 1
ATOM 2984 C C . ASN A 1 378 ? 8.599 -0.147 -4.175 1.00 97.31 378 ASN A C 1
ATOM 2986 O O . ASN A 1 378 ? 8.325 -0.670 -5.256 1.00 97.31 378 ASN A O 1
ATOM 2990 N N . PHE A 1 379 ? 8.166 1.082 -3.875 1.00 96.06 379 PHE A N 1
ATOM 2991 C CA . PHE A 1 379 ? 7.190 1.809 -4.701 1.00 96.06 379 PHE A CA 1
ATOM 2992 C C . PHE A 1 379 ? 7.593 1.909 -6.178 1.00 96.06 379 PHE A C 1
ATOM 2994 O O . PHE A 1 379 ? 6.758 1.719 -7.056 1.00 96.06 379 PHE A O 1
ATOM 3001 N N . ARG A 1 380 ? 8.871 2.186 -6.465 1.00 97.00 380 ARG A N 1
ATOM 3002 C CA . ARG A 1 380 ? 9.330 2.369 -7.844 1.00 97.00 380 ARG A CA 1
ATOM 3003 C C . ARG A 1 380 ? 9.192 1.095 -8.672 1.00 97.00 380 ARG A C 1
ATOM 3005 O O . ARG A 1 380 ? 8.763 1.182 -9.817 1.00 97.00 380 ARG A O 1
ATOM 3012 N N . MET A 1 381 ? 9.504 -0.063 -8.097 1.00 98.38 381 MET A N 1
ATOM 3013 C CA . MET A 1 381 ? 9.359 -1.322 -8.817 1.00 98.38 381 MET A CA 1
ATOM 3014 C C . MET A 1 381 ? 7.897 -1.755 -8.936 1.00 98.38 381 MET A C 1
ATOM 3016 O O . MET A 1 381 ? 7.517 -2.293 -9.969 1.00 98.38 381 MET A O 1
ATOM 3020 N N . ARG A 1 382 ? 7.023 -1.388 -7.988 1.00 98.25 382 ARG A N 1
ATOM 3021 C CA . ARG A 1 382 ? 5.567 -1.505 -8.206 1.00 98.25 382 ARG A CA 1
ATOM 3022 C C . ARG A 1 382 ? 5.114 -0.673 -9.412 1.00 98.25 382 ARG A C 1
ATOM 3024 O O . ARG A 1 382 ? 4.363 -1.174 -10.243 1.00 98.25 382 ARG A O 1
ATOM 3031 N N . CYS A 1 383 ? 5.608 0.562 -9.554 1.00 97.62 383 CYS A N 1
ATOM 3032 C CA . CYS A 1 383 ? 5.337 1.380 -10.741 1.00 97.62 383 CYS A CA 1
ATOM 3033 C C . CYS A 1 383 ? 5.849 0.725 -12.028 1.00 97.62 383 CYS A C 1
ATOM 3035 O O . CYS A 1 383 ? 5.135 0.751 -13.026 1.00 97.62 383 CYS A O 1
ATOM 3037 N N . LEU A 1 384 ? 7.050 0.130 -12.006 1.00 98.56 384 LEU A N 1
ATOM 3038 C CA . LEU A 1 384 ? 7.595 -0.614 -13.144 1.00 98.56 384 LEU A CA 1
ATOM 3039 C C . LEU A 1 384 ? 6.655 -1.750 -13.561 1.00 98.56 384 LEU A C 1
ATOM 3041 O O . LEU A 1 384 ? 6.325 -1.834 -14.738 1.00 98.56 384 LEU A O 1
ATOM 3045 N N . LEU A 1 385 ? 6.197 -2.576 -12.616 1.00 98.75 385 LEU A N 1
ATOM 3046 C CA . LEU A 1 385 ? 5.322 -3.715 -12.907 1.00 98.75 385 LEU A CA 1
ATOM 3047 C C . LEU A 1 385 ? 4.006 -3.280 -13.560 1.00 98.75 385 LEU A C 1
ATOM 3049 O O . LEU A 1 385 ? 3.637 -3.812 -14.606 1.00 98.75 385 LEU A O 1
ATOM 3053 N N . VAL A 1 386 ? 3.331 -2.280 -12.983 1.00 98.12 386 VAL A N 1
ATOM 3054 C CA . VAL A 1 386 ? 2.056 -1.780 -13.524 1.00 98.12 386 VAL A CA 1
ATOM 3055 C C . VAL A 1 386 ? 2.265 -1.081 -14.864 1.00 98.12 386 VAL A C 1
ATOM 3057 O O . VAL A 1 386 ? 1.497 -1.309 -15.797 1.00 98.12 386 VAL A O 1
ATOM 3060 N N . SER A 1 387 ? 3.316 -0.267 -14.989 1.00 97.62 387 SER A N 1
ATOM 3061 C CA . SER A 1 387 ? 3.678 0.384 -16.248 1.00 97.62 387 SER A CA 1
ATOM 3062 C C . SER A 1 387 ? 3.935 -0.652 -17.341 1.00 97.62 387 SER A C 1
ATOM 3064 O O . SER A 1 387 ? 3.362 -0.544 -18.420 1.00 97.62 387 SER A O 1
ATOM 3066 N N . PHE A 1 388 ? 4.763 -1.662 -17.069 1.00 98.56 388 PHE A N 1
ATOM 3067 C CA . PHE A 1 388 ? 5.115 -2.683 -18.050 1.00 98.56 388 PHE A CA 1
ATOM 3068 C C . PHE A 1 388 ? 3.879 -3.424 -18.568 1.00 98.56 388 PHE A C 1
ATOM 3070 O O . PHE A 1 388 ? 3.657 -3.498 -19.778 1.00 98.56 388 PHE A O 1
ATOM 3077 N N . ALA A 1 389 ? 3.017 -3.878 -17.657 1.00 98.31 389 ALA A N 1
ATOM 3078 C CA . ALA A 1 389 ? 1.769 -4.530 -18.033 1.00 98.31 389 ALA A CA 1
ATOM 3079 C C . ALA A 1 389 ? 0.840 -3.596 -18.833 1.00 98.31 389 ALA A C 1
ATOM 3081 O O . ALA A 1 389 ? 0.282 -3.993 -19.852 1.00 98.31 389 ALA A O 1
ATOM 3082 N N . SER A 1 390 ? 0.722 -2.330 -18.425 1.00 97.31 390 SER A N 1
ATOM 3083 C CA . SER A 1 390 ? -0.254 -1.389 -18.991 1.00 97.31 390 SER A CA 1
ATOM 3084 C C . SER A 1 390 ? 0.152 -0.776 -20.336 1.00 97.31 390 SER A C 1
ATOM 3086 O O . SER A 1 390 ? -0.729 -0.407 -21.116 1.00 97.31 390 SER A O 1
ATOM 3088 N N . TYR A 1 391 ? 1.452 -0.603 -20.605 1.00 97.12 391 TYR A N 1
ATOM 3089 C CA . TYR A 1 391 ? 1.944 0.056 -21.826 1.00 97.12 391 TYR A CA 1
ATOM 3090 C C . TYR A 1 391 ? 2.666 -0.903 -22.769 1.00 97.12 391 TYR A C 1
ATOM 3092 O O . TYR A 1 391 ? 2.421 -0.858 -23.969 1.00 97.12 391 TYR A O 1
ATOM 3100 N N . GLN A 1 392 ? 3.547 -1.764 -22.260 1.00 97.12 392 GLN A N 1
ATOM 3101 C CA . GLN A 1 392 ? 4.311 -2.670 -23.114 1.00 97.12 392 GLN A CA 1
ATOM 3102 C C . GLN A 1 392 ? 3.501 -3.919 -23.475 1.00 97.12 392 GLN A C 1
ATOM 3104 O O . GLN A 1 392 ? 3.477 -4.318 -24.638 1.00 97.12 392 GLN A O 1
ATOM 3109 N N . LEU A 1 393 ? 2.788 -4.498 -22.504 1.00 98.12 393 LEU A N 1
ATOM 3110 C CA . LEU A 1 393 ? 1.914 -5.655 -22.745 1.00 98.12 393 LEU A CA 1
ATOM 3111 C C . LEU A 1 393 ? 0.488 -5.270 -23.148 1.00 98.12 393 LEU A C 1
ATOM 3113 O O . LEU A 1 393 ? -0.230 -6.096 -23.704 1.00 98.12 393 LEU A O 1
ATOM 3117 N N . TRP A 1 394 ? 0.117 -4.006 -22.933 1.00 97.56 394 TRP A N 1
ATOM 3118 C CA . TRP A 1 394 ? -1.191 -3.444 -23.274 1.00 97.56 394 TRP A CA 1
ATOM 3119 C C . TRP A 1 394 ? -2.379 -4.074 -22.521 1.00 97.56 394 TRP A C 1
ATOM 3121 O O . TRP A 1 394 ? -3.489 -4.122 -23.039 1.00 97.56 394 TRP A O 1
ATOM 3131 N N . LEU A 1 395 ? -2.154 -4.532 -21.287 1.00 97.69 395 LEU A N 1
ATOM 3132 C CA . LEU A 1 395 ? -3.155 -5.191 -20.441 1.00 97.69 395 LEU A CA 1
ATOM 3133 C C . LEU A 1 395 ? -3.974 -4.179 -19.625 1.00 97.69 395 LEU A C 1
ATOM 3135 O O . LEU A 1 395 ? -3.427 -3.200 -19.110 1.00 97.69 395 LEU A O 1
ATOM 3139 N N . ASP A 1 396 ? -5.284 -4.410 -19.490 1.00 97.12 396 ASP A N 1
ATOM 3140 C CA . ASP A 1 396 ? -6.157 -3.581 -18.647 1.00 97.12 396 ASP A CA 1
ATOM 3141 C C . ASP A 1 396 ? -5.855 -3.803 -17.157 1.00 97.12 396 ASP A C 1
ATOM 3143 O O . ASP A 1 396 ? -5.867 -4.932 -16.662 1.00 97.12 396 ASP A O 1
ATOM 3147 N N . TRP A 1 397 ? -5.635 -2.700 -16.434 1.00 96.44 397 TRP A N 1
ATOM 3148 C CA . TRP A 1 397 ? -5.353 -2.674 -15.003 1.00 96.44 397 TRP A CA 1
ATOM 3149 C C . TRP A 1 397 ? -6.416 -3.394 -14.172 1.00 96.44 397 TRP A C 1
ATOM 3151 O O . TRP A 1 397 ? -6.060 -3.987 -13.155 1.00 96.44 397 TRP A O 1
ATOM 3161 N N . ARG A 1 398 ? -7.683 -3.398 -14.606 1.00 96.31 398 ARG A N 1
ATOM 3162 C CA . ARG A 1 398 ? -8.801 -4.030 -13.881 1.00 96.31 398 ARG A CA 1
ATOM 3163 C C . ARG A 1 398 ? -8.599 -5.526 -13.672 1.00 96.31 398 ARG A C 1
ATOM 3165 O O . ARG A 1 398 ? -8.955 -6.061 -12.627 1.00 96.31 398 ARG A O 1
ATOM 3172 N N . ARG A 1 399 ? -7.985 -6.199 -14.649 1.00 96.12 399 ARG A N 1
ATOM 3173 C CA . ARG A 1 399 ? -7.639 -7.629 -14.577 1.00 96.12 399 ARG A CA 1
ATOM 3174 C C . ARG A 1 399 ? -6.368 -7.877 -13.756 1.00 96.12 399 ARG A C 1
ATOM 3176 O O . ARG A 1 399 ? -6.162 -8.976 -13.252 1.00 96.12 399 ARG A O 1
ATOM 3183 N N . LEU A 1 400 ? -5.526 -6.857 -13.581 1.00 97.50 400 LEU A N 1
ATOM 3184 C CA . LEU A 1 400 ? -4.277 -6.944 -12.816 1.00 97.50 400 LEU A CA 1
ATOM 3185 C C . LEU A 1 400 ? -4.490 -6.669 -11.322 1.00 97.50 400 LEU A C 1
ATOM 3187 O O . LEU A 1 400 ? -3.786 -7.225 -10.479 1.00 97.50 400 LEU A O 1
ATOM 3191 N N . THR A 1 401 ? -5.430 -5.788 -10.972 1.00 97.62 401 THR A N 1
ATOM 3192 C CA . THR A 1 401 ? -5.594 -5.307 -9.596 1.00 97.62 401 THR A CA 1
ATOM 3193 C C . THR A 1 401 ? -5.915 -6.389 -8.569 1.00 97.62 401 THR A C 1
ATOM 3195 O O . THR A 1 401 ? -5.293 -6.317 -7.506 1.00 97.62 401 THR A O 1
ATOM 3198 N N . PRO A 1 402 ? -6.792 -7.386 -8.821 1.00 96.94 402 PRO A N 1
ATOM 3199 C CA . PRO A 1 402 ? -7.102 -8.392 -7.807 1.00 96.94 402 PRO A CA 1
ATOM 3200 C C . PRO A 1 402 ? -5.883 -9.258 -7.479 1.00 96.94 402 PRO A C 1
ATOM 3202 O O . PRO A 1 402 ? -5.498 -9.380 -6.319 1.00 96.94 402 PRO A O 1
ATOM 3205 N N . VAL A 1 403 ? -5.170 -9.754 -8.499 1.00 96.69 403 VAL A N 1
ATOM 3206 C CA . VAL A 1 403 ? -3.968 -10.568 -8.269 1.00 96.69 403 VAL A CA 1
ATOM 3207 C C . VAL A 1 403 ? -2.861 -9.779 -7.575 1.00 96.69 403 VAL A C 1
ATOM 3209 O O . VAL A 1 403 ? -2.238 -10.272 -6.639 1.00 96.69 403 VAL A O 1
ATOM 3212 N N . MET A 1 404 ? -2.659 -8.517 -7.952 1.00 98.12 404 MET A N 1
ATOM 3213 C CA . MET A 1 404 ? -1.652 -7.675 -7.310 1.00 98.12 404 MET A CA 1
ATOM 3214 C C . MET A 1 404 ? -2.025 -7.328 -5.866 1.00 98.12 404 MET A C 1
ATOM 3216 O O . MET A 1 404 ? -1.136 -7.244 -5.022 1.00 98.12 404 MET A O 1
ATOM 3220 N N . ALA A 1 405 ? -3.315 -7.172 -5.552 1.00 98.00 405 ALA A N 1
ATOM 3221 C CA . ALA A 1 405 ? -3.782 -7.013 -4.175 1.00 98.00 405 ALA A CA 1
ATOM 3222 C C . ALA A 1 405 ? -3.406 -8.230 -3.319 1.00 98.00 405 ALA A C 1
ATOM 3224 O O . ALA A 1 405 ? -2.841 -8.063 -2.239 1.00 98.00 405 ALA A O 1
ATOM 3225 N N . ARG A 1 406 ? -3.591 -9.452 -3.842 1.00 96.94 406 ARG A N 1
ATOM 3226 C CA . ARG A 1 406 ? -3.148 -10.683 -3.165 1.00 96.94 406 ARG A CA 1
ATOM 3227 C C . ARG A 1 406 ? -1.650 -10.687 -2.914 1.00 96.94 406 ARG A C 1
ATOM 3229 O O . ARG A 1 406 ? -1.204 -11.127 -1.855 1.00 96.94 406 ARG A O 1
ATOM 3236 N N . LEU A 1 407 ? -0.858 -10.227 -3.879 1.00 97.31 407 LEU A N 1
ATOM 3237 C CA . LEU A 1 407 ? 0.600 -10.213 -3.783 1.00 97.31 407 LEU A CA 1
ATOM 3238 C C . LEU A 1 407 ? 1.135 -9.190 -2.776 1.00 97.31 407 LEU A C 1
ATOM 3240 O O . LEU A 1 407 ? 2.177 -9.426 -2.178 1.00 97.31 407 LEU A O 1
ATOM 3244 N N . PHE A 1 408 ? 0.430 -8.094 -2.522 1.00 97.94 408 PHE A N 1
ATOM 3245 C CA . PHE A 1 408 ? 0.874 -7.087 -1.563 1.00 97.94 408 PHE A CA 1
ATOM 3246 C C . PHE A 1 408 ? 0.398 -7.399 -0.150 1.00 97.94 408 PHE A C 1
ATOM 3248 O O . PHE A 1 408 ? -0.776 -7.239 0.159 1.00 97.94 408 PHE A O 1
ATOM 3255 N N . LEU A 1 409 ? 1.317 -7.768 0.749 1.00 97.81 409 LEU A N 1
ATOM 3256 C CA . LEU A 1 409 ? 1.009 -7.940 2.176 1.00 97.81 409 LEU A CA 1
ATOM 3257 C C . LEU A 1 409 ? 0.405 -6.663 2.787 1.00 97.81 409 LEU A C 1
ATOM 3259 O O . LEU A 1 409 ? -0.411 -6.723 3.699 1.00 97.81 409 LEU A O 1
ATOM 3263 N N . ASP A 1 410 ? 0.781 -5.508 2.240 1.00 97.81 410 ASP A N 1
ATOM 3264 C CA . ASP A 1 410 ? 0.295 -4.178 2.592 1.00 97.81 410 ASP A CA 1
ATOM 3265 C C . ASP A 1 410 ? -0.868 -3.688 1.712 1.00 97.81 410 ASP A C 1
ATOM 3267 O O . ASP A 1 410 ? -0.952 -2.497 1.396 1.00 97.81 410 ASP A O 1
ATOM 3271 N N . TYR A 1 411 ? -1.760 -4.594 1.298 1.00 97.75 411 TYR A N 1
ATOM 3272 C CA . TYR A 1 411 ? -2.928 -4.244 0.495 1.00 97.75 411 TYR A CA 1
ATOM 3273 C C . TYR A 1 411 ? -3.868 -3.273 1.229 1.00 97.75 411 TYR A C 1
ATOM 3275 O O . TYR A 1 411 ? -4.558 -3.606 2.197 1.00 97.75 411 TYR A O 1
ATOM 3283 N N . GLU A 1 412 ? -3.915 -2.056 0.694 1.00 97.12 412 GLU A N 1
ATOM 3284 C CA . GLU A 1 412 ? -4.751 -0.949 1.139 1.00 97.12 412 GLU A CA 1
ATOM 3285 C C . GLU A 1 412 ? -5.573 -0.455 -0.062 1.00 97.12 412 GLU A C 1
ATOM 3287 O O . GLU A 1 412 ? -4.996 0.194 -0.945 1.00 97.12 412 GLU A O 1
ATOM 3292 N N . PRO A 1 413 ? -6.890 -0.739 -0.131 1.00 96.81 413 PRO A N 1
ATOM 3293 C CA . PRO A 1 413 ? -7.742 -0.346 -1.255 1.00 96.81 413 PRO A CA 1
ATOM 3294 C C . PRO A 1 413 ? -7.607 1.133 -1.623 1.00 96.81 413 PRO A C 1
ATOM 3296 O O . PRO A 1 413 ? -7.473 1.474 -2.801 1.00 96.81 413 PRO A O 1
ATOM 3299 N N . GLY A 1 414 ? -7.562 2.005 -0.608 1.00 95.25 414 GLY A N 1
ATOM 3300 C CA . GLY A 1 414 ? -7.453 3.450 -0.786 1.00 95.25 414 GLY A CA 1
ATOM 3301 C C . GLY A 1 414 ? -6.168 3.901 -1.484 1.00 95.25 414 GLY A C 1
ATOM 3302 O O . GLY A 1 414 ? -6.156 4.923 -2.161 1.00 95.25 414 GLY A O 1
ATOM 3303 N N . ILE A 1 415 ? -5.084 3.132 -1.380 1.00 96.19 415 ILE A N 1
ATOM 3304 C CA . ILE A 1 415 ? -3.835 3.397 -2.106 1.00 96.19 415 ILE A CA 1
ATOM 3305 C C . ILE A 1 415 ? -3.824 2.647 -3.438 1.00 96.19 415 ILE A C 1
ATOM 3307 O O . ILE A 1 415 ? -3.408 3.212 -4.450 1.00 96.19 415 ILE A O 1
ATOM 3311 N N . HIS A 1 416 ? -4.260 1.386 -3.425 1.00 97.75 416 HIS A N 1
ATOM 3312 C CA . HIS A 1 416 ? -4.109 0.423 -4.512 1.00 97.75 416 HIS A CA 1
ATOM 3313 C C . HIS A 1 416 ? -4.737 0.920 -5.810 1.00 97.75 416 HIS A C 1
ATOM 3315 O O . HIS A 1 416 ? -4.017 1.156 -6.779 1.00 97.75 416 HIS A O 1
ATOM 3321 N N . TYR A 1 417 ? -6.048 1.167 -5.825 1.00 97.69 417 TYR A N 1
ATOM 3322 C CA . TYR A 1 417 ? -6.754 1.512 -7.062 1.00 97.69 417 TYR A CA 1
ATOM 3323 C C . TYR A 1 417 ? -6.338 2.873 -7.640 1.00 97.69 417 TYR A C 1
ATOM 3325 O O . TYR A 1 417 ? -5.980 2.929 -8.822 1.00 97.69 417 TYR A O 1
ATOM 3333 N N . PRO A 1 418 ? -6.249 3.966 -6.848 1.00 95.44 418 PRO A N 1
ATOM 3334 C CA 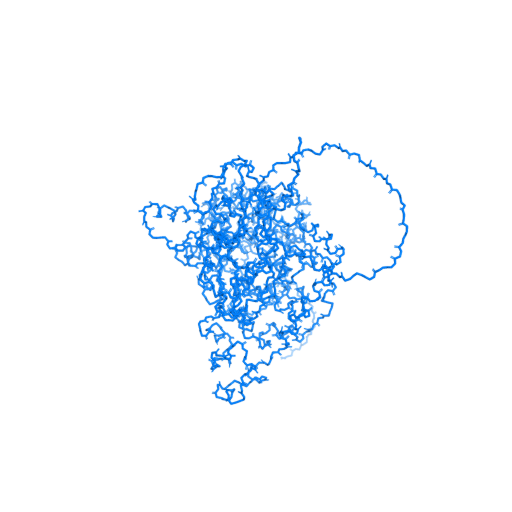. PRO A 1 418 ? -5.768 5.240 -7.377 1.00 95.44 418 PRO A CA 1
ATOM 3335 C C . PRO A 1 418 ? -4.330 5.185 -7.914 1.00 95.44 418 PRO A C 1
ATOM 3337 O O . PRO A 1 418 ? -4.010 5.873 -8.887 1.00 95.44 418 PRO A O 1
ATOM 3340 N N . GLN A 1 419 ? -3.444 4.394 -7.295 1.00 95.62 419 GLN A N 1
ATOM 3341 C CA . GLN A 1 419 ? -2.078 4.211 -7.793 1.00 95.62 419 GLN A CA 1
ATOM 3342 C C . GLN A 1 419 ? -2.039 3.368 -9.063 1.00 95.62 419 GLN A C 1
ATOM 3344 O O . GLN A 1 419 ? -1.313 3.735 -9.984 1.00 95.62 419 GLN A O 1
ATOM 3349 N N . PHE A 1 420 ? -2.823 2.290 -9.152 1.00 96.88 420 PHE A N 1
ATOM 3350 C CA . PHE A 1 420 ? -2.908 1.477 -10.366 1.00 96.88 420 PHE A CA 1
ATOM 3351 C C . PHE A 1 420 ? -3.339 2.313 -11.563 1.00 96.88 420 PHE A C 1
ATOM 3353 O O . PHE A 1 420 ? -2.623 2.336 -12.560 1.00 96.88 420 PHE A O 1
ATOM 3360 N N . GLN A 1 421 ? -4.418 3.088 -11.436 1.00 96.38 421 GLN A N 1
ATOM 3361 C CA . GLN A 1 421 ? -4.854 3.983 -12.511 1.00 96.38 421 GLN A CA 1
ATOM 3362 C C . GLN A 1 421 ? -3.797 5.040 -12.854 1.00 96.38 421 GLN A C 1
ATOM 3364 O O . GLN A 1 421 ? -3.558 5.334 -14.026 1.00 96.38 421 GLN A O 1
ATOM 3369 N N . MET A 1 422 ? -3.104 5.590 -11.848 1.00 95.31 422 MET A N 1
ATOM 3370 C CA . MET A 1 422 ? -2.020 6.550 -12.079 1.00 95.31 422 MET A CA 1
ATOM 3371 C C . MET A 1 422 ? -0.879 5.942 -12.899 1.00 95.31 422 MET A C 1
ATOM 3373 O O . MET A 1 422 ? -0.386 6.592 -13.820 1.00 95.31 422 MET A O 1
ATOM 3377 N N . GLN A 1 423 ? -0.456 4.715 -12.584 1.00 96.62 423 GLN A N 1
ATOM 3378 C CA . GLN A 1 423 ? 0.621 4.050 -13.321 1.00 96.62 423 GLN A CA 1
ATOM 3379 C C . GLN A 1 423 ? 0.144 3.509 -14.674 1.00 96.62 423 GLN A C 1
ATOM 3381 O O . GLN A 1 423 ? 0.903 3.564 -15.637 1.00 96.62 423 GLN A O 1
ATOM 3386 N N . ALA A 1 424 ? -1.118 3.092 -14.788 1.00 96.19 424 ALA A N 1
ATOM 3387 C CA . ALA A 1 424 ? -1.746 2.685 -16.044 1.00 96.19 424 ALA A CA 1
ATOM 3388 C C . ALA A 1 424 ? -2.066 3.863 -16.983 1.00 96.19 424 ALA A C 1
ATOM 3390 O O . ALA A 1 424 ? -2.396 3.641 -18.150 1.00 96.19 424 ALA A O 1
ATOM 3391 N N . GLY A 1 425 ? -1.956 5.103 -16.489 1.00 94.62 425 GLY A N 1
ATOM 3392 C CA . GLY A 1 425 ? -2.077 6.336 -17.268 1.00 94.62 425 GLY A CA 1
ATOM 3393 C C . GLY A 1 425 ? -3.505 6.847 -17.449 1.00 94.62 425 GLY A C 1
ATOM 3394 O O . GLY A 1 425 ? -3.710 7.760 -18.248 1.00 94.62 425 GLY A O 1
ATOM 3395 N N . THR A 1 426 ? -4.480 6.297 -16.723 1.00 94.38 426 THR A N 1
ATOM 3396 C CA . THR A 1 426 ? -5.917 6.508 -16.972 1.00 94.38 426 THR A CA 1
ATOM 3397 C C . THR A 1 426 ? -6.568 7.569 -16.078 1.00 94.38 426 THR A C 1
ATOM 3399 O O . THR A 1 426 ? -7.770 7.796 -16.154 1.00 94.38 426 THR A O 1
ATOM 3402 N N . THR A 1 427 ? -5.787 8.285 -15.260 1.00 92.19 427 THR A N 1
ATOM 3403 C CA . THR A 1 427 ? -6.321 9.351 -14.387 1.00 92.19 427 THR A CA 1
ATOM 3404 C C . THR A 1 427 ? -6.623 10.660 -15.116 1.00 92.19 427 THR A C 1
ATOM 3406 O O . THR A 1 427 ? -7.291 11.522 -14.559 1.00 92.19 427 THR A O 1
ATOM 3409 N N . GLY A 1 428 ? -6.060 10.885 -16.308 1.00 87.25 428 GLY A N 1
ATOM 3410 C CA . GLY A 1 428 ? -6.211 12.132 -17.078 1.00 87.25 428 GLY A CA 1
ATOM 3411 C C . GLY A 1 428 ? -5.471 13.363 -16.530 1.00 87.25 428 GLY A C 1
ATOM 3412 O O . GLY A 1 428 ? -5.106 14.239 -17.305 1.00 87.25 428 GLY A O 1
ATOM 3413 N N . ILE A 1 429 ? -5.173 13.410 -15.229 1.00 85.06 429 ILE A N 1
ATOM 3414 C CA . ILE A 1 429 ? -4.591 14.585 -14.548 1.00 85.06 429 ILE A CA 1
ATOM 3415 C C . ILE A 1 429 ? -3.081 14.480 -14.287 1.00 85.06 429 ILE A C 1
ATOM 3417 O O . ILE A 1 429 ? -2.440 15.441 -13.860 1.00 85.06 429 ILE A O 1
ATOM 3421 N N . ASN A 1 430 ? -2.491 13.302 -14.502 1.00 83.62 430 ASN A N 1
ATOM 3422 C CA . ASN A 1 430 ? -1.065 13.053 -14.304 1.00 83.62 430 ASN A CA 1
ATOM 3423 C C . ASN A 1 430 ? -0.356 12.864 -15.649 1.00 83.62 430 ASN A C 1
ATOM 3425 O O . ASN A 1 430 ? -0.884 12.239 -16.567 1.00 83.62 430 ASN A O 1
ATOM 3429 N N . ALA A 1 431 ? 0.886 13.346 -15.747 1.00 78.88 431 ALA A N 1
ATOM 3430 C CA . ALA A 1 431 ? 1.738 13.037 -16.891 1.00 78.88 431 ALA A CA 1
ATOM 3431 C C . ALA A 1 431 ? 1.952 11.517 -17.004 1.00 78.88 431 ALA A C 1
ATOM 3433 O O . ALA A 1 431 ? 2.273 10.873 -16.001 1.00 78.88 431 ALA A O 1
ATOM 3434 N N . THR A 1 432 ? 1.828 10.959 -18.216 1.00 82.75 432 THR A N 1
ATOM 3435 C CA . THR A 1 432 ? 2.147 9.541 -18.461 1.00 82.75 432 THR A CA 1
ATOM 3436 C C . THR A 1 432 ? 3.605 9.291 -18.132 1.00 82.75 432 THR A C 1
ATOM 3438 O O . THR A 1 432 ? 4.491 9.982 -18.638 1.00 82.75 432 THR A O 1
ATOM 3441 N N . ARG A 1 433 ? 3.861 8.277 -17.311 1.00 86.69 433 ARG A N 1
ATOM 3442 C CA . ARG A 1 433 ? 5.209 7.804 -17.012 1.00 86.69 433 ARG A CA 1
ATOM 3443 C C . ARG A 1 433 ? 5.316 6.355 -17.453 1.00 86.69 433 ARG A C 1
ATOM 3445 O O . ARG A 1 433 ? 4.844 5.470 -16.752 1.00 86.69 433 ARG A O 1
ATOM 3452 N N . ILE A 1 434 ? 5.932 6.143 -18.612 1.00 93.25 434 ILE A N 1
ATOM 3453 C CA . ILE A 1 434 ? 6.248 4.803 -19.109 1.00 93.25 434 ILE A CA 1
ATOM 3454 C C . ILE A 1 434 ? 7.650 4.453 -18.614 1.00 93.25 434 ILE A C 1
ATOM 3456 O O . ILE A 1 434 ? 8.632 5.092 -18.997 1.00 93.25 434 ILE A O 1
ATOM 3460 N N . TYR A 1 435 ? 7.739 3.473 -17.721 1.00 94.94 435 TYR A N 1
ATOM 3461 C CA . TYR A 1 435 ? 9.003 3.000 -17.171 1.00 94.94 435 TYR A CA 1
ATOM 3462 C C . TYR A 1 435 ? 9.714 2.101 -18.188 1.00 94.94 435 TYR A C 1
ATOM 3464 O O . TYR A 1 435 ? 9.092 1.232 -18.797 1.00 94.94 435 TYR A O 1
ATOM 3472 N N . SER A 1 436 ? 11.022 2.311 -18.361 1.00 95.81 436 SER A N 1
ATOM 3473 C CA . SER A 1 436 ? 11.886 1.427 -19.152 1.00 95.81 436 SER A CA 1
ATOM 3474 C C . SER A 1 436 ? 12.451 0.332 -18.243 1.00 95.81 436 SER A C 1
ATOM 3476 O O . SER A 1 436 ? 13.203 0.678 -17.326 1.00 95.81 436 SER A O 1
ATOM 3478 N N . PRO A 1 437 ? 12.136 -0.960 -18.474 1.00 97.00 437 PRO A N 1
ATOM 3479 C CA . PRO A 1 437 ? 12.719 -2.064 -17.712 1.00 97.00 437 PRO A CA 1
ATOM 3480 C C . PRO A 1 437 ? 14.246 -2.032 -17.708 1.00 97.00 437 PRO A C 1
ATOM 3482 O O . PRO A 1 437 ? 14.849 -2.176 -16.649 1.00 97.00 437 PRO A O 1
ATOM 3485 N N . ALA A 1 438 ? 14.850 -1.744 -18.865 1.00 96.00 438 ALA A N 1
ATOM 3486 C CA . ALA A 1 438 ? 16.297 -1.677 -19.024 1.00 96.00 438 ALA A CA 1
ATOM 3487 C C . ALA A 1 438 ? 16.923 -0.611 -18.119 1.00 96.00 438 ALA A C 1
ATOM 3489 O O . ALA A 1 438 ? 17.789 -0.903 -17.300 1.00 96.00 438 ALA A O 1
ATOM 3490 N N . LYS A 1 439 ? 16.382 0.611 -18.164 1.00 96.44 439 LYS A N 1
ATOM 3491 C CA . LYS A 1 439 ? 16.864 1.699 -17.310 1.00 96.44 439 LYS A CA 1
ATOM 3492 C C . LYS A 1 439 ? 16.657 1.408 -15.821 1.00 96.44 439 LYS A C 1
ATOM 3494 O O . LYS A 1 439 ? 17.464 1.815 -14.995 1.00 96.44 439 LYS A O 1
ATOM 3499 N N . GLN A 1 440 ? 15.555 0.748 -15.455 1.00 97.75 440 GLN A N 1
ATOM 3500 C CA . GLN A 1 440 ? 15.342 0.351 -14.061 1.00 97.75 440 GLN A CA 1
ATOM 3501 C C . GLN A 1 440 ? 16.326 -0.737 -13.616 1.00 97.75 440 GLN A C 1
ATOM 3503 O O . GLN A 1 440 ? 16.730 -0.708 -12.460 1.00 97.75 440 GLN A O 1
ATOM 3508 N N . ALA A 1 441 ? 16.742 -1.645 -14.502 1.00 97.69 441 ALA A N 1
ATOM 3509 C CA . ALA A 1 441 ? 17.810 -2.595 -14.207 1.00 97.69 441 ALA A CA 1
ATOM 3510 C C . ALA A 1 441 ? 19.126 -1.855 -13.923 1.00 97.69 441 ALA A C 1
ATOM 3512 O O . ALA A 1 441 ? 19.671 -1.971 -12.830 1.00 97.69 441 ALA A O 1
ATOM 3513 N N . GLU A 1 442 ? 19.577 -1.030 -14.872 1.00 97.25 442 GLU A N 1
ATOM 3514 C CA . GLU A 1 442 ? 20.843 -0.283 -14.800 1.00 97.25 442 GLU A CA 1
ATOM 3515 C C . GLU A 1 442 ? 20.934 0.615 -13.561 1.00 97.25 442 GLU A C 1
ATOM 3517 O O . GLU A 1 442 ? 21.947 0.629 -12.867 1.00 97.25 442 GLU A O 1
ATOM 3522 N N . ASP A 1 443 ? 19.871 1.371 -13.271 1.00 96.56 443 ASP A N 1
ATOM 3523 C CA . ASP A 1 443 ? 19.897 2.363 -12.197 1.00 96.56 443 ASP A CA 1
ATOM 3524 C C . ASP A 1 443 ? 19.706 1.729 -10.802 1.00 96.56 443 ASP A C 1
ATOM 3526 O O . ASP A 1 443 ? 20.027 2.363 -9.790 1.00 96.56 443 ASP A O 1
ATOM 3530 N N . HIS A 1 444 ? 19.080 0.545 -10.704 1.00 97.31 444 HIS A N 1
ATOM 3531 C CA . HIS A 1 444 ? 18.487 0.085 -9.440 1.00 97.31 444 HIS A CA 1
ATOM 3532 C C . HIS A 1 444 ? 18.712 -1.384 -9.070 1.00 97.31 444 HIS A C 1
ATOM 3534 O O . HIS A 1 444 ? 18.476 -1.719 -7.906 1.00 97.31 444 HIS A O 1
ATOM 3540 N N . ALA A 1 445 ? 19.167 -2.248 -9.977 1.00 96.31 445 ALA A N 1
ATOM 3541 C CA . ALA A 1 445 ? 19.381 -3.664 -9.667 1.00 96.31 445 ALA A CA 1
ATOM 3542 C C . ALA A 1 445 ? 20.672 -3.949 -8.873 1.00 96.31 445 ALA A C 1
ATOM 3544 O O . ALA A 1 445 ? 20.840 -5.076 -8.415 1.00 96.31 445 ALA A O 1
ATOM 3545 N N . GLY A 1 446 ? 21.535 -2.944 -8.688 1.00 95.50 446 GLY A N 1
ATOM 3546 C CA . GLY A 1 446 ? 22.851 -3.065 -8.052 1.00 95.50 446 GLY A CA 1
ATOM 3547 C C . GLY A 1 446 ? 23.998 -2.938 -9.065 1.00 95.50 446 GLY A C 1
ATOM 3548 O O . GLY A 1 446 ? 23.752 -2.826 -10.267 1.00 95.50 446 GLY A O 1
ATOM 3549 N N . GLY A 1 447 ? 25.246 -2.868 -8.590 1.00 93.50 447 GLY A N 1
ATOM 3550 C CA . GLY A 1 447 ? 26.415 -2.599 -9.444 1.00 93.50 447 GLY A CA 1
ATOM 3551 C C . GLY A 1 447 ? 26.709 -3.719 -10.449 1.00 93.50 447 GLY A C 1
ATOM 3552 O O . GLY A 1 447 ? 27.157 -3.443 -11.570 1.00 93.50 447 GLY A O 1
ATOM 3553 N N . ASP A 1 448 ? 26.386 -4.952 -10.062 1.00 94.06 448 ASP A N 1
ATOM 3554 C CA . ASP A 1 448 ? 26.466 -6.174 -10.867 1.00 94.06 448 ASP A CA 1
ATOM 3555 C C . ASP A 1 448 ? 25.091 -6.860 -10.998 1.00 94.06 448 ASP A C 1
ATOM 3557 O O . ASP A 1 448 ? 24.978 -8.071 -11.169 1.00 94.06 448 ASP A O 1
ATOM 3561 N N . TYR A 1 449 ? 24.014 -6.071 -10.927 1.00 97.81 449 TYR A N 1
ATOM 3562 C CA . TYR A 1 449 ? 22.637 -6.555 -11.047 1.00 97.81 449 TYR A CA 1
ATOM 3563 C C . TYR A 1 449 ? 22.268 -7.647 -10.026 1.00 97.81 449 TYR A C 1
ATOM 3565 O O . TYR A 1 449 ? 21.486 -8.554 -10.317 1.00 97.81 449 TYR A O 1
ATOM 3573 N N . GLU A 1 450 ? 22.790 -7.534 -8.806 1.00 98.12 450 GLU A N 1
ATOM 3574 C CA . GLU A 1 450 ? 22.629 -8.475 -7.696 1.00 98.12 450 GLU A CA 1
ATOM 3575 C C . GLU A 1 450 ? 21.157 -8.816 -7.424 1.00 98.12 450 GLU A C 1
ATOM 3577 O O . GLU A 1 450 ? 20.822 -9.955 -7.096 1.00 98.12 450 GLU A O 1
ATOM 3582 N N . PHE A 1 451 ? 20.253 -7.845 -7.590 1.00 98.31 451 PHE A N 1
ATOM 3583 C CA . PHE A 1 451 ? 18.818 -8.082 -7.454 1.00 98.31 451 PHE A CA 1
ATOM 3584 C C . PHE A 1 451 ? 18.276 -9.025 -8.536 1.00 98.31 451 PHE A C 1
ATOM 3586 O O . PHE A 1 451 ? 17.468 -9.898 -8.230 1.00 98.31 451 PHE A O 1
ATOM 3593 N N . ILE A 1 452 ? 18.710 -8.868 -9.789 1.00 98.62 452 ILE A N 1
ATOM 3594 C CA . ILE A 1 452 ? 18.270 -9.728 -10.894 1.00 98.62 452 ILE A CA 1
ATOM 3595 C C . ILE A 1 452 ? 18.841 -11.130 -10.706 1.00 98.62 452 ILE A C 1
ATOM 3597 O O . ILE A 1 452 ? 18.064 -12.078 -10.699 1.00 98.62 452 ILE A O 1
ATOM 3601 N N . ARG A 1 453 ? 20.150 -11.258 -10.449 1.00 98.12 453 ARG A N 1
ATOM 3602 C CA . ARG A 1 453 ? 20.799 -12.562 -10.220 1.00 98.12 453 ARG A CA 1
ATOM 3603 C C . ARG A 1 453 ? 20.131 -13.344 -9.085 1.00 98.12 453 ARG A C 1
ATOM 3605 O O . ARG A 1 453 ? 19.894 -14.537 -9.214 1.00 98.12 453 ARG A O 1
ATOM 3612 N N . ARG A 1 454 ? 19.750 -12.662 -7.997 1.00 97.75 454 ARG A N 1
ATOM 3613 C CA . ARG A 1 454 ? 19.068 -13.286 -6.850 1.00 97.75 454 ARG A CA 1
ATOM 3614 C C . ARG A 1 454 ? 17.706 -13.879 -7.202 1.00 97.75 454 ARG A C 1
ATOM 3616 O O . ARG A 1 454 ? 17.341 -14.918 -6.663 1.00 97.75 454 ARG A O 1
ATOM 3623 N N . TRP A 1 455 ? 16.919 -13.182 -8.018 1.00 98.19 455 TRP A N 1
ATOM 3624 C CA . TRP A 1 455 ? 15.518 -13.542 -8.265 1.00 98.19 455 TRP A CA 1
ATOM 3625 C C . TRP A 1 455 ? 15.290 -14.245 -9.602 1.00 98.19 455 TRP A C 1
ATOM 3627 O O . TRP A 1 455 ? 14.225 -14.823 -9.811 1.00 98.19 455 TRP A O 1
ATOM 3637 N N . VAL A 1 456 ? 16.284 -14.224 -10.484 1.00 98.50 456 VAL A N 1
ATOM 3638 C CA . VAL A 1 456 ? 16.309 -14.917 -11.771 1.00 98.50 456 VAL A CA 1
ATOM 3639 C C . VAL A 1 456 ? 17.606 -15.735 -11.823 1.00 98.50 456 VAL A C 1
ATOM 3641 O O . VAL A 1 456 ? 18.550 -15.338 -12.507 1.00 98.50 456 VAL A O 1
ATOM 3644 N N . PRO A 1 457 ? 17.701 -16.823 -11.033 1.00 97.81 457 PRO A N 1
ATOM 3645 C CA . PRO A 1 457 ? 18.943 -17.580 -10.861 1.00 97.81 457 PRO A CA 1
ATOM 3646 C C . PRO A 1 457 ? 19.454 -18.199 -12.165 1.00 97.81 457 PRO A C 1
ATOM 3648 O O . PRO A 1 457 ? 20.654 -18.374 -12.330 1.00 97.81 457 PRO A O 1
ATOM 3651 N N . GLU A 1 458 ? 18.581 -18.456 -13.140 1.00 98.00 458 GLU A N 1
ATOM 3652 C CA . GLU A 1 458 ? 18.998 -18.886 -14.478 1.00 98.00 458 GLU A CA 1
ATOM 3653 C C . GLU A 1 458 ? 19.859 -17.836 -15.214 1.00 98.00 458 GLU A C 1
ATOM 3655 O O . GLU A 1 458 ? 20.587 -18.178 -16.139 1.00 98.00 458 GLU A O 1
ATOM 3660 N N . LEU A 1 459 ? 19.838 -16.566 -14.784 1.00 98.31 459 LEU A N 1
ATOM 3661 C CA . LEU A 1 459 ? 20.712 -15.502 -15.289 1.00 98.31 459 LEU A CA 1
ATOM 3662 C C . LEU A 1 459 ? 21.958 -15.275 -14.414 1.00 98.31 459 LEU A C 1
ATOM 3664 O O . LEU A 1 459 ? 22.730 -14.357 -14.685 1.00 98.31 459 LEU A O 1
ATOM 3668 N N . GLU A 1 460 ? 22.191 -16.070 -13.367 1.00 97.50 460 GLU A N 1
ATOM 3669 C CA . GLU A 1 460 ? 23.270 -15.836 -12.396 1.00 97.50 460 GLU A CA 1
ATOM 3670 C C . GLU A 1 460 ? 24.663 -15.805 -13.036 1.00 97.50 460 GLU A C 1
ATOM 3672 O O . GLU A 1 460 ? 25.491 -14.999 -12.622 1.00 97.50 460 GLU A O 1
ATOM 3677 N N . GLN A 1 461 ? 24.907 -16.612 -14.069 1.00 97.50 461 GLN A N 1
ATOM 3678 C CA . GLN A 1 461 ? 26.190 -16.665 -14.786 1.00 97.50 461 GLN A CA 1
ATOM 3679 C C . GLN A 1 461 ? 26.235 -15.748 -16.020 1.00 97.50 461 GLN A C 1
ATOM 3681 O O . GLN A 1 461 ? 27.246 -15.689 -16.717 1.00 97.50 461 GLN A O 1
ATOM 3686 N N . VAL A 1 462 ? 25.159 -15.008 -16.317 1.00 98.00 462 VAL A N 1
ATOM 3687 C CA . VAL A 1 462 ? 25.120 -14.117 -17.486 1.00 98.00 462 VAL A CA 1
ATOM 3688 C C . VAL A 1 462 ? 26.088 -12.941 -17.287 1.00 98.00 462 VAL A C 1
ATOM 3690 O O . VAL A 1 462 ? 26.030 -12.275 -16.241 1.00 98.00 462 VAL A O 1
ATOM 3693 N N . PRO A 1 463 ? 26.958 -12.637 -18.273 1.00 97.38 463 PRO A N 1
ATOM 3694 C CA . PRO A 1 463 ? 27.869 -11.500 -18.197 1.00 97.38 463 PRO A CA 1
ATOM 3695 C C . PRO A 1 463 ? 27.138 -10.172 -17.999 1.00 97.38 463 PRO A C 1
ATOM 3697 O O . PRO A 1 463 ? 26.035 -9.948 -18.511 1.00 97.38 463 PRO A O 1
ATOM 3700 N N . ARG A 1 464 ? 27.769 -9.260 -17.256 1.00 97.06 464 ARG A N 1
ATOM 3701 C CA . ARG A 1 464 ? 27.179 -7.982 -16.834 1.00 97.06 464 ARG A CA 1
ATOM 3702 C C . ARG A 1 464 ? 26.665 -7.151 -18.015 1.00 97.06 464 ARG A C 1
ATOM 3704 O O . ARG A 1 464 ? 25.609 -6.530 -17.919 1.00 97.06 464 ARG A O 1
ATOM 3711 N N . GLU A 1 465 ? 27.394 -7.137 -19.125 1.00 96.94 465 GLU A N 1
ATOM 3712 C CA . GLU A 1 465 ? 27.064 -6.419 -20.359 1.00 96.94 465 GLU A CA 1
ATOM 3713 C C . GLU A 1 465 ? 25.787 -6.923 -21.047 1.00 96.94 465 GLU A C 1
ATOM 3715 O O . GLU A 1 465 ? 25.159 -6.175 -21.795 1.00 96.94 465 GLU A O 1
ATOM 3720 N N . HIS A 1 466 ? 25.372 -8.159 -20.764 1.00 97.69 466 HIS A N 1
ATOM 3721 C CA . HIS A 1 466 ? 24.189 -8.784 -21.348 1.00 97.69 466 HIS A CA 1
ATOM 3722 C C . HIS A 1 466 ? 23.014 -8.899 -20.374 1.00 97.69 466 HIS A C 1
ATOM 3724 O O . HIS A 1 466 ? 21.900 -9.171 -20.808 1.00 97.69 466 HIS A O 1
ATOM 3730 N N . MET A 1 467 ? 23.214 -8.634 -19.080 1.00 97.56 467 MET A N 1
ATOM 3731 C CA . MET A 1 467 ? 22.191 -8.823 -18.045 1.00 97.56 467 MET A CA 1
ATOM 3732 C C . MET A 1 467 ? 20.888 -8.051 -18.300 1.00 97.56 467 MET A C 1
ATOM 3734 O O . MET A 1 467 ? 19.805 -8.509 -17.949 1.00 97.56 467 MET A O 1
ATOM 3738 N N . VAL A 1 468 ? 20.971 -6.869 -18.910 1.00 97.31 468 VAL A N 1
ATOM 3739 C CA . VAL A 1 468 ? 19.789 -6.041 -19.193 1.00 97.31 468 VAL A CA 1
ATOM 3740 C C . VAL A 1 468 ? 18.971 -6.606 -20.357 1.00 97.31 468 VAL A C 1
ATOM 3742 O O . VAL A 1 468 ? 17.740 -6.544 -20.350 1.00 97.31 468 VAL A O 1
ATOM 3745 N N . GLU A 1 469 ? 19.653 -7.167 -21.353 1.00 97.00 469 GLU A N 1
ATOM 3746 C CA . GLU A 1 469 ? 19.075 -7.669 -22.599 1.00 97.00 469 GLU A CA 1
ATOM 3747 C C . GLU A 1 469 ? 19.701 -9.028 -22.962 1.00 97.00 469 GLU A C 1
ATOM 3749 O O . GLU A 1 469 ? 20.417 -9.138 -23.961 1.00 97.00 469 GLU A O 1
ATOM 3754 N N . PRO A 1 470 ? 19.427 -10.090 -22.179 1.00 97.81 470 PRO A N 1
ATOM 3755 C CA . PRO A 1 470 ? 20.108 -11.378 -22.329 1.00 97.81 470 PRO A CA 1
ATOM 3756 C C . PRO A 1 470 ? 19.801 -12.047 -23.676 1.00 97.81 470 PRO A C 1
ATOM 3758 O O . PRO A 1 470 ? 20.617 -12.786 -24.213 1.00 97.81 470 PRO A O 1
ATOM 3761 N N . HIS A 1 471 ? 18.676 -11.698 -24.302 1.00 97.25 471 HIS A N 1
ATOM 3762 C CA . HIS A 1 471 ? 18.319 -12.112 -25.661 1.00 97.25 471 HIS A CA 1
ATOM 3763 C C . HIS A 1 471 ? 19.282 -11.633 -26.756 1.00 97.25 471 HIS A C 1
ATOM 3765 O O . HIS A 1 471 ? 19.231 -12.149 -27.869 1.00 97.25 471 HIS A O 1
ATOM 3771 N N . LYS A 1 472 ? 20.156 -10.661 -26.465 1.00 97.19 472 LYS A N 1
ATOM 3772 C CA . LYS A 1 472 ? 21.210 -10.202 -27.381 1.00 97.19 472 LYS A CA 1
ATOM 3773 C C . LYS A 1 472 ? 22.521 -10.976 -27.222 1.00 97.19 472 LYS A C 1
ATOM 3775 O O . LYS A 1 472 ? 23.471 -10.683 -27.943 1.00 97.19 472 LYS A O 1
ATOM 3780 N N . MET A 1 473 ? 22.598 -11.935 -26.294 1.00 97.94 473 MET A N 1
ATOM 3781 C CA . MET A 1 473 ? 23.783 -12.777 -26.136 1.00 97.94 473 MET A CA 1
ATOM 3782 C C . MET A 1 473 ? 24.045 -13.595 -27.408 1.00 97.94 473 MET A C 1
ATOM 3784 O O . MET A 1 473 ? 23.140 -14.298 -27.875 1.00 97.94 473 MET A O 1
ATOM 3788 N N . PRO A 1 474 ? 25.282 -13.591 -27.935 1.00 98.00 474 PRO A N 1
ATOM 3789 C CA . PRO A 1 474 ? 25.677 -14.516 -28.987 1.00 98.00 474 PRO A CA 1
ATOM 3790 C C . PRO A 1 474 ? 25.520 -15.981 -28.540 1.00 98.00 474 PRO A C 1
ATOM 3792 O O . PRO A 1 474 ? 25.731 -16.281 -27.363 1.00 98.00 474 PRO A O 1
ATOM 3795 N N . PRO A 1 475 ? 25.263 -16.931 -29.460 1.00 97.56 475 PRO A N 1
ATOM 3796 C CA . PRO A 1 475 ? 25.127 -18.350 -29.111 1.00 97.56 475 PRO A CA 1
ATOM 3797 C C . PRO A 1 475 ? 26.342 -18.954 -28.387 1.00 97.56 475 PRO A C 1
ATOM 3799 O O . PRO A 1 475 ? 26.203 -19.898 -27.616 1.00 97.56 475 PRO A O 1
ATOM 3802 N N . ALA A 1 476 ? 27.551 -18.434 -28.627 1.00 97.75 476 ALA A N 1
ATOM 3803 C CA . ALA A 1 476 ? 28.746 -18.857 -27.894 1.00 97.75 476 ALA A CA 1
ATOM 3804 C C . ALA A 1 476 ? 28.672 -18.474 -26.407 1.00 97.75 476 ALA A C 1
ATOM 3806 O O . ALA A 1 476 ? 28.892 -19.334 -25.562 1.00 97.75 476 ALA A O 1
ATOM 3807 N N . VAL A 1 477 ? 28.267 -17.234 -26.108 1.00 98.12 477 VAL A N 1
ATOM 3808 C CA . VAL A 1 477 ? 28.121 -16.728 -24.735 1.00 98.12 477 VAL A CA 1
ATOM 3809 C C . VAL A 1 477 ? 27.005 -17.468 -23.999 1.00 98.12 477 VAL A C 1
ATOM 3811 O O . VAL A 1 477 ? 27.207 -17.872 -22.864 1.00 98.12 477 VAL A O 1
ATOM 3814 N N . GLN A 1 478 ? 25.866 -17.729 -24.657 1.00 98.38 478 GLN A N 1
ATOM 3815 C CA . GLN A 1 478 ? 24.767 -18.514 -24.066 1.00 98.38 478 GLN A CA 1
ATOM 3816 C C . GLN A 1 478 ? 25.216 -19.918 -23.629 1.00 98.38 478 GLN A C 1
ATOM 3818 O O . GLN A 1 478 ? 24.817 -20.394 -22.569 1.00 98.38 478 GLN A O 1
ATOM 3823 N N . ARG A 1 479 ? 26.075 -20.574 -24.426 1.00 97.25 479 ARG A N 1
ATOM 3824 C CA . ARG A 1 479 ? 26.661 -21.877 -24.070 1.00 97.25 479 ARG A CA 1
ATOM 3825 C C . ARG A 1 479 ? 27.660 -21.770 -22.923 1.00 97.25 479 ARG A C 1
ATOM 3827 O O . ARG A 1 479 ? 27.657 -22.629 -22.053 1.00 97.25 479 ARG A O 1
ATOM 3834 N N . GLU A 1 480 ? 28.501 -20.740 -22.929 1.00 97.25 480 GLU A N 1
ATOM 3835 C CA . GLU A 1 480 ? 29.525 -20.517 -21.903 1.00 97.25 480 GLU A CA 1
ATOM 3836 C C . GLU A 1 480 ? 28.914 -20.234 -20.525 1.00 97.25 480 GLU A C 1
ATOM 3838 O O . GLU A 1 480 ? 29.347 -20.817 -19.536 1.00 97.25 480 GLU A O 1
ATOM 3843 N N . CYS A 1 481 ? 27.872 -19.399 -20.460 1.00 96.94 481 CYS A N 1
ATOM 3844 C CA . CYS A 1 481 ? 27.178 -19.093 -19.209 1.00 96.94 481 CYS A CA 1
ATOM 3845 C C . CYS A 1 481 ? 26.089 -20.112 -18.836 1.00 96.94 481 CYS A C 1
ATOM 3847 O O . CYS A 1 481 ? 25.467 -19.974 -17.786 1.00 96.94 481 CYS A O 1
ATOM 3849 N N . GLY A 1 482 ? 25.833 -21.117 -19.680 1.00 97.31 482 GLY A N 1
ATOM 3850 C CA . GLY A 1 482 ? 24.813 -22.137 -19.429 1.00 97.31 482 GLY A CA 1
ATOM 3851 C C . GLY A 1 482 ? 23.376 -21.601 -19.400 1.00 97.31 482 GLY A C 1
ATOM 3852 O O . GLY A 1 482 ? 22.539 -22.174 -18.712 1.00 97.31 482 GLY A O 1
ATOM 3853 N N . CYS A 1 483 ? 23.088 -20.512 -20.120 1.00 98.12 483 CYS A N 1
ATOM 3854 C CA . CYS A 1 483 ? 21.751 -19.923 -20.217 1.00 98.12 483 CYS A CA 1
ATOM 3855 C C . CYS A 1 483 ? 21.359 -19.703 -21.685 1.00 98.12 483 CYS A C 1
ATOM 3857 O O . CYS A 1 483 ? 21.721 -18.702 -22.314 1.00 98.12 483 CYS A O 1
ATOM 3859 N N . THR A 1 484 ? 20.552 -20.617 -22.216 1.00 98.31 484 THR A N 1
ATOM 3860 C CA . THR A 1 484 ? 19.984 -20.565 -23.565 1.00 98.31 484 THR A CA 1
ATOM 3861 C C . THR A 1 484 ? 18.659 -19.807 -23.566 1.00 98.31 484 THR A C 1
ATOM 3863 O O . THR A 1 484 ? 17.674 -20.211 -22.942 1.00 98.31 484 THR A O 1
ATOM 3866 N N . ILE A 1 485 ? 18.598 -18.710 -24.317 1.00 98.31 485 ILE A N 1
ATOM 3867 C CA . ILE A 1 485 ? 17.397 -17.880 -24.425 1.00 98.31 485 ILE A CA 1
ATOM 3868 C C . ILE A 1 485 ? 16.322 -18.601 -25.241 1.00 98.31 485 ILE A C 1
ATOM 3870 O O . ILE A 1 485 ? 16.573 -19.091 -26.338 1.00 98.31 485 ILE A O 1
ATOM 3874 N N . GLY A 1 486 ? 15.106 -18.642 -24.699 1.00 97.00 486 GLY A N 1
ATOM 3875 C CA . GLY A 1 486 ? 13.978 -19.420 -25.209 1.00 97.00 486 GLY A CA 1
ATOM 3876 C C . GLY A 1 486 ? 13.861 -20.821 -24.599 1.00 97.00 486 GLY A C 1
ATOM 3877 O O . GLY A 1 486 ? 12.822 -21.451 -24.781 1.00 97.00 486 GLY A O 1
ATOM 3878 N N . VAL A 1 487 ? 14.873 -21.281 -23.853 1.00 97.38 487 VAL A N 1
ATOM 3879 C CA . VAL A 1 487 ? 14.870 -22.579 -23.159 1.00 97.38 487 VAL A CA 1
ATOM 3880 C C . VAL A 1 487 ? 14.998 -22.368 -21.651 1.00 97.38 487 VAL A C 1
ATOM 3882 O O . VAL A 1 487 ? 14.030 -22.597 -20.928 1.00 97.38 487 VAL A O 1
ATOM 3885 N N . ASP A 1 488 ? 16.148 -21.868 -21.195 1.00 98.06 488 ASP A N 1
ATOM 3886 C CA . ASP A 1 488 ? 16.462 -21.678 -19.773 1.00 98.06 488 ASP A CA 1
ATOM 3887 C C . ASP A 1 488 ? 15.852 -20.376 -19.236 1.00 98.06 488 ASP A C 1
ATOM 3889 O O . ASP A 1 488 ? 15.268 -20.347 -18.155 1.00 98.06 488 ASP A O 1
ATOM 3893 N N . TYR A 1 489 ? 15.906 -19.308 -20.040 1.00 98.62 489 TYR A N 1
ATOM 3894 C CA . TYR A 1 489 ? 15.250 -18.027 -19.768 1.00 98.62 489 TYR A CA 1
ATOM 3895 C C . TYR A 1 489 ? 14.452 -17.565 -20.999 1.00 98.62 489 TYR A C 1
ATOM 3897 O O . TYR A 1 489 ? 14.965 -17.657 -22.116 1.00 98.62 489 TYR A O 1
ATOM 3905 N N . PRO A 1 490 ? 13.205 -17.075 -20.867 1.00 98.25 490 PRO A N 1
ATOM 3906 C CA . PRO A 1 490 ? 12.368 -16.739 -22.018 1.00 98.25 490 PRO A CA 1
ATOM 3907 C C . PRO A 1 490 ? 12.951 -15.612 -22.880 1.00 98.25 490 PRO A C 1
ATOM 3909 O O . PRO A 1 490 ? 13.540 -14.648 -22.387 1.00 98.25 490 PRO A O 1
ATOM 3912 N N . ALA A 1 491 ? 12.714 -15.701 -24.190 1.00 98.19 491 ALA A N 1
ATOM 3913 C CA . ALA A 1 491 ? 12.886 -14.556 -25.076 1.00 98.19 491 ALA A CA 1
ATOM 3914 C C . ALA A 1 491 ? 11.860 -13.449 -24.729 1.00 98.19 491 ALA A C 1
ATOM 3916 O O . ALA A 1 491 ? 10.782 -13.763 -24.215 1.00 98.19 491 ALA A O 1
ATOM 3917 N N . PRO A 1 492 ? 12.152 -12.164 -25.017 1.00 98.25 492 PRO A N 1
ATOM 3918 C CA . PRO A 1 492 ? 11.220 -11.069 -24.779 1.00 98.25 492 PRO A CA 1
ATOM 3919 C C . PRO A 1 492 ? 9.869 -11.322 -25.451 1.00 98.25 492 PRO A C 1
ATOM 3921 O O . PRO A 1 492 ? 9.790 -11.475 -26.668 1.00 98.25 492 PRO A O 1
ATOM 3924 N N . ILE A 1 493 ? 8.794 -11.312 -24.664 1.00 98.25 493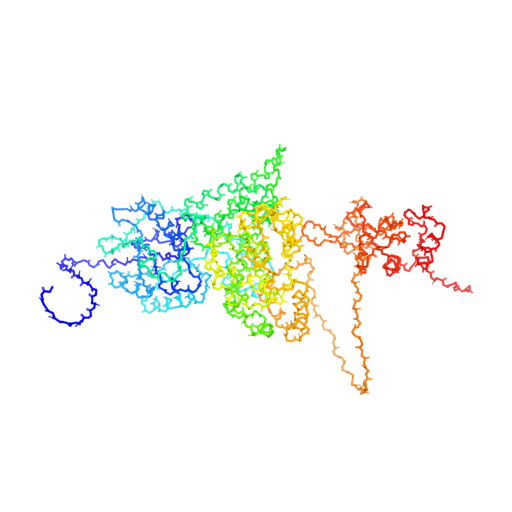 ILE A N 1
ATOM 3925 C CA . ILE A 1 493 ? 7.431 -11.587 -25.159 1.00 98.25 493 ILE A CA 1
ATOM 3926 C C . ILE A 1 493 ? 6.845 -10.450 -26.013 1.00 98.25 493 ILE A C 1
ATOM 3928 O O . ILE A 1 493 ? 5.773 -10.589 -26.600 1.00 98.25 493 ILE A O 1
ATOM 3932 N N . VAL A 1 494 ? 7.528 -9.303 -26.057 1.00 97.69 494 VAL A N 1
ATOM 3933 C CA . VAL A 1 494 ? 7.190 -8.134 -26.874 1.00 97.69 494 VAL A CA 1
ATOM 3934 C C . VAL A 1 494 ? 8.461 -7.405 -27.305 1.00 97.69 494 VAL A C 1
ATOM 3936 O O . VAL A 1 494 ? 9.448 -7.369 -26.569 1.00 97.69 494 VAL A O 1
ATOM 3939 N N . ASP A 1 495 ? 8.410 -6.729 -28.454 1.00 96.50 495 ASP A N 1
ATOM 3940 C CA . ASP A 1 495 ? 9.426 -5.740 -28.817 1.00 96.50 495 ASP A CA 1
ATOM 3941 C C . ASP A 1 495 ? 9.233 -4.457 -27.985 1.00 96.50 495 ASP A C 1
ATOM 3943 O O . ASP A 1 495 ? 8.192 -3.785 -28.041 1.00 96.50 495 ASP A O 1
ATOM 3947 N N . GLY A 1 496 ? 10.240 -4.106 -27.182 1.00 91.75 496 GLY A N 1
ATOM 3948 C CA . GLY A 1 496 ? 10.168 -2.972 -26.259 1.00 91.75 496 GLY A CA 1
ATOM 3949 C C . GLY A 1 496 ? 10.024 -1.609 -26.951 1.00 91.75 496 GLY A C 1
ATOM 3950 O O . GLY A 1 496 ? 9.322 -0.731 -26.447 1.00 91.75 496 GLY A O 1
ATOM 3951 N N . ALA A 1 497 ? 10.644 -1.419 -28.117 1.00 92.31 497 ALA A N 1
ATOM 3952 C CA . ALA A 1 497 ? 10.626 -0.143 -28.829 1.00 92.31 497 ALA A CA 1
ATOM 3953 C C . ALA A 1 497 ? 9.302 0.064 -29.582 1.00 92.31 497 ALA A C 1
ATOM 3955 O O . ALA A 1 497 ? 8.725 1.154 -29.548 1.00 92.31 497 ALA A O 1
ATOM 3956 N N . ALA A 1 498 ? 8.798 -0.978 -30.240 1.00 96.12 498 ALA A N 1
ATOM 3957 C CA . ALA A 1 498 ? 7.518 -0.981 -30.932 1.00 96.12 498 ALA A CA 1
ATOM 3958 C C . ALA A 1 498 ? 6.356 -0.823 -29.948 1.00 96.12 498 ALA A C 1
ATOM 3960 O O . ALA A 1 498 ? 5.490 0.027 -30.164 1.00 96.12 498 ALA A O 1
ATOM 3961 N N . SER A 1 499 ? 6.369 -1.568 -28.838 1.00 95.62 499 SER A N 1
ATOM 3962 C CA . SER A 1 499 ? 5.327 -1.462 -27.810 1.00 95.62 499 SER A CA 1
ATOM 3963 C C . SER A 1 499 ? 5.290 -0.068 -27.167 1.00 95.62 499 SER A C 1
ATOM 3965 O O . SER A 1 499 ? 4.213 0.509 -27.012 1.00 95.62 499 SER A O 1
ATOM 3967 N N . TYR A 1 500 ? 6.453 0.543 -26.904 1.00 94.38 500 TYR A N 1
ATOM 3968 C CA . TYR A 1 500 ? 6.538 1.928 -26.437 1.00 94.38 500 TYR A CA 1
ATOM 3969 C C . TYR A 1 500 ? 5.928 2.925 -27.436 1.00 94.38 500 TYR A C 1
ATOM 3971 O O . TYR A 1 500 ? 5.114 3.765 -27.047 1.00 94.38 500 TYR A O 1
ATOM 3979 N N . ARG A 1 501 ? 6.291 2.837 -28.726 1.00 95.62 501 ARG A N 1
ATOM 3980 C CA . ARG A 1 501 ? 5.755 3.740 -29.764 1.00 95.62 501 ARG A CA 1
ATOM 3981 C C . ARG A 1 501 ? 4.238 3.623 -29.887 1.00 95.62 501 ARG A C 1
ATOM 3983 O O . ARG A 1 501 ? 3.559 4.648 -29.926 1.00 95.62 501 ARG A O 1
ATOM 3990 N N . ARG A 1 502 ? 3.709 2.393 -29.883 1.00 95.88 502 ARG A N 1
ATOM 3991 C CA . ARG A 1 502 ? 2.262 2.130 -29.863 1.00 95.88 502 ARG A CA 1
ATOM 3992 C C . ARG A 1 502 ? 1.605 2.820 -28.671 1.00 95.88 502 ARG A C 1
ATOM 3994 O O . ARG A 1 502 ? 0.637 3.551 -28.853 1.00 95.88 502 ARG A O 1
ATOM 4001 N N . ALA A 1 503 ? 2.158 2.636 -27.472 1.00 95.38 503 ALA A N 1
ATOM 4002 C CA . ALA A 1 503 ? 1.600 3.216 -26.261 1.00 95.38 503 ALA A CA 1
ATOM 4003 C C . ALA A 1 503 ? 1.531 4.745 -26.313 1.00 95.38 503 ALA A C 1
ATOM 4005 O O . ALA A 1 503 ? 0.491 5.329 -26.013 1.00 95.38 503 ALA A O 1
ATOM 4006 N N . VAL A 1 504 ? 2.617 5.401 -26.725 1.00 94.56 504 VAL A N 1
ATOM 4007 C CA . VAL A 1 504 ? 2.648 6.863 -26.867 1.00 94.56 504 VAL A CA 1
ATOM 4008 C C . VAL A 1 504 ? 1.592 7.343 -27.866 1.00 94.56 504 VAL A C 1
ATOM 4010 O O . VAL A 1 504 ? 0.859 8.282 -27.556 1.00 94.56 504 VAL A O 1
ATOM 4013 N N . SER A 1 505 ? 1.485 6.680 -29.020 1.00 95.31 505 SER A N 1
ATOM 4014 C CA . SER A 1 505 ? 0.526 7.029 -30.073 1.00 95.31 505 SER A CA 1
ATOM 4015 C C . SER A 1 505 ? -0.929 6.919 -29.599 1.00 95.31 505 SER A C 1
ATOM 4017 O O . SER A 1 505 ? -1.687 7.886 -29.681 1.00 95.31 505 SER A O 1
ATOM 4019 N N . GLU A 1 506 ? -1.317 5.781 -29.017 1.00 95.44 506 GLU A N 1
ATOM 4020 C CA . GLU A 1 506 ? -2.698 5.547 -28.572 1.00 95.44 506 GLU A CA 1
ATOM 4021 C C . GLU A 1 506 ? -3.124 6.490 -27.441 1.00 95.44 506 GLU A C 1
ATOM 4023 O O . GLU A 1 506 ? -4.228 7.041 -27.455 1.00 95.44 506 GLU A O 1
ATOM 4028 N N . PHE A 1 507 ? -2.236 6.751 -26.477 1.00 94.12 507 PHE A N 1
ATOM 4029 C CA . PHE A 1 507 ? -2.523 7.720 -25.419 1.00 94.12 507 PHE A CA 1
ATOM 4030 C C . PHE A 1 507 ? -2.638 9.147 -25.958 1.00 94.12 507 PHE A C 1
ATOM 4032 O O . PHE A 1 507 ? -3.493 9.899 -25.487 1.00 94.12 507 PHE A O 1
ATOM 4039 N N . ALA A 1 508 ? -1.805 9.537 -26.929 1.00 93.19 508 ALA A N 1
ATOM 4040 C CA . ALA A 1 508 ? -1.918 10.841 -27.579 1.00 93.19 508 ALA A CA 1
ATOM 4041 C C . ALA A 1 508 ? -3.267 10.981 -28.303 1.00 93.19 508 ALA A C 1
ATOM 4043 O O . ALA A 1 508 ? -3.948 11.993 -28.127 1.00 93.19 508 ALA A O 1
ATOM 4044 N N . ARG A 1 509 ? -3.697 9.932 -29.019 1.00 95.12 509 ARG A N 1
ATOM 4045 C CA . ARG A 1 509 ? -4.991 9.872 -29.712 1.00 95.12 509 ARG A CA 1
ATOM 4046 C C . ARG A 1 509 ? -6.167 10.084 -28.757 1.00 95.12 509 ARG A C 1
ATOM 4048 O O . ARG A 1 509 ? -7.007 10.943 -29.009 1.00 95.12 509 ARG A O 1
ATOM 4055 N N . VAL A 1 510 ? -6.228 9.349 -27.643 1.00 94.62 510 VAL A N 1
ATOM 4056 C CA . VAL A 1 510 ? -7.338 9.481 -26.677 1.00 94.62 510 VAL A CA 1
ATOM 4057 C C . VAL A 1 510 ? -7.315 10.839 -25.968 1.00 94.62 510 VAL A C 1
ATOM 4059 O O . VAL A 1 510 ? -8.368 11.441 -25.762 1.00 94.62 510 VAL A O 1
ATOM 4062 N N . ARG A 1 511 ? -6.132 11.378 -25.653 1.00 92.44 511 ARG A N 1
ATOM 4063 C CA . ARG A 1 511 ? -5.982 12.697 -25.008 1.00 92.44 511 ARG A CA 1
ATOM 4064 C C . ARG A 1 511 ? -6.369 13.882 -25.878 1.00 92.44 511 ARG A C 1
ATOM 4066 O O . ARG A 1 511 ? -6.701 14.937 -25.341 1.00 92.44 511 ARG A O 1
ATOM 4073 N N . ALA A 1 512 ? -6.291 13.738 -27.196 1.00 93.38 512 ALA A N 1
ATOM 4074 C CA . ALA A 1 512 ? -6.657 14.808 -28.114 1.00 93.38 512 ALA A CA 1
ATOM 4075 C C . ALA A 1 512 ? -8.166 15.111 -28.084 1.00 93.38 512 ALA A C 1
ATOM 4077 O O . ALA A 1 512 ? -8.545 16.269 -28.294 1.00 93.38 512 ALA A O 1
ATOM 4078 N N . LYS A 1 513 ? -9.002 14.107 -27.768 1.00 95.88 513 LYS A N 1
ATOM 4079 C CA . LYS A 1 513 ? -10.469 14.217 -27.731 1.00 95.88 513 LYS A CA 1
ATOM 4080 C C . LYS A 1 513 ? -10.947 15.290 -26.747 1.00 95.88 513 LYS A C 1
ATOM 4082 O O . LYS A 1 513 ? -10.403 15.426 -25.649 1.00 95.88 513 LYS A O 1
ATOM 4087 N N . ALA A 1 514 ? -11.992 16.022 -27.135 1.00 95.50 514 ALA A N 1
ATOM 4088 C CA . ALA A 1 514 ? -12.603 17.061 -26.307 1.00 95.50 514 ALA A CA 1
ATOM 4089 C C . ALA A 1 514 ? -13.168 16.488 -24.996 1.00 95.50 514 ALA A C 1
ATOM 4091 O O . ALA A 1 514 ? -12.854 17.007 -23.926 1.00 95.50 514 ALA A O 1
ATOM 4092 N N . ASP A 1 515 ? -13.884 15.364 -25.075 1.00 95.88 515 ASP A N 1
ATOM 4093 C CA . ASP A 1 515 ? -14.498 14.711 -23.912 1.00 95.88 515 ASP A CA 1
ATOM 4094 C C . ASP A 1 515 ? -13.448 14.276 -22.882 1.00 95.88 515 ASP A C 1
ATOM 4096 O O . ASP A 1 515 ? -13.584 14.562 -21.695 1.00 95.88 515 ASP A O 1
ATOM 4100 N N . THR A 1 516 ? -12.318 13.714 -23.333 1.00 95.50 516 THR A N 1
ATOM 4101 C CA . THR A 1 516 ? -11.195 13.354 -22.449 1.00 95.50 516 THR A CA 1
ATOM 4102 C C . THR A 1 516 ? -10.663 14.562 -21.680 1.00 95.50 516 THR A C 1
ATOM 4104 O O . THR A 1 516 ? -10.327 14.448 -20.503 1.00 95.50 516 THR A O 1
ATOM 4107 N N . LYS A 1 517 ? -10.560 15.730 -22.330 1.00 94.56 517 LYS A N 1
ATOM 4108 C CA . LYS A 1 517 ? -10.091 16.966 -21.684 1.00 94.56 517 LYS A CA 1
ATOM 4109 C C . LYS A 1 517 ? -11.108 17.476 -20.662 1.00 94.56 517 LYS A C 1
ATOM 4111 O O . LYS A 1 517 ? -10.703 17.893 -19.578 1.00 94.56 517 LYS A O 1
ATOM 4116 N N . ALA A 1 518 ? -12.399 17.420 -20.991 1.00 95.62 518 ALA A N 1
ATOM 4117 C CA . ALA A 1 518 ? -13.480 17.833 -20.101 1.00 95.62 518 ALA A CA 1
ATOM 4118 C C . ALA A 1 518 ? -13.553 16.945 -18.848 1.00 95.62 518 ALA A C 1
ATOM 4120 O O . ALA A 1 518 ? -13.539 17.453 -17.725 1.00 95.62 518 ALA A O 1
ATOM 4121 N N . GLU A 1 519 ? -13.531 15.622 -19.018 1.00 95.94 519 GLU A N 1
ATOM 4122 C CA . GLU A 1 519 ? -13.519 14.675 -17.901 1.00 95.94 519 GLU A CA 1
ATOM 4123 C C . GLU A 1 519 ? -12.246 14.796 -17.055 1.00 95.94 519 GLU A C 1
ATOM 4125 O O . GLU A 1 519 ? -12.318 14.810 -15.828 1.00 95.94 519 GLU A O 1
ATOM 4130 N N . ALA A 1 520 ? -11.073 14.964 -17.678 1.00 94.00 520 ALA A N 1
ATOM 4131 C CA . ALA A 1 520 ? -9.828 15.183 -16.941 1.00 94.00 520 ALA A CA 1
ATOM 4132 C C . ALA A 1 520 ? -9.875 16.462 -16.085 1.00 94.00 520 ALA A C 1
ATOM 4134 O O . ALA A 1 520 ? -9.361 16.462 -14.965 1.00 94.00 520 ALA A O 1
ATOM 4135 N N . ALA A 1 521 ? -10.511 17.534 -16.568 1.00 92.69 521 ALA A N 1
ATOM 4136 C CA . ALA A 1 521 ? -10.730 18.742 -15.775 1.00 92.69 521 ALA A CA 1
ATOM 4137 C C . ALA A 1 521 ? -11.645 18.466 -14.568 1.00 92.69 521 ALA A C 1
ATOM 4139 O O . ALA A 1 521 ? -11.312 18.856 -13.451 1.00 92.69 521 ALA A O 1
ATOM 4140 N N . ALA A 1 522 ? -12.736 17.715 -14.752 1.00 91.94 522 ALA A N 1
ATOM 4141 C CA . ALA A 1 522 ? -13.619 17.316 -13.652 1.00 91.94 522 ALA A CA 1
ATOM 4142 C C . ALA A 1 522 ? -12.896 16.442 -12.606 1.00 91.94 522 ALA A C 1
ATOM 4144 O O . ALA A 1 522 ? -13.037 16.650 -11.399 1.00 91.94 522 ALA A O 1
ATOM 4145 N N . VAL A 1 523 ? -12.057 15.504 -13.054 1.00 91.50 523 VAL A N 1
ATOM 4146 C CA . VAL A 1 523 ? -11.207 14.686 -12.175 1.00 91.50 523 VAL A CA 1
ATOM 4147 C C . VAL A 1 523 ? -10.193 15.547 -11.424 1.00 91.50 523 VAL A C 1
ATOM 4149 O O . VAL A 1 523 ? -9.915 15.276 -10.254 1.00 91.50 523 VAL A O 1
ATOM 4152 N N . TYR A 1 524 ? -9.643 16.587 -12.054 1.00 89.62 524 TYR A N 1
ATOM 4153 C CA . TYR A 1 524 ? -8.726 17.519 -11.398 1.00 89.62 524 TYR A CA 1
ATOM 4154 C C . TYR A 1 524 ? -9.427 18.319 -10.299 1.00 89.62 524 TYR A C 1
ATOM 4156 O O . TYR A 1 524 ? -8.898 18.402 -9.193 1.00 89.62 524 TYR A O 1
ATOM 4164 N N . GLU A 1 525 ? -10.626 18.836 -10.553 1.00 86.81 525 GLU A N 1
ATOM 4165 C CA . GLU A 1 525 ? -11.405 19.546 -9.532 1.00 86.81 525 GLU A CA 1
ATOM 4166 C C . GLU A 1 525 ? -11.770 18.633 -8.356 1.00 86.81 525 GLU A C 1
ATOM 4168 O O . GLU A 1 525 ? -11.661 19.020 -7.188 1.00 86.81 525 GLU A O 1
ATOM 4173 N N . LYS A 1 526 ? -12.132 17.380 -8.649 1.00 87.56 526 LYS A N 1
ATOM 4174 C CA . LYS A 1 526 ? -12.495 16.403 -7.623 1.00 87.56 526 LYS A CA 1
ATOM 4175 C C . LYS A 1 526 ? -11.295 15.936 -6.797 1.00 87.56 526 LYS A C 1
ATOM 4177 O O . LYS A 1 526 ? -11.369 15.934 -5.576 1.00 87.56 526 LYS A O 1
ATOM 4182 N N . HIS A 1 527 ? -10.191 15.552 -7.442 1.00 87.44 527 HIS A N 1
ATOM 4183 C CA . HIS A 1 527 ? -9.096 14.778 -6.825 1.00 87.44 527 HIS A CA 1
ATOM 4184 C C . HIS A 1 527 ? -7.717 15.446 -6.874 1.00 87.44 527 HIS A C 1
ATOM 4186 O O . HIS A 1 527 ? -6.726 14.875 -6.395 1.00 87.44 527 HIS A O 1
ATOM 4192 N N . GLY A 1 528 ? -7.599 16.584 -7.551 1.00 77.06 528 GLY A N 1
ATOM 4193 C CA . GLY A 1 528 ? -6.345 17.295 -7.765 1.00 77.06 528 GLY A CA 1
ATOM 4194 C C . GLY A 1 528 ? -5.870 17.989 -6.495 1.00 77.06 528 GLY A C 1
ATOM 4195 O O . GLY A 1 528 ? -6.641 18.613 -5.776 1.00 77.06 528 GLY A O 1
ATOM 4196 N N . SER A 1 529 ? -4.567 17.924 -6.212 1.00 66.56 529 SER A N 1
ATOM 4197 C CA . SER A 1 529 ? -4.002 18.649 -5.072 1.00 66.56 529 SER A CA 1
ATOM 4198 C C . SER A 1 529 ? -4.050 20.151 -5.351 1.00 66.56 529 SER A C 1
ATOM 4200 O O . SER A 1 529 ? -3.271 20.669 -6.150 1.00 66.56 529 SER A O 1
ATOM 4202 N N . ARG A 1 530 ? -4.947 20.865 -4.666 1.00 63.38 530 ARG A N 1
ATOM 4203 C CA . ARG A 1 530 ? -5.071 22.325 -4.766 1.00 63.38 530 ARG A CA 1
ATOM 4204 C C . ARG A 1 530 ? -3.995 23.008 -3.942 1.00 63.38 530 ARG A C 1
ATOM 4206 O O . ARG A 1 530 ? -4.228 23.531 -2.852 1.00 63.38 530 ARG A O 1
ATOM 4213 N N . LYS A 1 531 ? -2.776 22.957 -4.460 1.00 45.56 531 LYS A N 1
ATOM 4214 C CA . LYS A 1 531 ? -1.714 23.860 -4.049 1.00 45.56 531 LYS A CA 1
ATOM 4215 C C . LYS A 1 531 ? -1.498 24.834 -5.196 1.00 45.56 531 LYS A C 1
ATOM 4217 O O . LYS A 1 531 ? -0.783 24.517 -6.144 1.00 45.56 531 LYS A O 1
ATOM 4222 N N . ARG A 1 532 ? -2.101 26.023 -5.107 1.00 35.72 532 ARG A N 1
ATOM 4223 C CA . ARG A 1 532 ? -1.657 27.153 -5.923 1.00 35.72 532 ARG A CA 1
ATOM 4224 C C . ARG A 1 532 ? -0.142 27.332 -5.731 1.00 35.72 532 ARG A C 1
ATOM 4226 O O . ARG A 1 532 ? 0.342 27.241 -4.594 1.00 35.72 532 ARG A O 1
ATOM 4233 N N . PRO A 1 533 ? 0.632 27.616 -6.792 1.00 30.58 533 PRO A N 1
ATOM 4234 C CA . PRO A 1 533 ? 1.877 28.351 -6.608 1.00 30.58 533 PRO A CA 1
ATOM 4235 C C . PRO A 1 533 ? 1.505 29.616 -5.817 1.00 30.58 533 PRO A C 1
ATOM 4237 O O . PRO A 1 533 ? 0.519 30.254 -6.163 1.00 30.58 533 PRO A O 1
ATOM 4240 N N . GLY A 1 534 ? 2.201 29.897 -4.712 1.00 28.83 534 GLY A N 1
ATOM 4241 C CA . GLY A 1 534 ? 1.788 30.858 -3.674 1.00 28.83 534 GLY A CA 1
ATOM 4242 C C . GLY A 1 534 ? 1.034 32.104 -4.172 1.00 28.83 534 GLY A C 1
ATOM 4243 O O . GLY A 1 534 ? 1.430 32.737 -5.146 1.00 28.83 534 GLY A O 1
ATOM 4244 N N . GLY A 1 535 ? -0.060 32.423 -3.475 1.00 26.92 535 GLY A N 1
ATOM 4245 C CA . GLY A 1 535 ? -1.119 33.319 -3.926 1.00 26.92 535 GLY A CA 1
ATOM 4246 C C . GLY A 1 535 ? -0.743 34.764 -4.275 1.00 26.92 535 GLY A C 1
ATOM 4247 O O . GLY A 1 535 ? 0.110 35.397 -3.654 1.00 26.92 535 GLY A O 1
ATOM 4248 N N . GLY A 1 536 ? -1.513 35.294 -5.223 1.00 23.34 536 GLY A N 1
ATOM 4249 C CA . GLY A 1 536 ? -1.933 36.689 -5.301 1.00 23.34 536 GLY A CA 1
ATOM 4250 C C . GLY A 1 536 ? -3.462 36.696 -5.307 1.00 23.34 536 GLY A C 1
ATOM 4251 O O . GLY A 1 536 ? -4.070 35.922 -6.044 1.00 23.34 536 GLY A O 1
ATOM 4252 N N . GLY A 1 537 ? -4.063 37.474 -4.407 1.00 24.78 537 GLY A N 1
ATOM 4253 C CA . GLY A 1 537 ? -5.499 37.486 -4.143 1.00 24.78 537 GLY A CA 1
ATOM 4254 C C . GLY A 1 537 ? -6.348 37.836 -5.361 1.00 24.78 537 GLY A C 1
ATOM 4255 O O . GLY A 1 537 ? -5.931 38.584 -6.244 1.00 24.78 537 GLY A O 1
ATOM 4256 N N . ALA A 1 538 ? -7.559 37.286 -5.366 1.00 27.72 538 ALA A N 1
ATOM 4257 C CA . ALA A 1 538 ? -8.624 37.698 -6.258 1.00 27.72 538 ALA A CA 1
ATOM 4258 C C . ALA A 1 538 ? -8.873 39.208 -6.118 1.00 27.72 538 ALA A C 1
ATOM 4260 O O . ALA A 1 538 ? -8.961 39.728 -5.004 1.00 27.72 538 ALA A O 1
ATOM 4261 N N . ARG A 1 539 ? -9.019 39.895 -7.251 1.00 25.72 539 ARG A N 1
ATOM 4262 C CA . ARG A 1 539 ? -9.823 41.111 -7.327 1.00 25.72 539 ARG A CA 1
ATOM 4263 C C . ARG A 1 539 ? -10.944 40.876 -8.325 1.00 25.72 539 ARG A C 1
ATOM 4265 O O . ARG A 1 539 ? -10.721 40.365 -9.418 1.00 25.72 539 ARG A O 1
ATOM 4272 N N . GLU A 1 540 ? -12.123 41.196 -7.822 1.00 24.47 540 GLU A N 1
ATOM 4273 C CA . GLU A 1 540 ? -13.454 41.223 -8.408 1.00 24.47 540 GLU A CA 1
ATOM 4274 C C . GLU A 1 540 ? -13.485 41.523 -9.909 1.00 24.47 540 GLU A C 1
ATOM 4276 O O . GLU A 1 540 ? -12.904 42.496 -10.390 1.00 24.47 540 GLU A O 1
ATOM 4281 N N . ALA A 1 541 ? -14.240 40.699 -10.636 1.00 25.11 541 ALA A N 1
ATOM 4282 C CA . ALA A 1 541 ? -14.693 41.016 -11.976 1.00 25.11 541 ALA A CA 1
ATOM 4283 C C . ALA A 1 541 ? -15.819 42.057 -11.879 1.00 25.11 541 ALA A C 1
ATOM 4285 O O . ALA A 1 541 ? -16.983 41.715 -11.673 1.00 25.11 541 ALA A O 1
ATOM 4286 N N . SER A 1 542 ? -15.470 43.333 -12.029 1.00 24.67 542 SER A N 1
ATOM 4287 C CA . SER A 1 542 ? -16.417 44.350 -12.473 1.00 24.67 542 SER A CA 1
ATOM 4288 C C . SER A 1 542 ? -16.574 44.248 -13.992 1.00 24.67 542 SER A C 1
ATOM 4290 O O . SER A 1 542 ? -15.612 44.065 -14.739 1.00 24.67 542 SER A O 1
ATOM 4292 N N . GLY A 1 543 ? -17.827 44.253 -14.441 1.00 26.22 543 GLY A N 1
ATOM 4293 C CA . GLY A 1 543 ? -18.192 43.912 -15.807 1.00 26.22 543 GLY A CA 1
ATOM 4294 C C . GLY A 1 543 ? -17.783 44.934 -16.866 1.00 26.22 543 GLY A C 1
ATOM 4295 O O . GLY A 1 543 ? -17.695 46.130 -16.609 1.00 26.22 543 GLY A O 1
ATOM 4296 N N . ALA A 1 544 ? -17.659 44.451 -18.103 1.00 25.11 544 ALA A N 1
ATOM 4297 C CA . ALA A 1 544 ? -17.877 45.252 -19.301 1.00 25.11 544 ALA A CA 1
ATOM 4298 C C . ALA A 1 544 ? -18.236 44.359 -20.504 1.00 25.11 544 ALA A C 1
ATOM 4300 O O . ALA A 1 544 ? -17.394 43.699 -21.098 1.00 25.11 544 ALA A O 1
ATOM 4301 N N . LYS A 1 545 ? -19.536 44.376 -20.817 1.00 24.92 545 LYS A N 1
ATOM 4302 C CA . LYS A 1 545 ? -20.182 44.350 -22.142 1.00 24.92 545 LYS A CA 1
ATOM 4303 C C . LYS A 1 545 ? -19.666 43.395 -23.233 1.00 24.92 545 LYS A C 1
ATOM 4305 O O . LYS A 1 545 ? -18.682 43.642 -23.919 1.00 24.92 545 LYS A O 1
ATOM 4310 N N . ARG A 1 546 ? -20.555 42.441 -23.537 1.00 26.41 546 ARG A N 1
ATOM 4311 C CA . ARG A 1 546 ? -20.848 41.926 -24.883 1.00 26.41 546 ARG A CA 1
ATOM 4312 C C . ARG A 1 546 ? -20.854 43.046 -25.938 1.00 26.41 546 ARG A C 1
ATOM 4314 O O . ARG A 1 546 ? -21.566 44.037 -25.771 1.00 26.41 546 ARG A O 1
ATOM 4321 N N . ARG A 1 547 ? -20.215 42.793 -27.081 1.00 24.48 547 ARG A N 1
ATOM 4322 C CA . ARG A 1 547 ? -20.741 43.171 -28.399 1.00 24.48 547 ARG A CA 1
ATOM 4323 C C . ARG A 1 547 ? -20.580 41.988 -29.346 1.00 24.48 547 ARG A C 1
ATOM 4325 O O . ARG A 1 547 ? -19.470 41.538 -29.599 1.00 24.48 547 ARG A O 1
ATOM 4332 N N . ALA A 1 548 ? -21.725 41.490 -29.795 1.00 24.95 548 ALA A N 1
ATOM 4333 C CA . ALA A 1 548 ? -21.851 40.648 -30.966 1.00 24.95 548 ALA A CA 1
ATOM 4334 C C . ALA A 1 548 ? -21.620 41.501 -32.223 1.00 24.95 548 ALA A C 1
ATOM 4336 O O . ALA A 1 548 ? -22.009 42.671 -32.255 1.00 24.95 548 ALA A O 1
ATOM 4337 N N . GLY A 1 549 ? -20.999 40.896 -33.228 1.00 23.48 549 GLY A N 1
ATOM 4338 C CA . GLY A 1 549 ? -20.925 41.377 -34.600 1.00 23.48 549 GLY A CA 1
ATOM 4339 C C . GLY A 1 549 ? -20.903 40.150 -35.504 1.00 23.48 549 GLY A C 1
ATOM 4340 O O . GLY A 1 549 ? -20.009 39.317 -35.384 1.00 23.48 549 GLY A O 1
ATOM 4341 N N . GLU A 1 550 ? -21.955 40.009 -36.300 1.00 23.47 550 GLU A N 1
ATOM 4342 C CA . GLU A 1 550 ? -22.225 38.919 -37.236 1.00 23.47 550 GLU A CA 1
ATOM 4343 C C . GLU A 1 550 ? -21.366 39.007 -38.508 1.00 23.47 550 GLU A C 1
ATOM 4345 O O . GLU A 1 550 ? -21.001 40.099 -38.938 1.00 23.47 550 GLU A O 1
ATOM 4350 N N . GLY A 1 551 ? -21.182 37.853 -39.164 1.00 21.59 551 GLY A N 1
ATOM 4351 C CA . GLY A 1 551 ? -21.154 37.751 -40.629 1.00 21.59 551 GLY A CA 1
ATOM 4352 C C . GLY A 1 551 ? -19.820 37.374 -41.281 1.00 21.59 551 GLY A C 1
ATOM 4353 O O . GLY A 1 551 ? -18.865 38.140 -41.234 1.00 21.59 551 GLY A O 1
ATOM 4354 N N . GLY A 1 552 ? -19.803 36.239 -41.995 1.00 21.22 552 GLY A N 1
ATOM 4355 C CA . GLY A 1 552 ? -18.823 35.970 -43.057 1.00 21.22 552 GLY A CA 1
ATOM 4356 C C . GLY A 1 552 ? -18.470 34.494 -43.252 1.00 21.22 552 GLY A C 1
ATOM 4357 O O . GLY A 1 552 ? -17.623 33.967 -42.543 1.00 21.22 552 GLY A O 1
ATOM 4358 N N . ALA A 1 553 ? -19.106 33.837 -44.224 1.00 22.88 553 ALA A N 1
ATOM 4359 C CA . ALA A 1 553 ? -18.762 32.500 -44.711 1.00 22.88 553 ALA A CA 1
ATOM 4360 C C . ALA A 1 553 ? -17.480 32.510 -45.572 1.00 22.88 553 ALA A C 1
ATOM 4362 O O . ALA A 1 553 ? -17.230 33.494 -46.267 1.00 22.88 553 ALA A O 1
ATOM 4363 N N . GLY A 1 554 ? -16.731 31.398 -45.608 1.00 20.67 554 GLY A N 1
ATOM 4364 C CA . GLY A 1 554 ? -15.678 31.193 -46.612 1.00 20.67 554 GLY A CA 1
ATOM 4365 C C . GLY A 1 554 ? -14.693 30.050 -46.338 1.00 20.67 554 GLY A C 1
ATOM 4366 O O . GLY A 1 554 ? -13.770 30.231 -45.561 1.00 20.67 554 GLY A O 1
ATOM 4367 N N . ALA A 1 555 ? -14.908 28.943 -47.058 1.00 21.05 555 ALA A N 1
ATOM 4368 C CA . ALA A 1 555 ? -13.940 28.078 -47.753 1.00 21.05 555 ALA A CA 1
ATOM 4369 C C . ALA A 1 555 ? -12.778 27.353 -47.027 1.00 21.05 555 ALA A C 1
ATOM 4371 O O . ALA A 1 555 ? -12.060 27.895 -46.196 1.00 21.05 555 ALA A O 1
ATOM 4372 N N . ASP A 1 556 ? -12.593 26.108 -47.484 1.00 24.59 556 ASP A N 1
ATOM 4373 C CA . ASP A 1 556 ? -11.455 25.202 -47.312 1.00 24.59 556 ASP A CA 1
ATOM 4374 C C . ASP A 1 556 ? -10.078 25.879 -47.260 1.00 24.59 556 ASP A C 1
ATOM 4376 O O . ASP A 1 556 ? -9.694 26.618 -48.167 1.00 24.59 556 ASP A O 1
ATOM 4380 N N . ALA A 1 557 ? -9.280 25.471 -46.273 1.00 22.09 557 ALA A N 1
ATOM 4381 C CA . ALA A 1 557 ? -7.831 25.393 -46.391 1.00 22.09 557 ALA A CA 1
ATOM 4382 C C . ALA A 1 557 ? -7.295 24.334 -45.417 1.00 22.09 557 ALA A C 1
ATOM 4384 O O . ALA A 1 557 ? -7.546 24.359 -44.214 1.00 22.09 557 ALA A O 1
ATOM 4385 N N . THR A 1 558 ? -6.557 23.383 -45.974 1.00 30.27 558 THR A N 1
ATOM 4386 C CA . THR A 1 558 ? -5.651 22.470 -45.280 1.00 30.27 558 THR A CA 1
ATOM 4387 C C . THR A 1 558 ? -4.693 23.245 -44.370 1.00 30.27 558 THR A C 1
ATOM 4389 O O . THR A 1 558 ? -3.908 24.041 -44.880 1.00 30.27 558 THR A O 1
ATOM 4392 N N . GLU A 1 559 ? -4.697 22.982 -43.061 1.00 23.53 559 GLU A N 1
ATOM 4393 C CA . GLU A 1 559 ? -3.678 23.503 -42.140 1.00 23.53 559 GLU A CA 1
ATOM 4394 C C . GLU A 1 559 ? -2.956 22.367 -41.408 1.00 23.53 559 GLU A C 1
ATOM 4396 O O . GLU A 1 559 ? -3.520 21.617 -40.607 1.00 23.53 559 GLU A O 1
ATOM 4401 N N . GLU A 1 560 ? -1.663 22.266 -41.719 1.00 22.70 560 GLU A N 1
ATOM 4402 C CA . GLU A 1 560 ? -0.638 21.624 -40.913 1.00 22.70 560 GLU A CA 1
ATOM 4403 C C . GLU A 1 560 ? -0.736 22.112 -39.464 1.00 22.70 560 GLU A C 1
ATOM 4405 O O . GLU A 1 560 ? -0.731 23.311 -39.184 1.00 22.70 560 GLU A O 1
ATOM 4410 N N . ALA A 1 561 ? -0.789 21.175 -38.518 1.00 23.16 561 ALA A N 1
ATOM 4411 C CA . ALA A 1 561 ? -0.709 21.488 -37.102 1.00 23.16 561 ALA A CA 1
ATOM 4412 C C . ALA A 1 561 ? 0.671 22.092 -36.785 1.00 23.16 561 ALA A C 1
ATOM 4414 O O . ALA A 1 561 ? 1.646 21.369 -36.567 1.00 23.16 561 ALA A O 1
ATOM 4415 N N . ALA A 1 562 ? 0.739 23.423 -36.755 1.00 23.34 562 ALA A N 1
ATOM 4416 C CA . ALA A 1 562 ? 1.881 24.181 -36.279 1.00 23.34 562 ALA A CA 1
ATOM 4417 C C . ALA A 1 562 ? 2.276 23.699 -34.874 1.00 23.34 562 ALA A C 1
ATOM 4419 O O . ALA A 1 562 ? 1.500 23.772 -33.915 1.00 23.34 562 ALA A O 1
ATOM 4420 N N . ALA A 1 563 ? 3.501 23.188 -34.754 1.00 28.03 563 ALA A N 1
ATOM 4421 C CA . ALA A 1 563 ? 4.139 22.954 -33.472 1.00 28.03 563 ALA A CA 1
ATOM 4422 C C . ALA A 1 563 ? 4.184 24.289 -32.714 1.00 28.03 563 ALA A C 1
ATOM 4424 O O . ALA A 1 563 ? 4.821 25.236 -33.162 1.00 28.03 563 ALA A O 1
ATOM 4425 N N . SER A 1 564 ? 3.489 24.384 -31.579 1.00 37.41 564 SER A N 1
ATOM 4426 C CA . SER A 1 564 ? 3.580 25.564 -30.721 1.00 37.41 564 SER A CA 1
ATOM 4427 C C . SER A 1 564 ? 5.032 25.754 -30.280 1.00 37.41 564 SER A C 1
ATOM 4429 O O . SER A 1 564 ? 5.610 24.819 -29.710 1.00 37.41 564 SER A O 1
ATOM 4431 N N . ASP A 1 565 ? 5.596 26.941 -30.505 1.00 48.31 565 ASP A N 1
ATOM 4432 C CA . ASP A 1 565 ? 6.956 27.268 -30.080 1.00 48.31 565 ASP A CA 1
ATOM 4433 C C . ASP A 1 565 ? 7.173 26.933 -28.593 1.00 48.31 565 ASP A C 1
ATOM 4435 O O . ASP A 1 565 ? 6.322 27.237 -27.743 1.00 48.31 565 ASP A O 1
ATOM 4439 N N . PRO A 1 566 ? 8.297 26.287 -28.235 1.00 62.12 566 PRO A N 1
ATOM 4440 C CA . PRO A 1 566 ? 8.585 25.952 -26.850 1.00 62.12 566 PRO A CA 1
ATOM 4441 C C . PRO A 1 566 ? 8.674 27.228 -26.006 1.00 62.12 566 PRO A C 1
ATOM 4443 O O . PRO A 1 566 ? 9.361 28.179 -26.364 1.00 62.12 566 PRO A O 1
ATOM 4446 N N . ALA A 1 567 ? 8.015 27.243 -24.843 1.00 70.81 567 ALA A N 1
ATOM 4447 C CA . ALA A 1 567 ? 8.039 28.402 -23.951 1.00 70.81 567 ALA A CA 1
ATOM 4448 C C . ALA A 1 567 ? 9.488 28.829 -23.604 1.00 70.81 567 ALA A C 1
ATOM 4450 O O . ALA A 1 567 ? 10.342 27.967 -23.345 1.00 70.81 567 ALA A O 1
ATOM 4451 N N . PRO A 1 568 ? 9.788 30.141 -23.568 1.00 80.81 568 PRO A N 1
ATOM 4452 C CA . PRO A 1 568 ? 11.140 30.630 -23.334 1.00 80.81 568 PRO A CA 1
ATOM 4453 C C . PRO A 1 568 ? 11.633 30.240 -21.926 1.00 80.81 568 PRO A C 1
ATOM 4455 O O . PRO A 1 568 ? 10.876 30.309 -20.954 1.00 80.81 568 PRO A O 1
ATOM 4458 N N . PRO A 1 569 ? 12.905 29.822 -21.769 1.00 82.81 569 PRO A N 1
ATOM 4459 C CA . PRO A 1 569 ? 13.429 29.327 -20.493 1.00 82.81 569 PRO A CA 1
ATOM 4460 C C . PRO A 1 569 ? 13.636 30.424 -19.430 1.00 82.81 569 PRO A C 1
ATOM 4462 O O . PRO A 1 569 ? 13.897 30.116 -18.260 1.00 82.81 569 PRO A O 1
ATOM 4465 N N . PHE A 1 570 ? 13.523 31.692 -19.825 1.00 89.56 570 PHE A N 1
ATOM 4466 C CA . PHE A 1 570 ? 13.548 32.865 -18.961 1.00 89.56 570 PHE A CA 1
ATOM 4467 C C . PHE A 1 570 ? 12.685 33.987 -19.553 1.00 89.56 570 PHE A C 1
ATOM 4469 O O . PHE A 1 570 ? 12.414 33.995 -20.751 1.00 89.56 570 PHE A O 1
ATOM 4476 N N . ALA A 1 571 ? 12.281 34.945 -18.719 1.00 87.38 571 ALA A N 1
ATOM 4477 C CA . ALA A 1 571 ? 11.528 36.128 -19.136 1.00 87.38 571 ALA A CA 1
ATOM 4478 C C . ALA A 1 571 ? 12.039 37.387 -18.423 1.00 87.38 571 ALA A C 1
ATOM 4480 O O . ALA A 1 571 ? 12.348 37.342 -17.228 1.00 87.38 571 ALA A O 1
ATOM 4481 N N . ALA A 1 572 ? 12.122 38.506 -19.147 1.00 86.81 572 ALA A N 1
ATOM 4482 C CA . ALA A 1 572 ? 12.354 39.821 -18.556 1.00 86.81 572 ALA A CA 1
ATOM 4483 C C . ALA A 1 572 ? 11.022 40.421 -18.087 1.00 86.81 572 ALA A C 1
ATOM 4485 O O . ALA A 1 572 ? 10.056 40.467 -18.843 1.00 86.81 572 ALA A O 1
ATOM 4486 N N . GLU A 1 573 ? 10.972 40.900 -16.848 1.00 87.69 573 GLU A N 1
ATOM 4487 C CA . GLU A 1 573 ? 9.776 41.505 -16.262 1.00 87.69 573 GLU A CA 1
ATOM 4488 C C . GLU A 1 573 ? 10.133 42.628 -15.277 1.00 87.69 573 GLU A C 1
ATOM 4490 O O . GLU A 1 573 ? 11.273 42.759 -14.820 1.00 87.69 573 GLU A O 1
ATOM 4495 N N . THR A 1 574 ? 9.144 43.444 -14.916 1.00 88.31 574 THR A N 1
ATOM 4496 C CA . THR A 1 574 ? 9.284 44.474 -13.879 1.00 88.31 574 THR A CA 1
ATOM 4497 C C . THR A 1 574 ? 8.957 43.882 -12.510 1.00 88.31 574 THR A C 1
ATOM 4499 O O . THR A 1 574 ? 7.924 43.241 -12.320 1.00 88.31 574 THR A O 1
ATOM 4502 N N . ALA A 1 575 ? 9.822 44.090 -11.517 1.00 85.88 575 ALA A N 1
ATOM 4503 C CA . ALA A 1 575 ? 9.638 43.545 -10.178 1.00 85.88 575 ALA A CA 1
ATOM 4504 C C . ALA A 1 575 ? 8.401 44.136 -9.476 1.00 85.88 575 ALA A C 1
ATOM 4506 O O . ALA A 1 575 ? 8.398 45.286 -9.039 1.00 85.88 575 ALA A O 1
ATOM 4507 N N . ALA A 1 576 ? 7.358 43.320 -9.295 1.00 82.31 576 ALA A N 1
ATOM 4508 C CA . ALA A 1 576 ? 6.114 43.724 -8.629 1.00 82.31 576 ALA A CA 1
ATOM 4509 C C . ALA A 1 576 ? 6.269 44.004 -7.115 1.00 82.31 576 ALA A C 1
ATOM 4511 O O . ALA A 1 576 ? 5.426 44.667 -6.508 1.00 82.31 576 ALA A O 1
ATOM 4512 N N . SER A 1 577 ? 7.343 43.514 -6.484 1.00 83.19 577 SER A N 1
ATOM 4513 C CA . SER A 1 577 ? 7.654 43.746 -5.066 1.00 83.19 577 SER A CA 1
ATOM 4514 C C . SER A 1 577 ? 9.164 43.744 -4.813 1.00 83.19 577 SER A C 1
ATOM 4516 O O . SER A 1 577 ? 9.899 43.113 -5.565 1.00 83.19 577 SER A O 1
ATOM 4518 N N . GLY A 1 578 ? 9.609 44.374 -3.720 1.00 80.19 578 GLY A N 1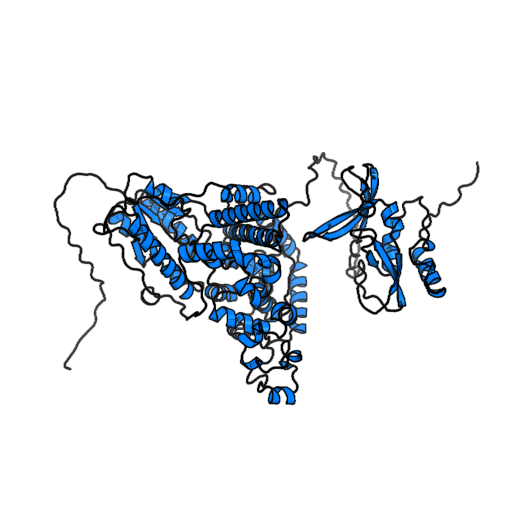
ATOM 4519 C CA . GLY A 1 578 ? 11.021 44.426 -3.306 1.00 80.19 578 GLY A CA 1
ATOM 4520 C C . GLY A 1 578 ? 11.543 43.178 -2.576 1.00 80.19 578 GLY A C 1
ATOM 4521 O O . GLY A 1 578 ? 12.586 43.235 -1.939 1.00 80.19 578 GLY A O 1
ATOM 4522 N N . ARG A 1 579 ? 10.792 42.065 -2.588 1.00 78.44 579 ARG A N 1
ATOM 4523 C CA . ARG A 1 579 ? 11.096 40.852 -1.797 1.00 78.44 579 ARG A CA 1
ATOM 4524 C C . ARG A 1 579 ? 12.043 39.868 -2.492 1.00 78.44 579 ARG A C 1
ATOM 4526 O O . ARG A 1 579 ? 12.440 38.880 -1.882 1.00 78.44 579 ARG A O 1
ATOM 4533 N N . ALA A 1 580 ? 12.349 40.081 -3.770 1.00 85.12 580 ALA A N 1
ATOM 4534 C CA . ALA A 1 580 ? 13.248 39.212 -4.522 1.00 85.12 580 ALA A CA 1
ATOM 4535 C C . ALA A 1 580 ? 14.703 39.649 -4.317 1.00 85.12 580 ALA A C 1
ATOM 4537 O O . ALA A 1 580 ? 14.989 40.841 -4.322 1.00 85.12 580 ALA A O 1
ATOM 4538 N N . SER A 1 581 ? 15.625 38.697 -4.191 1.00 91.50 581 SER A N 1
ATOM 4539 C CA . SER A 1 581 ? 17.065 38.948 -4.266 1.00 91.50 581 SER A CA 1
ATOM 4540 C C . SER A 1 581 ? 17.630 38.406 -5.575 1.00 91.50 581 SER A C 1
ATOM 4542 O O . SER A 1 581 ? 17.179 37.378 -6.092 1.00 91.50 581 SER A O 1
ATOM 4544 N N . CYS A 1 582 ? 18.598 39.126 -6.132 1.00 91.50 582 CYS A N 1
ATOM 4545 C CA . CYS A 1 582 ? 19.296 38.736 -7.343 1.00 91.50 582 CYS A CA 1
ATOM 4546 C C . CYS A 1 582 ? 20.180 37.523 -7.076 1.00 91.50 582 CYS A C 1
ATOM 4548 O O . CYS A 1 582 ? 21.001 37.531 -6.167 1.00 91.50 582 CYS A O 1
ATOM 4550 N N . ARG A 1 583 ? 20.052 36.481 -7.894 1.00 90.75 583 ARG A N 1
ATOM 4551 C CA . ARG A 1 583 ? 20.844 35.254 -7.758 1.00 90.75 583 ARG A CA 1
ATOM 4552 C C . ARG A 1 583 ? 22.308 35.402 -8.159 1.00 90.75 583 ARG A C 1
ATOM 4554 O O . ARG A 1 583 ? 23.109 34.569 -7.757 1.00 90.75 583 ARG A O 1
ATOM 4561 N N . SER A 1 584 ? 22.659 36.445 -8.910 1.00 86.75 584 SER A N 1
ATOM 4562 C CA . SER A 1 584 ? 24.053 36.715 -9.275 1.00 86.75 584 SER A CA 1
ATOM 4563 C C . SER A 1 584 ? 24.806 37.481 -8.183 1.00 86.75 584 SER A C 1
ATOM 4565 O O . SER A 1 584 ? 25.901 37.082 -7.822 1.00 86.75 584 SER A O 1
ATOM 4567 N N . CYS A 1 585 ? 24.235 38.565 -7.642 1.00 88.31 585 CYS A N 1
ATOM 4568 C CA . CYS A 1 585 ? 24.933 39.451 -6.693 1.00 88.31 585 CYS A CA 1
ATOM 4569 C C . CYS A 1 585 ? 24.374 39.413 -5.261 1.00 88.31 585 CYS A C 1
ATOM 4571 O O . CYS A 1 585 ? 24.860 40.125 -4.391 1.00 88.31 585 CYS A O 1
ATOM 4573 N N . SER A 1 586 ? 23.331 38.621 -5.007 1.00 88.44 586 SER A N 1
ATOM 4574 C CA . SER A 1 586 ? 22.617 38.498 -3.724 1.00 88.44 586 SER A CA 1
ATOM 4575 C C . SER A 1 586 ? 21.911 39.762 -3.208 1.00 88.44 586 SER A C 1
ATOM 4577 O O . SER A 1 586 ? 21.147 39.670 -2.247 1.00 88.44 586 SER A O 1
ATOM 4579 N N . ALA A 1 587 ? 22.075 40.918 -3.857 1.00 90.75 587 ALA A N 1
ATOM 4580 C CA . ALA A 1 587 ? 21.398 42.158 -3.485 1.00 90.75 587 ALA A CA 1
ATOM 4581 C C . ALA A 1 587 ? 19.887 42.117 -3.786 1.00 90.75 587 ALA A C 1
ATOM 4583 O O . ALA A 1 587 ? 19.425 41.414 -4.692 1.00 90.75 587 ALA A O 1
ATOM 4584 N N . ALA A 1 588 ? 19.103 42.891 -3.031 1.00 90.75 588 ALA A N 1
ATOM 4585 C CA . ALA A 1 588 ? 17.661 43.006 -3.232 1.00 90.75 588 ALA A CA 1
ATOM 4586 C C . ALA A 1 588 ? 17.323 43.621 -4.607 1.00 90.75 588 ALA A C 1
ATOM 4588 O O . ALA A 1 588 ? 18.006 44.515 -5.108 1.00 90.75 588 ALA A O 1
ATOM 4589 N N . ILE A 1 589 ? 16.246 43.141 -5.223 1.00 90.19 589 ILE A N 1
ATOM 4590 C CA . ILE A 1 589 ? 15.671 43.691 -6.450 1.00 90.19 589 ILE A CA 1
ATOM 4591 C C . ILE A 1 589 ? 14.507 44.584 -6.027 1.00 90.19 589 ILE A C 1
ATOM 4593 O O . ILE A 1 589 ? 13.478 44.088 -5.566 1.00 90.19 589 ILE A O 1
ATOM 4597 N N . GLY A 1 590 ? 14.687 45.897 -6.166 1.00 87.25 590 GLY A N 1
ATOM 4598 C CA . GLY A 1 590 ? 13.686 46.893 -5.796 1.00 87.25 590 GLY A CA 1
ATOM 4599 C C . GLY A 1 590 ? 12.383 46.745 -6.584 1.00 87.25 590 GLY A C 1
ATOM 4600 O O . GLY A 1 590 ? 12.368 46.308 -7.735 1.00 87.25 590 GLY A O 1
ATOM 4601 N N . LYS A 1 591 ? 11.262 47.129 -5.962 1.00 90.44 591 LYS A N 1
ATOM 4602 C CA . LYS A 1 591 ? 9.967 47.222 -6.650 1.00 90.44 591 LYS A CA 1
ATOM 4603 C C . LYS A 1 591 ? 10.085 48.227 -7.803 1.00 90.44 591 LYS A C 1
ATOM 4605 O O . LYS A 1 591 ? 10.590 49.323 -7.601 1.00 90.44 591 LYS A O 1
ATOM 4610 N N . GLY A 1 592 ? 9.607 47.861 -8.989 1.00 84.38 592 GLY A N 1
ATOM 4611 C CA . GLY A 1 592 ? 9.704 48.687 -10.197 1.00 84.38 592 GLY A CA 1
ATOM 4612 C C . GLY A 1 592 ? 11.004 48.513 -10.993 1.00 84.38 592 GLY A C 1
ATOM 4613 O O . GLY A 1 592 ? 11.078 48.985 -12.121 1.00 84.38 592 GLY A O 1
ATOM 4614 N N . SER A 1 593 ? 12.007 47.798 -10.470 1.00 85.81 593 SER A N 1
ATOM 4615 C CA . SER A 1 593 ? 13.237 47.498 -11.215 1.00 85.81 593 SER A CA 1
ATOM 4616 C C . SER A 1 593 ? 13.027 46.377 -12.240 1.00 85.81 593 SER A C 1
ATOM 4618 O O . SER A 1 593 ? 12.280 45.427 -11.988 1.00 85.81 593 SER A O 1
ATOM 4620 N N . ARG A 1 594 ? 13.730 46.439 -13.380 1.00 87.19 594 ARG A N 1
ATOM 4621 C CA . ARG A 1 594 ? 13.758 45.344 -14.365 1.00 87.19 594 ARG A CA 1
ATOM 4622 C C . ARG A 1 594 ? 14.550 44.154 -13.823 1.00 87.19 594 ARG A C 1
ATOM 4624 O O . ARG A 1 594 ? 15.667 44.304 -13.318 1.00 87.19 594 ARG A O 1
ATOM 4631 N N . LYS A 1 595 ? 13.987 42.958 -13.964 1.00 90.94 595 LYS A N 1
ATOM 4632 C CA . LYS A 1 595 ? 14.618 41.692 -13.587 1.00 90.94 595 LYS A CA 1
ATOM 4633 C C . LYS A 1 595 ? 14.408 40.632 -14.658 1.00 90.94 595 LYS A C 1
ATOM 4635 O O . LYS A 1 595 ? 13.477 40.716 -15.452 1.00 90.94 595 LYS A O 1
ATOM 4640 N N . VAL A 1 596 ? 15.258 39.614 -14.643 1.00 91.50 596 VAL A N 1
ATOM 4641 C CA . VAL A 1 596 ? 15.091 38.406 -15.455 1.00 91.50 596 VAL A CA 1
ATOM 4642 C C . VAL A 1 596 ? 14.757 37.246 -14.532 1.00 91.50 596 VAL A C 1
ATOM 4644 O O . VAL A 1 596 ? 15.456 37.008 -13.544 1.00 91.50 596 VAL A O 1
ATOM 4647 N N . CYS A 1 597 ? 13.673 36.543 -14.840 1.00 91.25 597 CYS A N 1
ATOM 4648 C CA . CYS A 1 597 ? 13.231 35.355 -14.132 1.00 91.25 597 CYS A CA 1
ATOM 4649 C C . CYS A 1 597 ? 13.553 34.108 -14.949 1.00 91.25 597 CYS A C 1
ATOM 4651 O O . CYS A 1 597 ? 13.047 33.938 -16.054 1.00 91.25 597 CYS A O 1
ATOM 4653 N N . VAL A 1 598 ? 14.379 33.228 -14.389 1.00 90.56 598 VAL A N 1
ATOM 4654 C CA . VAL A 1 598 ? 14.846 31.990 -15.017 1.00 90.56 598 VAL A CA 1
ATOM 4655 C C . VAL A 1 598 ? 14.192 30.802 -14.327 1.00 90.56 598 VAL A C 1
ATOM 4657 O O . VAL A 1 598 ? 14.223 30.691 -13.098 1.00 90.56 598 VAL A O 1
ATOM 4660 N N . SER A 1 599 ? 13.614 29.883 -15.101 1.00 83.75 599 SER A N 1
ATOM 4661 C CA . SER A 1 599 ? 13.071 28.645 -14.540 1.00 83.75 599 SER A CA 1
ATOM 4662 C C . SER A 1 599 ? 14.206 27.666 -14.246 1.00 83.75 599 SER A C 1
ATOM 4664 O O . SER A 1 599 ? 14.851 27.154 -15.161 1.00 83.75 599 SER A O 1
ATOM 4666 N N . VAL A 1 600 ? 14.456 27.383 -12.967 1.00 82.19 600 VAL A N 1
ATOM 4667 C CA . VAL A 1 600 ? 15.519 26.465 -12.533 1.00 82.19 600 VAL A CA 1
ATOM 4668 C C . VAL A 1 600 ? 14.955 25.331 -11.693 1.00 82.19 600 VAL A C 1
ATOM 4670 O O . VAL A 1 600 ? 13.993 25.499 -10.946 1.00 82.19 600 VAL A O 1
ATOM 4673 N N . TRP A 1 601 ? 15.551 24.146 -11.808 1.00 71.69 601 TRP A N 1
ATOM 4674 C CA . TRP A 1 601 ? 15.180 23.008 -10.974 1.00 71.69 601 TRP A CA 1
ATOM 4675 C C . TRP A 1 601 ? 15.975 23.047 -9.671 1.00 71.69 601 TRP A C 1
ATOM 4677 O O . TRP A 1 601 ? 17.183 22.829 -9.675 1.00 71.69 601 TRP A O 1
ATOM 4687 N N . ALA A 1 602 ? 15.312 23.318 -8.552 1.00 65.00 602 ALA A N 1
ATOM 4688 C CA . ALA A 1 602 ? 15.943 23.321 -7.237 1.00 65.00 602 ALA A CA 1
ATOM 4689 C C . ALA A 1 602 ? 14.924 22.972 -6.147 1.00 65.00 602 ALA A C 1
ATOM 4691 O O . ALA A 1 602 ? 13.730 23.227 -6.281 1.00 65.00 602 ALA A O 1
ATOM 4692 N N . ARG A 1 603 ? 15.395 22.379 -5.041 1.00 57.16 603 ARG A N 1
ATOM 4693 C CA . ARG A 1 603 ? 14.549 21.982 -3.892 1.00 57.16 603 ARG A CA 1
ATOM 4694 C C . ARG A 1 603 ? 13.360 21.080 -4.275 1.00 57.16 603 ARG A C 1
ATOM 4696 O O . ARG A 1 603 ? 12.281 21.188 -3.703 1.00 57.16 603 ARG A O 1
ATOM 4703 N N . GLY A 1 604 ? 13.565 20.179 -5.239 1.00 54.47 604 GLY A N 1
ATOM 4704 C CA . GLY A 1 604 ? 12.566 19.178 -5.634 1.00 54.47 604 GLY A CA 1
ATOM 4705 C C . GLY A 1 604 ? 11.453 19.685 -6.559 1.00 54.47 604 GLY A C 1
ATOM 4706 O O . GLY A 1 604 ? 10.478 18.965 -6.756 1.00 54.47 604 GLY A O 1
ATOM 4707 N N . GLY A 1 605 ? 11.589 20.880 -7.144 1.00 61.09 605 GLY A N 1
ATOM 4708 C CA . GLY A 1 605 ? 10.659 21.399 -8.149 1.00 61.09 605 GLY A CA 1
ATOM 4709 C C . GLY A 1 605 ? 11.265 22.503 -9.017 1.00 61.09 605 GLY A C 1
ATOM 4710 O O . GLY A 1 605 ? 12.417 22.896 -8.834 1.00 61.09 605 GLY A O 1
ATOM 4711 N N . ARG A 1 606 ? 10.482 23.012 -9.974 1.00 76.62 606 ARG A N 1
ATOM 4712 C CA . ARG A 1 606 ? 10.834 24.235 -10.708 1.00 76.62 606 ARG A CA 1
ATOM 4713 C C . ARG A 1 606 ? 10.595 25.445 -9.810 1.00 76.62 606 ARG A C 1
ATOM 4715 O O . ARG A 1 606 ? 9.486 25.639 -9.320 1.00 76.62 606 ARG A O 1
ATOM 4722 N N . ILE A 1 607 ? 11.627 26.254 -9.615 1.00 79.44 607 ILE A N 1
ATOM 4723 C CA . ILE A 1 607 ? 11.551 27.551 -8.945 1.00 79.44 607 ILE A CA 1
ATOM 4724 C C . ILE A 1 607 ? 11.957 28.652 -9.928 1.00 79.44 607 ILE A C 1
ATOM 4726 O O . ILE A 1 607 ? 12.722 28.409 -10.860 1.00 79.44 607 ILE A O 1
ATOM 4730 N N . SER A 1 608 ? 11.456 29.868 -9.713 1.00 85.69 608 SER A N 1
ATOM 4731 C CA . SER A 1 608 ? 11.874 31.045 -10.478 1.00 85.69 608 SER A CA 1
ATOM 4732 C C . SER A 1 608 ? 13.064 31.715 -9.785 1.00 85.69 608 SER A C 1
ATOM 4734 O O . SER A 1 608 ? 12.942 32.223 -8.666 1.00 85.69 608 SER A O 1
ATOM 4736 N N . ALA A 1 609 ? 14.231 31.677 -10.423 1.00 89.50 609 ALA A N 1
ATOM 4737 C CA . ALA A 1 609 ? 15.422 32.413 -10.016 1.00 89.50 609 ALA A CA 1
ATOM 4738 C C . ALA A 1 609 ? 15.359 33.829 -10.601 1.00 89.50 609 ALA A C 1
ATOM 4740 O O . ALA A 1 609 ? 15.212 33.989 -11.805 1.00 89.50 609 ALA A O 1
ATOM 4741 N N . SER A 1 610 ? 15.433 34.859 -9.755 1.00 93.19 610 SER A N 1
ATOM 4742 C CA . SER A 1 610 ? 15.408 36.258 -10.202 1.00 93.19 610 SER A CA 1
ATOM 4743 C C . SER A 1 610 ? 16.824 36.829 -10.257 1.00 93.19 610 SER A C 1
ATOM 4745 O O . SER A 1 610 ? 17.603 36.623 -9.329 1.00 93.19 610 SER A O 1
ATOM 4747 N N . HIS A 1 611 ? 17.143 37.580 -11.306 1.00 92.50 611 HIS A N 1
ATOM 4748 C CA . HIS A 1 611 ? 18.395 38.320 -11.471 1.00 92.50 611 HIS A CA 1
ATOM 4749 C C . HIS A 1 611 ? 18.079 39.788 -11.762 1.00 92.50 611 HIS A C 1
ATOM 4751 O O . HIS A 1 611 ? 17.095 40.067 -12.448 1.00 92.50 611 HIS A O 1
ATOM 4757 N N . HIS A 1 612 ? 18.909 40.734 -11.308 1.00 91.75 612 HIS A N 1
ATOM 4758 C CA . HIS A 1 612 ? 18.909 42.065 -11.927 1.00 91.75 612 HIS A CA 1
ATOM 4759 C C . HIS A 1 612 ? 19.193 41.899 -13.418 1.00 91.75 612 HIS A C 1
ATOM 4761 O O . HIS A 1 612 ? 20.030 41.074 -13.789 1.00 91.75 612 HIS A O 1
ATOM 4767 N N . LEU A 1 613 ? 18.533 42.691 -14.263 1.00 88.62 613 LEU A N 1
ATOM 4768 C CA . LEU A 1 613 ? 18.751 42.628 -15.708 1.00 88.62 613 LEU A CA 1
ATOM 4769 C C . LEU A 1 613 ? 20.237 42.786 -16.067 1.00 88.62 613 LEU A C 1
ATOM 4771 O O . LEU A 1 613 ? 20.780 41.948 -16.778 1.00 88.62 613 LEU A O 1
ATOM 4775 N N . ALA A 1 614 ? 20.915 43.780 -15.485 1.00 86.12 614 ALA A N 1
ATOM 4776 C CA . ALA A 1 614 ? 22.345 44.007 -15.698 1.00 86.12 614 ALA A CA 1
ATOM 4777 C C . ALA A 1 614 ? 23.208 42.800 -15.285 1.00 86.12 614 ALA A C 1
ATOM 4779 O O . ALA A 1 614 ? 24.110 42.403 -16.016 1.00 86.12 614 ALA A O 1
ATOM 4780 N N . CYS A 1 615 ? 22.900 42.160 -14.151 1.00 86.88 615 CYS A N 1
ATOM 4781 C CA . CYS A 1 615 ? 23.624 40.970 -13.699 1.00 86.88 615 CYS A CA 1
ATOM 4782 C C . CYS A 1 615 ? 23.356 39.731 -14.565 1.00 86.88 615 CYS A C 1
ATOM 4784 O O . CYS A 1 615 ? 24.215 38.859 -14.659 1.00 86.88 615 CYS A O 1
ATOM 4786 N N . PHE A 1 616 ? 22.163 39.620 -15.155 1.00 90.44 616 PHE A N 1
ATOM 4787 C CA . PHE A 1 616 ? 21.845 38.551 -16.098 1.00 90.44 616 PHE A CA 1
ATOM 4788 C C . PHE A 1 616 ? 22.587 38.763 -17.421 1.00 90.44 616 PHE A C 1
ATOM 4790 O O . PHE A 1 616 ? 23.248 37.847 -17.902 1.00 90.44 616 PHE A O 1
ATOM 4797 N N . MET A 1 617 ? 22.537 39.986 -17.959 1.00 87.00 617 MET A N 1
ATOM 4798 C CA . MET A 1 617 ? 23.215 40.364 -19.201 1.00 87.00 617 MET A CA 1
ATOM 4799 C C . MET A 1 617 ? 24.737 40.236 -19.088 1.00 87.00 617 MET A C 1
ATOM 4801 O O . MET A 1 617 ? 25.363 39.696 -19.994 1.00 87.00 617 MET A O 1
ATOM 4805 N N . GLY A 1 618 ? 25.328 40.650 -17.963 1.00 84.56 618 GLY A N 1
ATOM 4806 C CA . GLY A 1 618 ? 26.766 40.509 -17.711 1.00 84.56 618 GLY A CA 1
ATOM 4807 C C . GLY A 1 618 ? 27.241 39.064 -17.517 1.00 84.56 618 GLY A C 1
ATOM 4808 O O . GLY A 1 618 ? 28.437 38.805 -17.581 1.00 84.56 618 GLY A O 1
ATOM 4809 N N . GLY A 1 619 ? 26.325 38.117 -17.290 1.00 86.19 619 GLY A N 1
ATOM 4810 C CA . GLY A 1 619 ? 26.640 36.691 -17.174 1.00 86.19 619 GLY A CA 1
ATOM 4811 C C . GLY A 1 619 ? 26.426 35.891 -18.463 1.00 86.19 619 GLY A C 1
ATOM 4812 O O . GLY A 1 619 ? 26.598 34.670 -18.451 1.00 86.19 619 GLY A O 1
ATOM 4813 N N . LEU A 1 620 ? 26.025 36.542 -19.561 1.00 90.44 620 LEU A N 1
ATOM 4814 C CA . LEU A 1 620 ? 25.898 35.891 -20.862 1.00 90.44 620 LEU A CA 1
ATOM 4815 C C . LEU A 1 620 ? 27.285 35.567 -21.430 1.00 90.44 620 LEU A C 1
ATOM 4817 O O . LEU A 1 620 ? 28.195 36.397 -21.403 1.00 90.44 620 LEU A O 1
ATOM 4821 N N . ARG A 1 621 ? 27.443 34.359 -21.973 1.00 92.25 621 ARG A N 1
ATOM 4822 C CA . ARG A 1 621 ? 28.716 33.886 -22.535 1.00 92.25 621 ARG A CA 1
ATOM 4823 C C . ARG A 1 621 ? 28.540 33.075 -23.805 1.00 92.25 621 ARG A C 1
ATOM 4825 O O . ARG A 1 621 ? 27.466 32.537 -24.049 1.00 92.25 621 ARG A O 1
ATOM 4832 N N . VAL A 1 622 ? 29.592 32.969 -24.602 1.00 94.12 622 VAL A N 1
ATOM 4833 C CA . VAL A 1 622 ? 29.629 32.190 -25.840 1.00 94.12 622 VAL A CA 1
ATOM 4834 C C . VAL A 1 622 ? 30.865 31.304 -25.864 1.00 94.12 622 VAL A C 1
ATOM 4836 O O . VAL A 1 622 ? 31.939 31.701 -25.422 1.00 94.12 622 VAL A O 1
ATOM 4839 N N . GLU A 1 623 ? 30.704 30.090 -26.378 1.00 95.12 623 GLU A N 1
ATOM 4840 C CA . GLU A 1 623 ? 31.810 29.167 -26.630 1.00 95.12 623 GLU A CA 1
ATOM 4841 C C . GLU A 1 623 ? 31.482 28.239 -27.806 1.00 95.12 623 GLU A C 1
ATOM 4843 O O . GLU A 1 623 ? 30.323 28.112 -28.216 1.00 95.12 623 GLU A O 1
ATOM 4848 N N . LEU A 1 624 ? 32.494 27.545 -28.329 1.00 94.88 624 LEU A N 1
ATOM 4849 C CA . LEU A 1 624 ? 32.285 26.462 -29.286 1.00 94.88 624 LEU A CA 1
ATOM 4850 C C . LEU A 1 624 ? 31.888 25.177 -28.558 1.00 94.88 624 LEU A C 1
ATOM 4852 O O . LEU A 1 624 ? 32.465 24.818 -27.533 1.00 94.88 624 LEU A O 1
ATOM 4856 N N . CYS A 1 625 ? 30.925 24.444 -29.112 1.00 91.00 625 CYS A N 1
ATOM 4857 C CA . CYS A 1 625 ? 30.502 23.166 -28.555 1.00 91.00 625 CYS A CA 1
ATOM 4858 C C . CYS A 1 625 ? 31.682 22.172 -28.540 1.00 91.00 625 CYS A C 1
ATOM 4860 O O . CYS A 1 625 ? 32.204 21.838 -29.608 1.00 91.00 625 CYS A O 1
ATOM 4862 N N . PRO A 1 626 ? 32.076 21.629 -27.374 1.00 87.19 626 PRO A N 1
ATOM 4863 C CA . PRO A 1 626 ? 33.264 20.777 -27.274 1.00 87.19 626 PRO A CA 1
ATOM 4864 C C . PRO A 1 626 ? 33.050 19.367 -27.851 1.00 87.19 626 PRO A C 1
ATOM 4866 O O . PRO A 1 626 ? 34.004 18.690 -28.234 1.00 87.19 626 PRO A O 1
ATOM 4869 N N . ALA A 1 627 ? 31.798 18.905 -27.927 1.00 86.12 627 ALA A N 1
ATOM 4870 C CA . ALA A 1 627 ? 31.420 17.586 -28.430 1.00 86.12 627 ALA A CA 1
ATOM 4871 C C . ALA A 1 627 ? 29.951 17.568 -28.887 1.00 86.12 627 ALA A C 1
ATOM 4873 O O . ALA A 1 627 ? 29.177 18.451 -28.516 1.00 86.12 627 ALA A O 1
ATOM 4874 N N . ASN A 1 628 ? 29.556 16.519 -29.618 1.00 86.25 628 ASN A N 1
ATOM 4875 C CA . ASN A 1 628 ? 28.173 16.257 -30.050 1.00 86.25 628 ASN A CA 1
ATOM 4876 C C . ASN A 1 628 ? 27.290 15.751 -28.889 1.00 86.25 628 ASN A C 1
ATOM 4878 O O . ASN A 1 628 ? 26.642 14.711 -28.984 1.00 86.25 628 ASN A O 1
ATOM 4882 N N . ARG A 1 629 ? 27.335 16.430 -27.735 1.00 75.44 629 ARG A N 1
ATOM 4883 C CA . ARG A 1 629 ? 26.633 16.029 -26.508 1.00 75.44 629 ARG A CA 1
ATOM 4884 C C . ARG A 1 629 ? 25.964 17.220 -25.835 1.00 75.44 629 ARG A C 1
ATOM 4886 O O . ARG A 1 629 ? 26.509 18.320 -25.778 1.00 75.44 629 ARG A O 1
ATOM 4893 N N . GLY A 1 630 ? 24.805 16.958 -25.239 1.00 86.00 630 GLY A N 1
ATOM 4894 C CA . GLY A 1 630 ? 23.957 17.981 -24.631 1.00 86.00 630 GLY A CA 1
ATOM 4895 C C . GLY A 1 630 ? 22.925 18.538 -25.610 1.00 86.00 630 GLY A C 1
ATOM 4896 O O . GLY A 1 630 ? 23.046 18.380 -26.823 1.00 86.00 630 GLY A O 1
ATOM 4897 N N . LYS A 1 631 ? 21.884 19.163 -25.058 1.00 91.06 631 LYS A N 1
ATOM 4898 C CA . LYS A 1 631 ? 20.740 19.686 -25.809 1.00 91.06 631 LYS A CA 1
ATOM 4899 C C . LYS A 1 631 ? 20.526 21.164 -25.507 1.00 91.06 631 LYS A C 1
ATOM 4901 O O . LYS A 1 631 ? 20.676 21.574 -24.351 1.00 91.06 631 LYS A O 1
ATOM 4906 N N . CYS A 1 632 ? 20.127 21.922 -26.523 1.00 90.44 632 CYS A N 1
ATOM 4907 C CA . CYS A 1 632 ? 19.633 23.283 -26.389 1.00 90.44 632 CYS A CA 1
ATOM 4908 C C . CYS A 1 632 ? 18.479 23.316 -25.380 1.00 90.44 632 CYS A C 1
ATOM 4910 O O . CYS A 1 632 ? 17.540 22.526 -25.471 1.00 90.44 632 CYS A O 1
ATOM 4912 N N . LYS A 1 633 ? 18.536 24.232 -24.408 1.00 89.50 633 LYS A N 1
ATOM 4913 C CA . LYS A 1 633 ? 17.490 24.351 -23.381 1.00 89.50 633 LYS A CA 1
ATOM 4914 C C . LYS A 1 633 ? 16.166 24.928 -23.871 1.00 89.50 633 LYS A C 1
ATOM 4916 O O . LYS A 1 633 ? 15.186 24.805 -23.145 1.00 89.50 633 LYS A O 1
ATOM 4921 N N . HIS A 1 634 ? 16.142 25.509 -25.065 1.00 89.69 634 HIS A N 1
ATOM 4922 C CA . HIS A 1 634 ? 14.940 26.064 -25.673 1.00 89.69 634 HIS A CA 1
ATOM 4923 C C . HIS A 1 634 ? 14.361 25.117 -26.729 1.00 89.69 634 HIS A C 1
ATOM 4925 O O . HIS A 1 634 ? 13.296 24.557 -26.504 1.00 89.69 634 HIS A O 1
ATOM 4931 N N . SER A 1 635 ? 15.098 24.839 -27.810 1.00 88.81 635 SER A N 1
ATOM 4932 C CA . SER A 1 635 ? 14.622 23.975 -28.903 1.00 88.81 635 SER A CA 1
ATOM 4933 C C . SER A 1 635 ? 14.743 22.471 -28.634 1.00 88.81 635 SER A C 1
ATOM 4935 O O . SER A 1 635 ? 14.156 21.661 -29.343 1.00 88.81 635 SER A O 1
ATOM 4937 N N . GLY A 1 636 ? 15.541 22.048 -27.647 1.00 86.56 636 GLY A N 1
ATOM 4938 C CA . GLY A 1 636 ? 15.830 20.629 -27.406 1.00 86.56 636 GLY A CA 1
ATOM 4939 C C . GLY A 1 636 ? 16.790 19.985 -28.417 1.00 86.56 636 GLY A C 1
ATOM 4940 O O . GLY A 1 636 ? 17.144 18.816 -28.236 1.00 86.56 636 GLY A O 1
ATOM 4941 N N . ALA A 1 637 ? 17.251 20.729 -29.430 1.00 89.44 637 ALA A N 1
ATOM 4942 C CA . ALA A 1 637 ? 18.186 20.253 -30.448 1.00 89.44 637 ALA A CA 1
ATOM 4943 C C . ALA A 1 637 ? 19.543 19.850 -29.845 1.00 89.44 637 ALA A C 1
ATOM 4945 O O . ALA A 1 637 ? 20.040 20.493 -28.917 1.00 89.44 637 ALA A O 1
ATOM 4946 N N . THR A 1 638 ? 20.151 18.782 -30.363 1.00 90.94 638 THR A N 1
ATOM 4947 C CA . THR A 1 638 ? 21.486 18.329 -29.939 1.00 90.94 638 THR A CA 1
ATOM 4948 C C . THR A 1 638 ? 22.554 19.319 -30.402 1.00 90.94 638 THR A C 1
ATOM 4950 O O . THR A 1 638 ? 22.524 19.781 -31.539 1.00 90.94 638 THR A O 1
ATOM 4953 N N . PHE A 1 639 ? 23.512 19.642 -29.532 1.00 93.25 639 PHE A N 1
ATOM 4954 C CA . PHE A 1 639 ? 24.640 20.494 -29.907 1.00 93.25 639 PHE A CA 1
ATOM 4955 C C . PHE A 1 639 ? 25.584 19.794 -30.888 1.00 93.25 639 PHE A C 1
ATOM 4957 O O . PHE A 1 639 ? 25.886 18.613 -30.719 1.00 93.25 639 PHE A O 1
ATOM 4964 N N . VAL A 1 640 ? 26.092 20.547 -31.864 1.00 91.62 640 VAL A N 1
ATOM 4965 C CA . VAL A 1 640 ? 27.057 20.074 -32.865 1.00 91.62 640 VAL A CA 1
ATOM 4966 C C . VAL A 1 640 ? 28.449 20.577 -32.499 1.00 91.62 640 VAL A C 1
ATOM 4968 O O . VAL A 1 640 ? 28.644 21.774 -32.304 1.00 91.62 640 VAL A O 1
ATOM 4971 N N . LYS A 1 641 ? 29.425 19.672 -32.398 1.00 93.75 641 LYS A N 1
ATOM 4972 C CA . LYS A 1 641 ? 30.828 19.963 -32.083 1.00 93.75 641 LYS A CA 1
ATOM 4973 C C . LYS A 1 641 ? 31.363 21.040 -33.030 1.00 93.75 641 LYS A C 1
ATOM 4975 O O . LYS A 1 641 ? 31.234 20.919 -34.242 1.00 93.75 641 LYS A O 1
ATOM 4980 N N . GLY A 1 642 ? 31.978 22.078 -32.469 1.00 90.06 642 GLY A N 1
ATOM 4981 C CA . GLY A 1 642 ? 32.533 23.203 -33.226 1.00 90.06 642 GLY A CA 1
ATOM 4982 C C . GLY A 1 642 ? 31.526 24.288 -33.629 1.00 90.06 642 GLY A C 1
ATOM 4983 O O . GLY A 1 642 ? 31.953 25.322 -34.136 1.00 90.06 642 GLY A O 1
ATOM 4984 N N . ALA A 1 643 ? 30.222 24.114 -33.386 1.00 92.69 643 ALA A N 1
ATOM 4985 C CA . ALA A 1 643 ? 29.238 25.185 -33.558 1.00 92.69 643 ALA A CA 1
ATOM 4986 C C . ALA A 1 643 ? 29.215 26.123 -32.331 1.00 92.69 643 ALA A C 1
ATOM 4988 O O . ALA A 1 643 ? 29.374 25.635 -31.203 1.00 92.69 643 ALA A O 1
ATOM 4989 N N . PRO A 1 644 ? 28.990 27.440 -32.498 1.00 94.56 644 PRO A N 1
ATOM 4990 C CA . PRO A 1 644 ? 28.794 28.349 -31.372 1.00 94.56 644 PRO A CA 1
ATOM 4991 C C . PRO A 1 644 ? 27.537 28.005 -30.560 1.00 94.56 644 PRO A C 1
ATOM 4993 O O . PRO A 1 644 ? 26.474 27.705 -31.110 1.00 94.56 644 PRO A O 1
ATOM 4996 N N . ARG A 1 645 ? 27.636 28.093 -29.233 1.00 94.81 645 ARG A N 1
ATOM 4997 C CA . ARG A 1 645 ? 26.495 28.041 -28.310 1.00 94.81 645 ARG A CA 1
ATOM 4998 C C . ARG A 1 645 ? 26.555 29.191 -27.320 1.00 94.81 645 ARG A C 1
ATOM 5000 O O . ARG A 1 645 ? 27.635 29.599 -26.901 1.00 94.81 645 ARG A O 1
ATOM 5007 N N . VAL A 1 646 ? 25.385 29.674 -26.918 1.00 93.75 646 VAL A N 1
ATOM 5008 C CA . VAL A 1 646 ? 25.258 30.807 -25.997 1.00 93.75 646 VAL A CA 1
ATOM 5009 C C . VAL A 1 646 ? 24.763 30.313 -24.648 1.00 93.75 646 VAL A C 1
ATOM 5011 O O . VAL A 1 646 ? 23.794 29.557 -24.550 1.00 93.75 646 VAL A O 1
ATOM 5014 N N . GLY A 1 647 ? 25.473 30.712 -23.606 1.00 92.75 647 GLY A N 1
ATOM 5015 C CA . GLY A 1 647 ? 25.205 30.398 -22.220 1.00 92.75 647 GLY A CA 1
ATOM 5016 C C . GLY A 1 647 ? 24.540 31.569 -21.505 1.00 92.75 647 GLY A C 1
ATOM 5017 O O . GLY A 1 647 ? 24.975 32.708 -21.665 1.00 92.75 647 GLY A O 1
ATOM 5018 N N . TYR A 1 648 ? 23.524 31.288 -20.690 1.00 91.88 648 TYR A N 1
ATOM 5019 C CA . TYR A 1 648 ? 22.896 32.264 -19.798 1.00 91.88 648 TYR A CA 1
ATOM 5020 C C . TYR A 1 648 ? 22.896 31.806 -18.325 1.00 91.88 648 TYR A C 1
ATOM 5022 O O . TYR A 1 648 ? 22.831 30.596 -18.064 1.00 91.88 648 TYR A O 1
ATOM 5030 N N . PRO A 1 649 ? 22.951 32.742 -17.353 1.00 89.25 649 PRO A N 1
ATOM 5031 C CA . PRO A 1 649 ? 22.932 32.430 -15.921 1.00 89.25 649 PRO A CA 1
ATOM 5032 C C . PRO A 1 649 ? 21.645 31.734 -15.468 1.00 89.25 649 PRO A C 1
ATOM 5034 O O . PRO A 1 649 ? 20.561 32.017 -15.973 1.00 89.25 649 PRO A O 1
ATOM 5037 N N . THR A 1 650 ? 21.749 30.844 -14.480 1.00 88.88 650 THR A N 1
ATOM 5038 C CA . THR A 1 650 ? 20.608 30.076 -13.946 1.00 88.88 650 THR A CA 1
ATOM 5039 C C . THR A 1 650 ? 20.399 30.295 -12.449 1.00 88.88 650 THR A C 1
ATOM 5041 O O . THR A 1 650 ? 19.623 31.151 -12.054 1.00 88.88 650 THR A O 1
ATOM 5044 N N . SER A 1 651 ? 21.030 29.511 -11.575 1.00 79.81 651 SER A N 1
ATOM 5045 C CA . SER A 1 651 ? 20.880 29.648 -10.117 1.00 79.81 651 SER A CA 1
ATOM 5046 C C . SER A 1 651 ? 21.889 30.608 -9.481 1.00 79.81 651 SER A C 1
ATOM 5048 O O . SER A 1 651 ? 21.698 30.995 -8.329 1.00 79.81 651 SER A O 1
ATOM 5050 N N . SER A 1 652 ? 22.943 30.961 -10.219 1.00 72.31 652 SER A N 1
ATOM 5051 C CA . SER A 1 652 ? 24.008 31.918 -9.892 1.00 72.31 652 SER A CA 1
ATOM 5052 C C . SER A 1 652 ? 24.651 32.422 -11.196 1.00 72.31 652 SER A C 1
ATOM 5054 O O . SER A 1 652 ? 24.277 31.955 -12.275 1.00 72.31 652 SER A O 1
ATOM 5056 N N . SER A 1 653 ? 25.605 33.356 -11.119 1.00 62.06 653 SER A N 1
ATOM 5057 C CA . SER A 1 653 ? 26.413 33.795 -12.274 1.00 62.06 653 SER A CA 1
ATOM 5058 C C . SER A 1 653 ? 27.278 32.675 -12.868 1.00 62.06 653 SER A C 1
ATOM 5060 O O . SER A 1 653 ? 27.534 32.668 -14.070 1.00 62.06 653 SER A O 1
ATOM 5062 N N . ASP A 1 654 ? 27.683 31.698 -12.053 1.00 65.44 654 ASP A N 1
ATOM 5063 C CA . ASP A 1 654 ? 28.587 30.623 -12.483 1.00 65.44 654 ASP A CA 1
ATOM 5064 C C . ASP A 1 654 ? 27.839 29.430 -13.089 1.00 65.44 654 ASP A C 1
ATOM 5066 O O . ASP A 1 654 ? 28.346 28.754 -13.992 1.00 65.44 654 ASP A O 1
ATOM 5070 N N . ALA A 1 655 ? 26.602 29.198 -12.641 1.00 80.19 655 ALA A N 1
ATOM 5071 C CA . ALA A 1 655 ? 25.739 28.136 -13.137 1.00 80.19 655 ALA A CA 1
ATOM 5072 C C . ALA A 1 655 ? 25.058 28.552 -14.446 1.00 80.19 655 ALA A C 1
ATOM 5074 O O . ALA A 1 655 ? 24.147 29.382 -14.440 1.00 80.19 655 ALA A O 1
ATOM 5075 N N . VAL A 1 656 ? 25.440 27.931 -15.565 1.00 88.31 656 VAL A N 1
ATOM 5076 C CA . VAL A 1 656 ? 24.964 28.321 -16.900 1.00 88.31 656 VAL A CA 1
ATOM 5077 C C . VAL A 1 656 ? 24.231 27.209 -17.632 1.00 88.31 656 VAL A C 1
ATOM 5079 O O . VAL A 1 656 ? 24.629 26.044 -17.627 1.00 88.31 656 VAL A O 1
ATOM 5082 N N . ALA A 1 657 ? 23.151 27.608 -18.295 1.00 91.38 657 ALA A N 1
ATOM 5083 C CA . ALA A 1 657 ? 22.411 26.804 -19.250 1.00 91.38 657 ALA A CA 1
ATOM 5084 C C . ALA A 1 657 ? 22.731 27.256 -20.676 1.00 91.38 657 ALA A C 1
ATOM 5086 O O . ALA A 1 657 ? 22.951 28.436 -20.921 1.00 91.38 657 ALA A O 1
ATOM 5087 N N . TRP A 1 658 ? 22.726 26.308 -21.614 1.00 94.25 658 TRP A N 1
ATOM 5088 C CA . TRP A 1 658 ? 23.165 26.535 -22.989 1.00 94.25 658 TRP A CA 1
ATOM 5089 C C . TRP A 1 658 ? 22.005 26.463 -23.986 1.00 94.25 658 TRP A C 1
ATOM 5091 O O . TRP A 1 658 ? 21.149 25.575 -23.903 1.00 94.25 658 TRP A O 1
ATOM 5101 N N . VAL A 1 659 ? 22.023 27.349 -24.979 1.00 93.88 659 VAL A N 1
ATOM 5102 C CA . VAL A 1 659 ? 21.135 27.358 -26.151 1.00 93.88 659 VAL A CA 1
ATOM 5103 C C . VAL A 1 659 ? 21.954 27.440 -27.441 1.00 93.88 659 VAL A C 1
ATOM 5105 O O . VAL A 1 659 ? 23.098 27.895 -27.424 1.00 93.88 659 VAL A O 1
ATOM 5108 N N . CYS A 1 660 ? 21.405 26.950 -28.558 1.00 93.56 660 CYS A N 1
ATOM 5109 C CA . CYS A 1 660 ? 22.024 27.158 -29.866 1.00 93.56 660 CYS A CA 1
ATOM 5110 C C . CYS A 1 660 ? 21.860 28.623 -30.290 1.00 93.56 660 CYS A C 1
ATOM 5112 O O . CYS A 1 660 ? 21.042 29.351 -29.724 1.00 93.56 660 CYS A O 1
ATOM 5114 N N . LEU A 1 661 ? 22.639 29.042 -31.285 1.00 90.56 661 LEU A N 1
ATOM 5115 C CA . LEU A 1 661 ? 22.661 30.422 -31.763 1.00 90.56 661 LEU A CA 1
ATOM 5116 C C . LEU A 1 661 ? 21.285 30.895 -32.270 1.00 90.56 661 LEU A C 1
ATOM 5118 O O . LEU A 1 661 ? 20.844 31.985 -31.920 1.00 90.56 661 LEU A O 1
ATOM 5122 N N . GLU A 1 662 ? 20.555 30.028 -32.974 1.00 88.81 662 GLU A N 1
ATOM 5123 C CA . GLU A 1 662 ? 19.180 30.272 -33.434 1.00 88.81 662 GLU A CA 1
ATOM 5124 C C . GLU A 1 662 ? 18.205 30.519 -32.269 1.00 88.81 662 GLU A C 1
ATOM 5126 O O . GLU A 1 662 ? 17.454 31.491 -32.255 1.00 88.81 662 GLU A O 1
ATOM 5131 N N . SER A 1 663 ? 18.274 29.692 -31.222 1.00 90.50 663 SER A N 1
ATOM 5132 C CA . SER A 1 663 ? 17.477 29.903 -30.009 1.00 90.50 663 SER A CA 1
ATOM 5133 C C . SER A 1 663 ? 17.889 31.168 -29.253 1.00 90.50 663 SER A C 1
ATOM 5135 O O . SER A 1 663 ? 17.040 31.834 -28.671 1.00 90.50 663 SER A O 1
ATOM 5137 N N . ALA A 1 664 ? 19.174 31.530 -29.243 1.00 88.81 664 ALA A N 1
ATOM 5138 C CA . ALA A 1 664 ? 19.623 32.782 -28.634 1.00 88.81 664 ALA A CA 1
ATOM 5139 C C . ALA A 1 664 ? 19.057 34.004 -29.380 1.00 88.81 664 ALA A C 1
ATOM 5141 O O . ALA A 1 664 ? 18.568 34.931 -28.735 1.00 88.81 664 ALA A O 1
ATOM 5142 N N . LYS A 1 665 ? 19.034 33.961 -30.718 1.00 86.69 665 LYS A N 1
ATOM 5143 C CA . LYS A 1 665 ? 18.434 34.986 -31.585 1.00 86.69 665 LYS A CA 1
ATOM 5144 C C . LYS A 1 665 ? 16.940 35.182 -31.317 1.00 86.69 665 LYS A C 1
ATOM 5146 O O . LYS A 1 665 ? 16.477 36.316 -31.318 1.00 86.69 665 LYS A O 1
ATOM 5151 N N . ALA A 1 666 ? 16.206 34.107 -31.029 1.00 83.69 666 ALA A N 1
ATOM 5152 C CA . ALA A 1 666 ? 14.789 34.184 -30.665 1.00 83.69 666 ALA A CA 1
ATOM 5153 C C . ALA A 1 666 ? 14.557 34.734 -29.243 1.00 83.69 666 ALA A C 1
ATOM 5155 O O . ALA A 1 666 ? 13.613 35.483 -29.002 1.00 83.69 666 ALA A O 1
ATOM 5156 N N . LEU A 1 667 ? 15.416 34.376 -28.284 1.00 84.38 667 LEU A N 1
ATOM 5157 C CA . LEU A 1 667 ? 15.195 34.661 -26.861 1.00 84.38 667 LEU A CA 1
ATOM 5158 C C . LEU A 1 667 ? 15.701 36.032 -26.402 1.00 84.38 667 LEU A C 1
ATOM 5160 O O . LEU A 1 667 ? 15.116 36.650 -25.512 1.00 84.38 667 LEU A O 1
ATOM 5164 N N . PHE A 1 668 ? 16.828 36.489 -26.944 1.00 81.19 668 PHE A N 1
ATOM 5165 C CA . PHE A 1 668 ? 17.537 37.656 -26.422 1.00 81.19 668 PHE A CA 1
ATOM 5166 C C . PHE A 1 668 ? 16.919 39.018 -26.802 1.00 81.19 668 PHE A C 1
ATOM 5168 O O . PHE A 1 668 ? 17.069 39.930 -25.985 1.00 81.19 668 PHE A O 1
ATOM 5175 N N . PRO A 1 669 ? 16.147 39.190 -27.904 1.00 78.69 669 PRO A N 1
ATOM 5176 C CA . PRO A 1 669 ? 15.416 40.436 -28.154 1.00 78.69 669 PRO A CA 1
ATOM 5177 C C . PRO A 1 669 ? 14.526 40.871 -26.984 1.00 78.69 669 PRO A C 1
ATOM 5179 O O . PRO A 1 669 ? 14.429 42.056 -26.693 1.00 78.69 669 PRO A O 1
ATOM 5182 N N . ALA A 1 670 ? 13.928 39.925 -26.249 1.00 72.00 670 ALA A N 1
ATOM 5183 C CA . ALA A 1 670 ? 13.073 40.228 -25.099 1.00 72.00 670 ALA A CA 1
ATOM 5184 C C . ALA A 1 670 ? 13.838 40.799 -23.883 1.00 72.00 670 ALA A C 1
ATOM 5186 O O . ALA A 1 670 ? 13.231 41.377 -22.979 1.00 72.00 670 ALA A O 1
ATOM 5187 N N . LEU A 1 671 ? 15.165 40.637 -23.832 1.00 74.19 671 LEU A N 1
ATOM 5188 C CA . LEU A 1 671 ? 16.020 41.181 -22.769 1.00 74.19 671 LEU A CA 1
ATOM 5189 C C . LEU A 1 671 ? 16.386 42.647 -23.039 1.00 74.19 671 LEU A C 1
ATOM 5191 O O . LEU A 1 671 ? 16.510 43.445 -22.105 1.00 74.19 671 LEU A O 1
ATOM 5195 N N . VAL A 1 672 ? 16.509 43.001 -24.316 1.00 69.62 672 VAL A N 1
ATOM 5196 C CA . VAL A 1 672 ? 16.905 44.320 -24.801 1.00 69.62 672 VAL A CA 1
ATOM 5197 C C . VAL A 1 672 ? 15.636 45.156 -24.994 1.00 69.62 672 VAL A C 1
ATOM 5199 O O . VAL A 1 672 ? 14.939 45.041 -25.997 1.00 69.62 672 VAL A O 1
ATOM 5202 N N . ALA A 1 673 ? 15.265 45.974 -24.003 1.00 56.16 673 ALA A N 1
ATOM 5203 C CA . ALA A 1 673 ? 14.149 46.906 -24.194 1.00 56.16 673 ALA A CA 1
ATOM 5204 C C . ALA A 1 673 ? 14.490 47.899 -25.316 1.00 56.16 673 ALA A C 1
ATOM 5206 O O . ALA A 1 673 ? 15.666 48.196 -25.528 1.00 56.16 673 ALA A O 1
ATOM 5207 N N . LYS A 1 674 ? 13.476 48.464 -25.991 1.00 51.84 674 LYS A N 1
ATOM 5208 C CA . LYS A 1 674 ? 13.658 49.602 -26.911 1.00 51.84 674 LYS A CA 1
ATOM 5209 C C . LYS A 1 674 ? 14.433 50.723 -26.187 1.00 51.84 674 LYS A C 1
ATOM 5211 O O . LYS A 1 674 ? 13.824 51.477 -25.436 1.00 51.84 674 LYS A O 1
ATOM 5216 N N . GLY A 1 675 ? 15.753 50.804 -26.384 1.00 50.19 675 GLY A N 1
ATOM 5217 C CA . GLY A 1 675 ? 16.608 51.879 -25.862 1.00 50.19 675 GLY A CA 1
ATOM 5218 C C . GLY A 1 675 ? 17.907 51.476 -25.146 1.00 50.19 675 GLY A C 1
ATOM 5219 O O . GLY A 1 675 ? 18.766 52.335 -24.986 1.00 50.19 675 GLY A O 1
ATOM 5220 N N . GLU A 1 676 ? 18.115 50.217 -24.741 1.00 55.91 676 GLU A N 1
ATOM 5221 C CA . GLU A 1 676 ? 19.402 49.786 -24.154 1.00 55.91 676 GLU A CA 1
ATOM 5222 C C . GLU A 1 676 ? 20.262 49.114 -25.232 1.00 55.91 676 GLU A C 1
ATOM 5224 O O . GLU A 1 676 ? 19.959 48.013 -25.671 1.00 55.91 676 GLU A O 1
ATOM 5229 N N . GLY A 1 677 ? 21.325 49.770 -25.703 1.00 59.25 677 GLY A N 1
ATOM 5230 C CA . GLY A 1 677 ? 22.215 49.183 -26.710 1.00 59.25 677 GLY A CA 1
ATOM 5231 C C . GLY A 1 677 ? 22.909 47.916 -26.193 1.00 59.25 677 GLY A C 1
ATOM 5232 O O . GLY A 1 677 ? 23.613 47.957 -25.181 1.00 59.25 677 GLY A O 1
ATOM 5233 N N . TRP A 1 678 ? 22.745 46.797 -26.901 1.00 72.19 678 TRP A N 1
ATOM 5234 C CA . TRP A 1 678 ? 23.452 45.542 -26.645 1.00 72.19 678 TRP A CA 1
ATOM 5235 C C . TRP A 1 678 ? 24.192 45.088 -27.905 1.00 72.19 678 TRP A C 1
ATOM 5237 O O . TRP A 1 678 ? 23.664 45.199 -29.008 1.00 72.19 678 TRP A O 1
ATOM 5247 N N . ALA A 1 679 ? 25.412 44.581 -27.730 1.00 75.06 679 ALA A N 1
ATOM 5248 C CA . ALA A 1 679 ? 26.265 44.094 -28.807 1.00 75.06 679 ALA A CA 1
ATOM 5249 C C . ALA A 1 679 ? 26.796 42.697 -28.456 1.00 75.06 679 ALA A C 1
ATOM 5251 O O . ALA A 1 679 ? 27.122 42.413 -27.300 1.00 75.06 679 ALA A O 1
ATOM 5252 N N . SER A 1 680 ? 26.851 41.816 -29.456 1.00 79.31 680 SER A N 1
ATOM 5253 C CA . SER A 1 680 ? 27.228 40.406 -29.298 1.00 79.31 680 SER A CA 1
ATOM 5254 C C . SER A 1 680 ? 28.685 40.202 -28.877 1.00 79.31 680 SER A C 1
ATOM 5256 O O . SER A 1 680 ? 29.008 39.176 -28.282 1.00 79.31 680 SER A O 1
ATOM 5258 N N . ASP A 1 681 ? 29.550 41.181 -29.138 1.00 79.19 681 ASP A N 1
ATOM 5259 C CA . ASP A 1 681 ? 30.954 41.204 -28.718 1.00 79.19 681 ASP A CA 1
ATOM 5260 C C . ASP A 1 681 ? 31.138 41.359 -27.197 1.00 79.19 681 ASP A C 1
ATOM 5262 O O . ASP A 1 681 ? 32.209 41.066 -26.666 1.00 79.19 681 ASP A O 1
ATOM 5266 N N . ARG A 1 682 ? 30.075 41.739 -26.473 1.00 82.19 682 ARG A N 1
ATOM 5267 C CA . ARG A 1 682 ? 30.039 41.797 -25.003 1.00 82.19 682 ARG A CA 1
ATOM 5268 C C . ARG A 1 682 ? 29.777 40.447 -24.335 1.00 82.19 682 ARG A C 1
ATOM 5270 O O . ARG A 1 682 ? 29.768 40.376 -23.107 1.00 82.19 682 ARG A O 1
ATOM 5277 N N . LEU A 1 683 ? 29.533 39.381 -25.103 1.00 86.69 683 LEU A N 1
ATOM 5278 C CA . LEU A 1 683 ? 29.409 38.032 -24.552 1.00 86.69 683 LEU A CA 1
ATOM 5279 C C . LEU A 1 683 ? 30.754 37.579 -23.970 1.00 86.69 683 LEU A C 1
ATOM 5281 O O . LEU A 1 683 ? 31.784 37.615 -24.645 1.00 86.69 683 LEU A O 1
ATOM 5285 N N . GLY A 1 684 ? 30.749 37.076 -22.733 1.00 88.25 684 GLY A N 1
ATOM 5286 C CA . GLY A 1 684 ? 31.943 36.464 -22.148 1.00 88.25 684 GLY A CA 1
ATOM 5287 C C . GLY A 1 684 ? 32.455 35.325 -23.037 1.00 88.25 684 GLY A C 1
ATOM 5288 O O . GLY A 1 684 ? 31.675 34.467 -23.440 1.00 88.25 684 GLY A O 1
ATOM 5289 N N . GLY A 1 685 ? 33.747 35.317 -23.370 1.00 88.38 685 GLY A N 1
ATOM 5290 C CA . GLY A 1 685 ? 34.343 34.316 -24.268 1.00 88.38 685 GLY A CA 1
ATOM 5291 C C . GLY A 1 685 ? 34.278 34.646 -25.765 1.00 88.38 685 GLY A C 1
ATOM 5292 O O . GLY A 1 685 ? 34.870 33.918 -26.555 1.00 88.38 685 GLY A O 1
ATOM 5293 N N . TYR A 1 686 ? 33.650 35.758 -26.171 1.00 90.06 686 TYR A N 1
ATOM 5294 C CA . TYR A 1 686 ? 33.573 36.165 -27.581 1.00 90.06 686 TYR A CA 1
ATOM 5295 C C . TYR A 1 686 ? 34.956 36.377 -28.219 1.00 90.06 686 TYR A C 1
ATOM 5297 O O . TYR A 1 686 ? 35.224 35.855 -29.296 1.00 90.06 686 TYR A O 1
ATOM 5305 N N . ALA A 1 687 ? 35.869 37.060 -27.520 1.00 88.62 687 ALA A N 1
ATOM 5306 C CA . ALA A 1 687 ? 37.235 37.307 -27.998 1.00 88.62 687 ALA A CA 1
ATOM 5307 C C . ALA A 1 687 ? 38.081 36.028 -28.175 1.00 88.62 687 ALA A C 1
ATOM 5309 O O . ALA A 1 687 ? 39.122 36.069 -28.822 1.00 88.62 687 ALA A O 1
ATOM 5310 N N . ALA A 1 688 ? 37.646 34.898 -27.605 1.00 89.19 688 ALA A N 1
ATOM 5311 C CA . ALA A 1 688 ? 38.314 33.604 -27.740 1.00 89.19 688 ALA A CA 1
ATOM 5312 C C . ALA A 1 688 ? 37.788 32.773 -28.928 1.00 89.19 688 ALA A C 1
ATOM 5314 O O . ALA A 1 688 ? 38.265 31.661 -29.160 1.00 89.19 688 ALA A O 1
ATOM 5315 N N . LEU A 1 689 ? 36.792 33.272 -29.671 1.00 91.12 689 LEU A N 1
ATOM 5316 C CA . LEU A 1 689 ? 36.273 32.594 -30.856 1.00 91.12 689 LEU A CA 1
ATOM 5317 C C . LEU A 1 689 ? 37.216 32.788 -32.058 1.00 91.12 689 LEU A C 1
ATOM 5319 O O . LEU A 1 689 ? 37.724 33.889 -32.267 1.00 91.12 689 LEU A O 1
ATOM 5323 N N . PRO A 1 690 ? 37.405 31.760 -32.908 1.00 91.75 690 PRO A N 1
ATOM 5324 C CA . PRO A 1 690 ? 38.056 31.935 -34.204 1.00 91.75 690 PRO A CA 1
ATOM 5325 C C . PRO A 1 690 ? 37.339 33.010 -35.045 1.00 91.75 690 PRO A C 1
ATOM 5327 O O . PRO A 1 690 ? 36.108 33.063 -34.980 1.00 91.75 690 PRO A O 1
ATOM 5330 N N . PRO A 1 691 ? 38.040 33.797 -35.887 1.00 86.12 691 PRO A N 1
ATOM 5331 C CA . PRO A 1 691 ? 37.452 34.921 -36.628 1.00 86.12 691 PRO A CA 1
ATOM 5332 C C . PRO A 1 691 ? 36.147 34.585 -37.365 1.00 86.12 691 PRO A C 1
ATOM 5334 O O . PRO A 1 691 ? 35.129 35.227 -37.131 1.00 86.12 691 PRO A O 1
ATOM 5337 N N . GLY A 1 692 ? 36.113 33.487 -38.133 1.00 88.06 692 GLY A N 1
ATOM 5338 C CA . GLY A 1 692 ? 34.897 33.070 -38.848 1.00 88.06 692 GLY A CA 1
ATOM 5339 C C . GLY A 1 692 ? 33.731 32.646 -37.941 1.00 88.06 692 GLY A C 1
ATOM 5340 O O . GLY A 1 692 ? 32.574 32.709 -38.346 1.00 88.06 692 GLY A O 1
ATOM 5341 N N . LYS A 1 693 ? 34.002 32.234 -36.695 1.00 90.50 693 LYS A N 1
ATOM 5342 C CA . LYS A 1 693 ? 32.968 31.922 -35.693 1.00 90.50 693 LYS A CA 1
ATOM 5343 C C . LYS A 1 693 ? 32.518 33.155 -34.918 1.00 90.50 693 LYS A C 1
ATOM 5345 O O . LYS A 1 693 ? 31.346 33.235 -34.562 1.00 90.50 693 LYS A O 1
ATOM 5350 N N . ALA A 1 694 ? 33.411 34.113 -34.685 1.00 86.62 694 ALA A N 1
ATOM 5351 C CA . ALA A 1 694 ? 33.047 35.419 -34.148 1.00 86.62 694 ALA A CA 1
ATOM 5352 C C . ALA A 1 694 ? 32.113 36.160 -35.122 1.00 86.62 694 ALA A C 1
ATOM 5354 O O . ALA A 1 694 ? 31.063 36.643 -34.707 1.00 86.62 694 ALA A O 1
ATOM 5355 N N . GLU A 1 695 ? 32.425 36.145 -36.423 1.00 86.31 695 GLU A N 1
ATOM 5356 C CA . GLU A 1 695 ? 31.569 36.696 -37.484 1.00 86.31 695 GLU A CA 1
ATOM 5357 C C . GLU A 1 695 ? 30.199 36.007 -37.556 1.00 86.31 695 GLU A C 1
ATOM 5359 O O . GLU A 1 695 ? 29.181 36.683 -37.681 1.00 86.31 695 GLU A O 1
ATOM 5364 N N . GLU A 1 696 ? 30.143 34.676 -37.417 1.00 88.50 696 GLU A N 1
ATOM 5365 C CA . GLU A 1 696 ? 28.882 33.920 -37.351 1.00 88.50 696 GLU A CA 1
ATOM 5366 C C . GLU A 1 696 ? 28.006 34.387 -36.174 1.00 88.50 696 GLU A C 1
ATOM 5368 O O . GLU A 1 696 ? 26.816 34.657 -36.347 1.00 88.50 696 GLU A O 1
ATOM 5373 N N . VAL A 1 697 ? 28.598 34.546 -34.985 1.00 88.25 697 VAL A N 1
ATOM 5374 C CA . VAL A 1 697 ? 27.896 35.027 -33.783 1.00 88.25 697 VAL A CA 1
ATOM 5375 C C . VAL A 1 697 ? 27.453 36.484 -33.940 1.00 88.25 697 VAL A C 1
ATOM 5377 O O . VAL A 1 697 ? 26.320 36.813 -33.585 1.00 88.25 697 VAL A O 1
ATOM 5380 N N . ALA A 1 698 ? 28.305 37.347 -34.499 1.00 86.12 698 A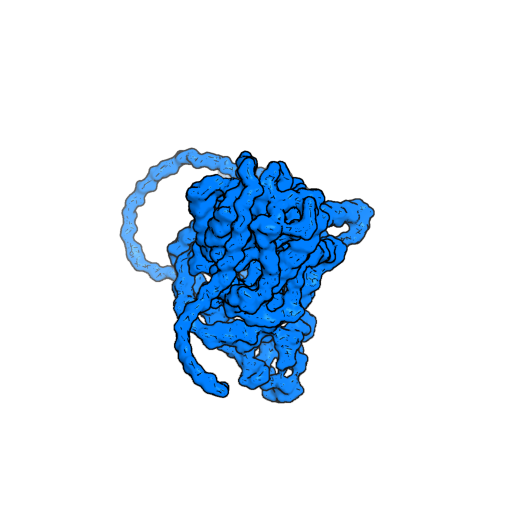LA A N 1
ATOM 5381 C CA . ALA A 1 698 ? 27.972 38.739 -34.785 1.00 86.12 698 ALA A CA 1
ATOM 5382 C C . ALA A 1 698 ? 26.850 38.871 -35.815 1.00 86.12 698 ALA A C 1
ATOM 5384 O O . ALA A 1 698 ? 25.964 39.702 -35.652 1.00 86.12 698 ALA A O 1
ATOM 5385 N N . ARG A 1 699 ? 26.837 38.035 -36.854 1.00 85.69 699 ARG A N 1
ATOM 5386 C CA . ARG A 1 699 ? 25.785 38.054 -37.873 1.00 85.69 699 ARG A CA 1
ATOM 5387 C C . ARG A 1 699 ? 24.433 37.637 -37.301 1.00 85.69 699 ARG A C 1
ATOM 5389 O O . ARG A 1 699 ? 23.426 38.271 -37.600 1.00 85.69 699 ARG A O 1
ATOM 5396 N N . GLU A 1 700 ? 24.396 36.590 -36.477 1.00 84.12 700 GLU A N 1
ATOM 5397 C CA . GLU A 1 700 ? 23.130 36.075 -35.942 1.00 84.12 700 GLU A CA 1
ATOM 5398 C C . GLU A 1 700 ? 22.583 36.884 -34.761 1.00 84.12 700 GLU A C 1
ATOM 5400 O O . GLU A 1 700 ? 21.365 36.982 -34.612 1.00 84.12 700 GLU A O 1
ATOM 5405 N N . LEU A 1 701 ? 23.451 37.468 -33.925 1.00 80.94 701 LEU A N 1
ATOM 5406 C CA . LEU A 1 701 ? 23.047 38.197 -32.714 1.00 80.94 701 LEU A CA 1
ATOM 5407 C C . LEU A 1 701 ? 23.254 39.718 -32.797 1.00 80.94 701 LEU A C 1
ATOM 5409 O O . LEU A 1 701 ? 22.705 40.449 -31.978 1.00 80.94 701 LEU A O 1
ATOM 5413 N N . GLY A 1 702 ? 24.011 40.227 -33.769 1.00 66.69 702 GLY A N 1
ATOM 5414 C CA . GLY A 1 702 ? 24.340 41.654 -33.899 1.00 66.69 702 GLY A CA 1
ATOM 5415 C C . GLY A 1 702 ? 23.169 42.552 -34.308 1.00 66.69 702 GLY A C 1
ATOM 5416 O O . GLY A 1 702 ? 23.228 43.761 -34.101 1.00 66.69 702 GLY A O 1
ATOM 5417 N N . GLY A 1 703 ? 22.066 41.983 -34.807 1.00 58.66 703 GLY A N 1
ATOM 5418 C CA . GLY A 1 703 ? 20.833 42.713 -35.144 1.00 58.66 703 GLY A CA 1
ATOM 5419 C C . GLY A 1 703 ? 20.007 43.200 -33.942 1.00 58.66 703 GLY A C 1
ATOM 5420 O O . GLY A 1 703 ? 18.896 43.683 -34.122 1.00 58.66 703 GLY A O 1
ATOM 5421 N N . LEU A 1 704 ? 20.518 43.066 -32.714 1.00 56.31 704 LEU A N 1
ATOM 5422 C CA . LEU A 1 704 ? 19.827 43.409 -31.465 1.00 56.31 704 LEU A CA 1
ATOM 5423 C C . LEU A 1 704 ? 19.962 44.894 -31.052 1.00 56.31 704 LEU A C 1
ATOM 5425 O O . LEU A 1 704 ? 19.626 45.253 -29.924 1.00 56.31 704 LEU A O 1
ATOM 5429 N N . THR A 1 705 ? 20.421 45.774 -31.950 1.00 45.78 705 THR A N 1
ATOM 5430 C CA . THR A 1 705 ? 20.489 47.230 -31.726 1.00 45.78 705 THR A CA 1
ATOM 5431 C C . THR A 1 705 ? 19.219 47.936 -32.215 1.00 45.78 705 THR A C 1
ATOM 5433 O O . THR A 1 705 ? 18.642 47.595 -33.245 1.00 45.78 705 THR A O 1
ATOM 5436 N N . SER A 1 706 ? 18.736 48.922 -31.451 1.00 39.09 706 SER A N 1
ATOM 5437 C CA . SER A 1 706 ? 17.515 49.664 -31.772 1.00 39.09 706 SER A CA 1
ATOM 5438 C C . SER A 1 706 ? 17.651 50.438 -33.085 1.00 39.09 706 SER A C 1
ATOM 5440 O O . SER A 1 706 ? 18.483 51.340 -33.184 1.00 39.09 706 SER A O 1
ATOM 5442 N N . THR A 1 707 ? 16.761 50.193 -34.045 1.00 32.97 707 THR A N 1
ATOM 5443 C CA . THR A 1 707 ? 16.468 51.146 -35.120 1.00 32.97 707 THR A CA 1
ATOM 5444 C C . THR A 1 707 ? 15.767 52.369 -34.522 1.00 32.97 707 THR A C 1
ATOM 5446 O O . THR A 1 707 ? 14.538 52.416 -34.438 1.00 32.97 707 THR A O 1
ATOM 5449 N N . VAL A 1 708 ? 16.537 53.360 -34.074 1.00 33.00 708 VAL A N 1
ATOM 5450 C CA . VAL A 1 708 ? 16.044 54.736 -33.968 1.00 33.00 708 VAL A CA 1
ATOM 5451 C C . VAL A 1 708 ? 16.455 55.431 -35.258 1.00 33.00 708 VAL A C 1
ATOM 5453 O O . VAL A 1 708 ? 17.620 55.761 -35.460 1.00 33.00 708 VAL A O 1
ATOM 5456 N N . SER A 1 709 ? 15.486 55.591 -36.155 1.00 27.53 709 SER A N 1
ATOM 5457 C CA . SER A 1 709 ? 15.606 56.470 -37.316 1.00 27.53 709 SER A CA 1
ATOM 5458 C C . SER A 1 709 ? 15.834 57.904 -36.815 1.00 27.53 709 SER A C 1
ATOM 5460 O O . SER A 1 709 ? 15.094 58.337 -35.927 1.00 27.53 709 SER A O 1
ATOM 5462 N N . PRO A 1 710 ? 16.817 58.660 -37.335 1.00 30.62 710 PRO A N 1
ATOM 5463 C CA . PRO A 1 710 ? 16.995 60.051 -36.954 1.00 30.62 710 PRO A CA 1
ATOM 5464 C C . PRO A 1 710 ? 15.865 60.865 -37.590 1.00 30.62 710 PRO A C 1
ATOM 5466 O O . PRO A 1 710 ? 15.859 61.099 -38.797 1.00 30.62 710 PRO A O 1
ATOM 5469 N N . LEU A 1 711 ? 14.879 61.266 -36.787 1.00 30.75 711 LEU A N 1
ATOM 5470 C CA . LEU A 1 711 ? 13.959 62.323 -37.189 1.00 30.75 711 LEU A CA 1
ATOM 5471 C C . LEU A 1 711 ? 14.713 63.653 -37.179 1.00 30.75 711 LEU A C 1
ATOM 5473 O O . LEU A 1 711 ? 15.420 64.006 -36.235 1.00 30.75 711 LEU A O 1
ATOM 5477 N N . SER A 1 712 ? 14.576 64.323 -38.312 1.00 30.58 712 SER A N 1
ATOM 5478 C CA . SER A 1 712 ? 15.145 65.596 -38.709 1.00 30.58 712 SER A CA 1
ATOM 5479 C C . SER A 1 712 ? 14.842 66.740 -37.744 1.00 30.58 712 SER A C 1
ATOM 5481 O O . SER A 1 712 ? 13.767 66.822 -37.159 1.00 30.58 712 SER A O 1
ATOM 5483 N N . LYS A 1 713 ? 15.803 67.665 -37.691 1.00 32.25 713 LYS A N 1
ATOM 5484 C CA . LYS A 1 713 ? 15.690 69.039 -37.194 1.00 32.25 713 LYS A CA 1
ATOM 5485 C C . LYS A 1 713 ? 14.403 69.734 -37.674 1.00 32.25 713 LYS A C 1
ATOM 5487 O O . LYS A 1 713 ? 14.227 69.871 -38.883 1.00 32.25 713 LYS A O 1
ATOM 5492 N N . SER A 1 714 ? 13.620 70.257 -36.732 1.00 30.00 714 SER A N 1
ATOM 5493 C CA . SER A 1 714 ? 13.040 71.614 -36.728 1.00 30.00 714 SER A CA 1
ATOM 5494 C C . SER A 1 714 ? 12.467 71.899 -35.348 1.00 30.00 714 SER A C 1
ATOM 5496 O O . SER A 1 714 ? 11.564 71.125 -34.954 1.00 30.00 714 SER A O 1
#

Organism: Emiliania huxleyi (NCBI:txid2903)

pLDDT: mean 86.15, std 20.4, range [20.67, 98.88]

Sequence (714 aa):
RPFSSSFGRKHAHFALLERPGYRGEISLDMNVVWLKRDVRLHDHEPLALAAALPEPLLLLYVYEPCHLQSDSYHEAHHVFINEGLADLDGRVRTIASGDDGGLTLRLGDAVEVLAALHALLPIKRLLSHREVGNAISRARNARVSEWADAHGVSWTQCAQDGVSDVRHSELDEGSWAKKWSAQMCRPQIDAPGSLRLVSGRTILRGAILPSVACDVAHTGRRPSAQHGGEAAGLATLRSFFETRGERYSEELSSPLTGWDSCSRLSPYLAWGHVSLRYTFQALSRRQEEVRALKRSGEETGGWLKSLAAHGARLRWRSHFSQKLHDQPSIEHENMVSTYDELRKDFDETKYEAWLNGRTGFPMVDACMRSLHHSGWLNFRMRCLLVSFASYQLWLDWRRLTPVMARLFLDYEPGIHYPQFQMQAGTTGINATRIYSPAKQAEDHAGGDYEFIRRWVPELEQVPREHMVEPHKMPPAVQRECGCTIGVDYPAPIVDGAASYRRAVSEFARVRAKADTKAEAAAVYEKHGSRKRPGGGGAREASGAKRRAGEGGAGADATEEAAASDPAPPFAAETAASGRASCRSCSAAIGKGSRKVCVSVWARGGRISASHHLACFMGGLRVELCPANRGKCKHSGATFVKGAPRVGYPTSSSDAVAWVCLESAKALFPALVAKGEGWASDRLGGYAALPPGKAEEVARELGGLTSTVSPLSKS

Radius of gyration: 32.77 Å; chains: 1; bounding box: 73×127×87 Å

InterPro domains:
  IPR001510 Zinc finger, PARP-type [PS50064] (570-624)
  IPR001510 Zinc finger, PARP-type [SM01336] (573-702)
  IPR002081 Cryptochrome/DNA photolyase class 1 [PR00147] (359-375)
  IPR002081 Cryptochrome/DNA photolyase class 1 [PR00147] (379-397)
  IPR002081 Cryptochrome/DNA photolyase class 1 [PTHR11455] (32-516)
  IPR005101 Cryptochrome/DNA photolyase, FAD-binding domain [PF03441] (313-507)
  IPR006050 DNA photolyase, N-terminal [PF00875] (32-167)
  IPR006050 DNA photolyase, N-terminal [PS51645] (29-163)
  IPR014729 Rossmann-like alpha/beta/alpha sandwich fold [G3DSA:3.40.50.620] (25-187)
  IPR018394 Cryptochrome/DNA photolyase class 1, conserved site, C-terminal [PS00394] (359-371)
  IPR036134 Cryptochrome/DNA photolyase, FAD-binding domain-like superfamily [SSF48173] (226-509)
  IPR036155 Cryptochrome/photolyase, N-terminal domain superfamily [SSF52425] (30-230)
  IPR036957 Zinc finger, PARP-type superfamily [G3DSA:3.30.1740.10] (561-620)

Foldseek 3Di:
DDDDDDDDDDDDDDDDDDDDDDDDDPQQAEAEEEADLALAQWLFVLQLVRQPDPGAYAYEYELELLALQFLLAELLLLQQVLLSQVQSQVVQCVFEPDDQTGHAYYYYQPLVVVVVVCVLHNHQEYEYADALDAPSVVVSVVVVVVSCVVRNYHYYHHYFQLADPQFLLRAPACRSVVSSVVNLPPDMDGGDNHHRHDGCVSPPRDDSDRSVRNVRNHYDDQPQAQHHALVSLVVLLCCQLPPLQQCLLPALLFQVSVVRNPSPNLLCPLSNNDTLSNSLVSLVVSLVVLVVCVVVVHDSHRNNVSSVVVNVVSVVSNLLSSLCVLPVCLLPAFLQNLCVVQQVDADVVLVVCQQCLQQLQLQSSLLNQNLSRYLDGRPNSVLQSLLCCLQLVVHDLNVVQSNNSNSHSSRHNSNRSSVSSVSSVRLLQDDHDRDDSLVSQPPHCDPQSVSSCVRLVLCVQPHSVCSRPVVPDDPVSCVVSVHDEVPSGDHRPGDRVVSNVSRVVSSVVSSVDPSSNVSSVVSCSRSNNSDDPDDDDDDDDDDDDDDDDDDDDDDDDDDDDDDDFFDQQKAKDFACAQPAAALAPRHTDHHRAIWMWGFDDDPNGTDTHIHRLVSFLLLKAKDFDCDQADAAPGPRHTHHGRAMWMWTDHNYSVDTGIHHLQSCLVHCLRSQDQPDDDAQCSHHCLVVDDPVNNVVSCVSNVVSGHPPDDDDDD